Protein AF-A0A2B4SIY8-F1 (afdb_monomer_lite)

Radius of gyration: 31.55 Å; chains: 1; bounding box: 63×78×100 Å

InterPro domains:
  IPR001547 Glycoside hydrolase, family 5 [PF00150] (217-497)
  IPR006029 Neurotransmitter-gated ion-channel transmembrane domain [PF02932] (74-158)
  IPR006202 Neurotransmitter-gated ion-channel ligand-binding domain [PF02931] (1-67)
  IPR017853 Glycoside hydrolase superfamily [SSF51445] (221-497)
  IPR036719 Neurotransmitter-gated ion-channel transmembrane domain superfamily [SSF90112] (67-329)
  IPR036734 Neurotransmitter-gated ion-channel ligand-binding domain superfamily [G3DSA:2.70.170.10] (1-71)
  IPR036734 Neurotransmitter-gated ion-channel ligand-binding domain superfamily [SSF63712] (1-67)
  IPR038050 Neuronal acetylcholine receptor [G3DSA:1.20.58.390] (72-177)
  IPR050386 Glycosyl Hydrolase 5 (Cellulase A) [PTHR31297] (192-500)

Foldseek 3Di:
DKDWDPPDFCVGDPDDDDPPDDPVNPDDDDPFKDFPDKDKDWDWDDDPVDPGTIIMIDIDTDIDTDCVCCCPPQVVVLVVLLVLLVVLLVDDLVPCVSLVSLVVSLVVLVVSLVVVVVPDPDDPPDDDLSNVLSVVSSVLSVVVSVVSVVLCCVLPVPPPDDDDDPVVSVVVSVVCSVVCVVVSVVVVVVSVVVSVVVVPDLQDFDFPVRLLVQQFEAAEACLQVDLRSVVQDDLVVLLVRVVVPGQEYEYEHEPQNDPLPCVDPSNVVVLVVVVVVCVSNVVNRHQYEYAYDHQVCQQAVDPSSLVSLLVSLLVSLLSCVAPGLSYEYASHLARDNVVCVVVVHDSCNGCLNPLVSVQVSLQSSLCSSCVSDHSSVRRAYEYEQSPQFLQSNVSHDLVNPVPHSRYAYEHEDEQQPPDLDQDDDGLFDDLRPVPNLVSLVVRVVSQLVSCVVNVHHYAYSEYALDDPRPYDADPNRSVSCVVSNSVSCVVSSHHYHYYYPRD

Structure (mmCIF, N/CA/C/O backbone):
data_AF-A0A2B4SIY8-F1
#
_entry.id   AF-A0A2B4SIY8-F1
#
loop_
_atom_site.group_PDB
_atom_site.id
_atom_site.type_symbol
_atom_site.label_atom_id
_atom_site.label_alt_id
_atom_site.label_comp_id
_atom_site.label_asym_id
_atom_site.label_entity_id
_atom_site.label_seq_id
_atom_site.pdbx_PDB_ins_code
_atom_site.Cartn_x
_atom_site.Cartn_y
_atom_site.Cartn_z
_atom_site.occupancy
_atom_site.B_iso_or_equiv
_atom_site.auth_seq_id
_atom_site.auth_comp_id
_atom_site.auth_asym_id
_atom_site.auth_atom_id
_atom_site.pdbx_PDB_model_num
ATOM 1 N N . MET A 1 1 ? 4.363 -28.411 11.584 1.00 85.25 1 MET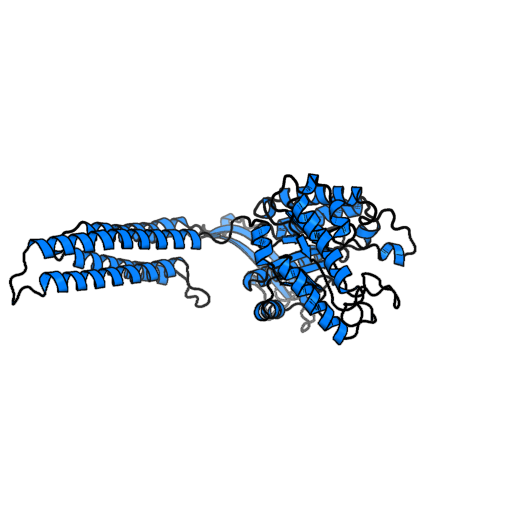 A N 1
ATOM 2 C CA . MET A 1 1 ? 5.305 -29.285 12.320 1.00 85.25 1 MET A CA 1
ATOM 3 C C . MET A 1 1 ? 6.216 -29.986 11.326 1.00 85.25 1 MET A C 1
ATOM 5 O O . MET A 1 1 ? 5.757 -30.265 10.227 1.00 85.25 1 MET A O 1
ATOM 9 N N . LYS A 1 2 ? 7.486 -30.228 11.667 1.00 87.94 2 LYS A N 1
ATOM 10 C CA . LYS A 1 2 ? 8.488 -30.814 10.764 1.00 87.94 2 LYS A CA 1
ATOM 11 C C . LYS A 1 2 ? 9.162 -32.003 11.449 1.00 87.94 2 LYS A C 1
ATOM 13 O O . LYS A 1 2 ? 9.684 -31.832 12.544 1.00 87.94 2 LYS A O 1
ATOM 18 N N . PHE A 1 3 ? 9.158 -33.163 10.803 1.00 90.50 3 PHE A N 1
ATOM 19 C CA . PHE A 1 3 ? 9.768 -34.397 11.297 1.00 90.50 3 PHE A CA 1
ATOM 20 C C . PHE A 1 3 ? 10.906 -34.805 10.370 1.00 90.50 3 PHE A C 1
ATOM 22 O O . PHE A 1 3 ? 10.738 -34.829 9.154 1.00 90.50 3 PHE A O 1
ATOM 29 N N . GLY A 1 4 ? 12.068 -35.085 10.943 1.00 91.38 4 GLY A N 1
ATOM 30 C CA . GLY A 1 4 ? 13.286 -35.404 10.212 1.00 91.38 4 GLY A CA 1
ATOM 31 C C . GLY A 1 4 ? 14.298 -36.053 11.142 1.00 91.38 4 GLY A C 1
ATOM 32 O O . GLY A 1 4 ? 14.318 -35.740 12.333 1.00 91.38 4 GLY A O 1
ATOM 33 N N . SER A 1 5 ? 15.137 -36.942 10.616 1.00 87.12 5 SER A N 1
ATOM 34 C CA . SER A 1 5 ? 16.280 -37.445 11.376 1.00 87.12 5 SER A CA 1
ATOM 35 C C . SER A 1 5 ? 17.417 -36.438 11.312 1.00 87.12 5 SER A C 1
ATOM 37 O O . SER A 1 5 ? 17.728 -35.912 10.246 1.00 87.12 5 SER A O 1
ATOM 39 N N . TRP A 1 6 ? 18.042 -36.173 12.456 1.00 85.19 6 TRP A N 1
ATOM 40 C CA . TRP A 1 6 ? 19.241 -35.336 12.513 1.00 85.19 6 TRP A CA 1
ATOM 41 C C . TRP A 1 6 ? 20.520 -36.131 12.215 1.00 85.19 6 TRP A C 1
ATOM 43 O O . TRP A 1 6 ? 21.535 -35.567 11.826 1.00 85.19 6 TRP A O 1
ATOM 53 N N . THR A 1 7 ? 20.478 -37.452 12.403 1.00 88.81 7 THR A N 1
ATOM 54 C CA . THR A 1 7 ? 21.655 -38.334 12.367 1.00 88.81 7 THR A CA 1
ATOM 55 C C . THR A 1 7 ? 21.700 -39.243 11.144 1.00 88.81 7 THR A C 1
ATOM 57 O O . THR A 1 7 ? 22.782 -39.667 10.751 1.00 88.81 7 THR A O 1
ATOM 60 N N . HIS A 1 8 ? 20.552 -39.537 10.533 1.00 90.25 8 HIS A N 1
ATOM 61 C CA . HIS A 1 8 ? 20.437 -40.498 9.436 1.00 90.25 8 HIS A CA 1
ATOM 62 C C . HIS A 1 8 ? 20.022 -39.800 8.143 1.00 90.25 8 HIS A C 1
ATOM 64 O O . HIS A 1 8 ? 19.020 -39.087 8.114 1.00 90.25 8 HIS A O 1
ATOM 70 N N . ASP A 1 9 ? 20.793 -40.039 7.085 1.00 88.31 9 ASP A N 1
ATOM 71 C CA . ASP A 1 9 ? 20.503 -39.597 5.724 1.00 88.31 9 ASP A CA 1
ATOM 72 C C . ASP A 1 9 ? 19.459 -40.500 5.034 1.00 88.31 9 ASP A C 1
ATOM 74 O O . ASP A 1 9 ? 19.115 -41.573 5.539 1.00 88.31 9 ASP A O 1
ATOM 78 N N . GLU A 1 10 ? 18.986 -40.091 3.853 1.00 90.06 10 GLU A N 1
ATOM 79 C CA . GLU A 1 10 ? 17.952 -40.788 3.068 1.00 90.06 10 GLU A CA 1
ATOM 80 C C . GLU A 1 10 ? 18.279 -42.266 2.802 1.00 90.06 10 GLU A C 1
ATOM 82 O O . GLU A 1 10 ? 17.370 -43.090 2.753 1.00 90.06 10 GLU A O 1
ATOM 87 N N . SER A 1 11 ? 19.564 -42.633 2.680 1.00 87.31 11 SER A N 1
ATOM 88 C CA . SER A 1 11 ? 19.950 -44.031 2.432 1.00 87.31 11 SER A CA 1
ATOM 89 C C . SER A 1 11 ? 19.775 -44.940 3.647 1.00 87.31 11 SER A C 1
ATOM 91 O O . SER A 1 11 ? 19.661 -46.153 3.489 1.00 87.31 11 SER A O 1
ATOM 93 N N . ARG A 1 12 ? 19.752 -44.367 4.857 1.00 88.75 12 ARG A N 1
ATOM 94 C CA . ARG A 1 12 ? 19.535 -45.106 6.107 1.00 88.75 12 ARG A CA 1
ATOM 95 C C . ARG A 1 12 ? 18.108 -44.978 6.625 1.00 88.75 12 ARG A C 1
ATOM 97 O O . ARG A 1 12 ? 17.617 -45.911 7.250 1.00 88.75 12 ARG A O 1
ATOM 104 N N . LEU A 1 13 ? 17.462 -43.836 6.395 1.00 89.75 13 LEU A N 1
ATOM 105 C CA . LEU A 1 13 ? 16.089 -43.589 6.819 1.00 89.75 13 LEU A CA 1
ATOM 106 C C . LEU A 1 13 ? 15.332 -42.784 5.758 1.00 89.75 13 LEU A C 1
ATOM 108 O O . LEU A 1 13 ? 15.441 -41.559 5.683 1.00 89.75 13 LEU A O 1
ATOM 112 N N . ASP A 1 14 ? 14.502 -43.482 4.987 1.00 88.19 14 ASP A N 1
ATOM 113 C CA . ASP A 1 14 ? 13.582 -42.871 4.032 1.00 88.19 14 ASP A CA 1
ATOM 114 C C . ASP A 1 14 ? 12.175 -42.766 4.638 1.00 88.19 14 ASP A C 1
ATOM 116 O O . ASP A 1 14 ? 11.434 -43.746 4.729 1.00 88.19 14 ASP A O 1
ATOM 120 N N . MET A 1 15 ? 11.798 -41.558 5.063 1.00 87.75 15 MET A N 1
ATOM 121 C CA . MET A 1 15 ? 10.439 -41.280 5.528 1.00 87.75 15 MET A CA 1
ATOM 122 C C . MET A 1 15 ? 9.518 -40.985 4.342 1.00 87.75 15 MET A C 1
ATOM 124 O O . MET A 1 15 ? 9.782 -40.095 3.525 1.00 87.75 15 MET A O 1
ATOM 128 N N . ARG A 1 16 ? 8.385 -41.688 4.288 1.00 86.69 16 ARG A N 1
ATOM 129 C CA . ARG A 1 16 ? 7.368 -41.536 3.242 1.00 86.69 16 ARG A CA 1
ATOM 130 C C . ARG A 1 16 ? 6.016 -41.177 3.838 1.00 86.69 16 ARG A C 1
ATOM 132 O O . ARG A 1 16 ? 5.693 -41.558 4.958 1.00 86.69 16 ARG A O 1
ATOM 139 N N . ILE A 1 17 ? 5.239 -40.430 3.063 1.00 84.00 17 ILE A N 1
ATOM 140 C CA . ILE A 1 17 ? 3.857 -40.096 3.397 1.00 84.00 17 ILE A CA 1
ATOM 141 C C . ILE A 1 17 ? 2.983 -41.272 2.960 1.00 84.00 17 ILE A C 1
ATOM 143 O O . ILE A 1 17 ? 3.035 -41.677 1.799 1.00 84.00 17 ILE A O 1
ATOM 147 N N . LEU A 1 18 ? 2.194 -41.819 3.882 1.00 78.12 18 LEU A N 1
ATOM 148 C CA . LEU A 1 18 ? 1.221 -42.864 3.574 1.00 78.12 18 LEU A CA 1
ATOM 149 C C . LEU A 1 18 ? -0.018 -42.209 2.952 1.00 78.12 18 LEU A C 1
ATOM 151 O O . LEU A 1 18 ? -0.773 -41.530 3.636 1.00 78.12 18 LEU A O 1
ATOM 155 N N . THR A 1 19 ? -0.218 -42.399 1.648 1.00 63.59 19 THR A N 1
ATOM 156 C CA . THR A 1 19 ? -1.327 -41.799 0.881 1.00 63.59 19 THR A CA 1
ATOM 157 C C . THR A 1 19 ? -2.685 -42.470 1.107 1.00 63.59 19 THR A C 1
ATOM 159 O O . THR A 1 19 ? -3.692 -41.930 0.666 1.00 63.59 19 THR A O 1
ATOM 162 N N . ASN A 1 20 ? -2.725 -43.625 1.785 1.00 54.84 20 ASN A N 1
ATOM 163 C CA . ASN A 1 20 ? -3.920 -44.476 1.900 1.00 54.84 20 ASN A CA 1
ATOM 164 C C . ASN A 1 20 ? -4.612 -44.436 3.270 1.00 54.84 20 ASN A C 1
ATOM 166 O O . ASN A 1 20 ? -5.514 -45.233 3.506 1.00 54.84 20 ASN A O 1
ATOM 170 N N . ALA A 1 21 ? -4.208 -43.552 4.180 1.00 54.28 21 ALA A N 1
ATOM 171 C CA . ALA A 1 21 ? -4.991 -43.328 5.387 1.00 54.28 21 ALA A CA 1
ATOM 172 C C . ALA A 1 21 ? -6.069 -42.288 5.077 1.00 54.28 21 ALA A C 1
ATOM 174 O O . ALA A 1 21 ? -5.746 -41.127 4.813 1.00 54.28 21 ALA A O 1
ATOM 175 N N . SER A 1 22 ? -7.337 -42.698 5.085 1.00 52.19 22 SER A N 1
ATOM 176 C CA . SER A 1 22 ? -8.473 -41.776 5.112 1.00 52.19 22 SER A CA 1
ATOM 177 C C . SER A 1 22 ? -8.218 -40.730 6.196 1.00 52.19 22 SER A C 1
ATOM 179 O O . SER A 1 22 ? -7.845 -41.082 7.316 1.00 52.19 22 SER A O 1
ATOM 181 N N . SER A 1 23 ? -8.428 -39.444 5.900 1.00 51.41 23 SER A N 1
ATOM 182 C CA . SER A 1 23 ? -8.336 -38.384 6.917 1.00 51.41 23 SER A CA 1
ATOM 183 C C . SER A 1 23 ? -9.234 -38.655 8.128 1.00 51.41 23 SER A C 1
ATOM 185 O O . SER A 1 23 ? -8.922 -38.205 9.229 1.00 51.41 23 SER A O 1
ATOM 187 N N . ASP A 1 24 ? -10.302 -39.425 7.918 1.00 53.12 24 ASP A N 1
ATOM 188 C CA . ASP A 1 24 ? -11.295 -39.786 8.926 1.00 53.12 24 ASP A CA 1
ATOM 189 C C . ASP A 1 24 ? -10.829 -40.906 9.876 1.00 53.12 24 ASP A C 1
ATOM 191 O O . ASP A 1 24 ? -11.330 -40.980 10.992 1.00 53.12 24 ASP A O 1
ATOM 195 N N . ASP A 1 25 ? -9.823 -41.716 9.512 1.00 56.31 25 ASP A N 1
ATOM 196 C CA . ASP A 1 25 ? -9.327 -42.805 10.380 1.00 56.31 25 ASP A CA 1
ATOM 197 C C . ASP A 1 25 ? -8.304 -42.326 11.428 1.00 56.31 25 ASP A C 1
ATOM 199 O O . ASP A 1 25 ? -8.014 -43.031 12.393 1.00 56.31 25 ASP A O 1
ATOM 203 N N . ILE A 1 26 ? -7.728 -41.129 11.247 1.00 63.69 26 ILE A N 1
ATOM 204 C CA . ILE A 1 26 ? -6.650 -40.590 12.102 1.00 63.69 26 ILE A CA 1
ATOM 205 C C . ILE A 1 26 ? -7.097 -39.336 12.876 1.00 63.69 26 ILE A C 1
ATOM 207 O O . ILE A 1 26 ? -6.459 -38.949 13.858 1.00 63.69 26 ILE A O 1
ATOM 211 N N . TYR A 1 27 ? -8.192 -38.684 12.475 1.00 71.62 27 TYR A N 1
ATOM 212 C CA . TYR A 1 27 ? -8.671 -37.466 13.125 1.00 71.62 27 TYR A CA 1
ATOM 213 C C . TYR A 1 27 ? -9.789 -37.747 14.131 1.00 71.62 27 TYR A C 1
ATOM 215 O O . TYR A 1 27 ? -10.924 -38.039 13.770 1.00 71.62 27 TYR A O 1
ATOM 223 N N . THR A 1 28 ? -9.492 -37.566 15.416 1.00 75.94 28 THR A N 1
ATOM 224 C CA . THR A 1 28 ? -10.527 -37.424 16.446 1.00 75.94 28 THR A CA 1
ATOM 225 C C . THR A 1 28 ? -10.958 -35.962 16.523 1.00 75.94 28 THR A C 1
ATOM 227 O O . THR A 1 28 ? -10.117 -35.077 16.714 1.00 75.94 28 THR A O 1
ATOM 230 N N . GLU A 1 29 ? -12.259 -35.692 16.379 1.00 76.19 29 GLU A N 1
ATOM 231 C CA . GLU A 1 29 ? -12.783 -34.328 16.461 1.00 76.19 29 GLU A CA 1
ATOM 232 C C . GLU A 1 29 ? -12.420 -33.680 17.805 1.00 76.19 29 GLU A C 1
ATOM 234 O O . GLU A 1 29 ? -12.679 -34.224 18.878 1.00 76.19 29 GLU A O 1
ATOM 239 N N . HIS A 1 30 ? -11.822 -32.488 17.746 1.00 78.94 30 HIS A N 1
ATOM 240 C CA . HIS A 1 30 ? -11.426 -31.746 18.937 1.00 78.94 30 HIS A CA 1
ATOM 241 C C . HIS A 1 30 ? -12.515 -30.737 19.330 1.00 78.94 30 HIS A C 1
ATOM 243 O O . HIS A 1 30 ? -12.985 -29.942 18.508 1.00 78.94 30 HIS A O 1
ATOM 249 N N . GLY A 1 31 ? -12.891 -30.715 20.612 1.00 75.50 31 GLY A N 1
ATOM 250 C CA . GLY A 1 31 ? -13.959 -29.841 21.120 1.00 75.50 31 GLY A CA 1
ATOM 251 C C . GLY A 1 31 ? -13.669 -28.343 20.960 1.00 75.50 31 GLY A C 1
ATOM 252 O O . GLY A 1 31 ? -14.574 -27.553 20.706 1.00 75.50 31 GLY A O 1
ATOM 253 N N . GLU A 1 32 ? -12.398 -27.943 21.036 1.00 78.56 32 GLU A N 1
ATOM 254 C CA . GLU A 1 32 ? -11.998 -26.527 20.941 1.00 78.56 32 GLU A CA 1
ATOM 255 C C . GLU A 1 32 ? -11.558 -26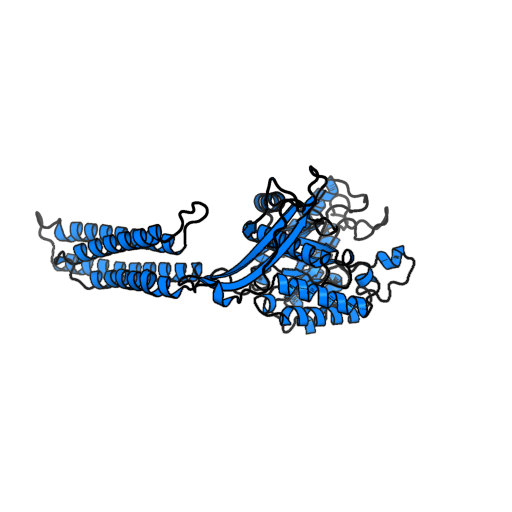.066 19.546 1.00 78.56 32 GLU A C 1
ATOM 257 O O . GLU A 1 32 ? -11.490 -24.862 19.276 1.00 78.56 32 GLU A O 1
ATOM 262 N N . TRP A 1 33 ? -11.219 -27.007 18.664 1.00 81.56 33 TRP A N 1
ATOM 263 C CA . TRP A 1 33 ? -10.535 -26.714 17.409 1.00 81.56 33 TRP A CA 1
ATOM 264 C C . TRP A 1 33 ? -11.149 -27.523 16.278 1.00 81.56 33 TRP A C 1
ATOM 266 O O . TRP A 1 33 ? -11.162 -28.748 16.298 1.00 81.56 33 TRP A O 1
ATOM 276 N N . GLN A 1 34 ? -11.629 -26.824 15.261 1.00 82.69 34 GLN A N 1
ATOM 277 C CA . GLN A 1 34 ? -12.043 -27.426 14.007 1.00 82.69 34 GLN A CA 1
ATOM 278 C C . GLN A 1 34 ? -10.820 -27.580 13.101 1.00 82.69 34 GLN A C 1
ATOM 280 O O . GLN A 1 34 ? -10.155 -26.585 12.800 1.00 82.69 34 GLN A O 1
ATOM 285 N N . LEU A 1 35 ? -10.537 -28.801 12.644 1.00 83.56 35 LEU A N 1
ATOM 286 C CA . LEU A 1 35 ? -9.560 -29.037 11.586 1.00 83.56 35 LEU A CA 1
ATOM 287 C C . LEU A 1 35 ? -10.162 -28.586 10.247 1.00 83.56 35 LEU A C 1
ATOM 289 O O . LEU A 1 35 ? -11.204 -29.078 9.831 1.00 83.56 35 LEU A O 1
ATOM 293 N N . LEU A 1 36 ? -9.532 -27.608 9.600 1.00 82.12 36 LEU A N 1
ATOM 294 C CA . LEU A 1 36 ? -9.919 -27.118 8.274 1.00 82.12 36 LEU A CA 1
ATOM 295 C C . LEU A 1 36 ? -9.192 -27.868 7.154 1.00 82.12 36 LEU A C 1
ATOM 297 O O . LEU A 1 36 ? -9.695 -27.935 6.038 1.00 82.12 36 LEU A O 1
ATOM 301 N N . GLY A 1 37 ? -7.998 -28.389 7.437 1.00 79.94 37 GLY A N 1
ATOM 302 C CA . GLY A 1 37 ? -7.200 -29.129 6.470 1.00 79.94 37 GLY A CA 1
ATOM 303 C C . GLY A 1 37 ? -5.825 -29.505 7.009 1.00 79.94 37 GLY A C 1
ATOM 304 O O . GLY A 1 37 ? -5.307 -28.878 7.937 1.00 79.94 37 GLY A O 1
ATOM 305 N N . LEU A 1 38 ? -5.236 -30.532 6.406 1.00 83.00 38 LEU A N 1
ATOM 306 C CA . LEU A 1 38 ? -3.901 -31.030 6.710 1.00 83.00 38 LEU A CA 1
ATOM 307 C C . LEU A 1 38 ? -3.109 -31.121 5.405 1.00 83.00 38 LEU A C 1
ATOM 309 O O . LEU A 1 38 ? -3.406 -31.961 4.562 1.00 83.00 38 LEU A O 1
ATOM 313 N N . GLU A 1 39 ? -2.093 -30.280 5.239 1.00 83.88 39 GLU A N 1
ATOM 314 C CA . GLU A 1 39 ? -1.164 -30.394 4.114 1.00 83.88 39 GLU A CA 1
ATOM 315 C C . GLU A 1 39 ? 0.088 -31.151 4.552 1.00 83.88 39 GLU A C 1
ATOM 317 O O . GLU A 1 39 ? 0.645 -30.907 5.625 1.00 83.88 39 GLU A O 1
ATOM 322 N N . GLN A 1 40 ? 0.553 -32.064 3.705 1.00 86.12 40 GLN A N 1
ATOM 323 C CA . GLN A 1 40 ? 1.701 -32.921 3.979 1.00 86.12 40 GLN A CA 1
ATOM 324 C C . GLN A 1 40 ? 2.724 -32.736 2.862 1.00 86.12 40 GLN A C 1
ATOM 326 O O . GLN A 1 40 ? 2.399 -32.856 1.682 1.00 86.12 40 GLN A O 1
ATOM 331 N N . LYS A 1 41 ? 3.971 -32.429 3.218 1.00 88.38 41 LYS A N 1
ATOM 332 C CA . LYS A 1 41 ? 5.043 -32.201 2.248 1.00 88.38 41 LYS A CA 1
ATOM 333 C C . LYS A 1 41 ? 6.307 -32.940 2.650 1.00 88.38 41 LYS A C 1
ATOM 335 O O . LYS A 1 41 ? 6.918 -32.609 3.663 1.00 88.38 41 LYS A O 1
ATOM 340 N N . ARG A 1 42 ? 6.739 -33.883 1.814 1.00 90.50 42 ARG A N 1
ATOM 341 C CA . ARG A 1 42 ? 8.068 -34.498 1.901 1.00 90.50 42 ARG A CA 1
ATOM 342 C C . ARG A 1 42 ? 9.092 -33.593 1.218 1.00 90.50 42 ARG A C 1
ATOM 344 O O . ARG A 1 42 ? 8.875 -33.155 0.090 1.00 90.50 42 ARG A O 1
ATOM 351 N N . THR A 1 43 ? 10.209 -33.340 1.883 1.00 89.50 43 THR A N 1
ATOM 352 C CA . THR A 1 43 ? 11.356 -32.607 1.343 1.00 89.50 43 THR A CA 1
ATOM 353 C C . THR A 1 43 ? 12.597 -33.478 1.493 1.00 89.50 43 THR A C 1
ATOM 355 O O . THR A 1 43 ? 12.836 -34.017 2.565 1.00 89.50 43 THR A O 1
ATOM 358 N N . SER A 1 44 ? 13.389 -33.610 0.432 1.00 90.69 44 SER A N 1
ATOM 359 C CA . SER A 1 44 ? 14.737 -34.183 0.496 1.00 90.69 44 SER A CA 1
ATOM 360 C C . SER A 1 44 ? 15.723 -33.038 0.270 1.00 90.69 44 SER A C 1
ATOM 362 O O . SER A 1 44 ? 15.606 -32.307 -0.719 1.00 90.69 44 SER A O 1
ATOM 364 N N . LYS A 1 45 ? 16.610 -32.786 1.238 1.00 86.88 45 LYS A N 1
ATOM 365 C CA . LYS A 1 45 ? 17.503 -31.620 1.247 1.00 86.88 45 LYS A CA 1
ATOM 366 C C . LYS A 1 45 ? 18.954 -32.035 1.474 1.00 86.88 45 LYS A C 1
ATOM 368 O O . LYS A 1 45 ? 19.261 -32.746 2.424 1.00 86.88 45 LYS A O 1
ATOM 373 N N . PHE A 1 46 ? 19.852 -31.502 0.651 1.00 88.81 46 PHE A N 1
ATOM 374 C CA . PHE A 1 46 ? 21.293 -31.550 0.891 1.00 88.81 46 PHE A CA 1
ATOM 375 C C . PHE A 1 46 ? 21.704 -30.448 1.872 1.00 88.81 46 PHE A C 1
ATOM 377 O O . PHE A 1 46 ? 21.279 -29.295 1.743 1.00 88.81 46 PHE A O 1
ATOM 384 N N . TYR A 1 47 ? 22.509 -30.816 2.862 1.00 83.94 47 TYR A N 1
ATOM 385 C CA . TYR A 1 47 ? 23.085 -29.895 3.837 1.00 83.94 47 TYR A CA 1
ATOM 386 C C . TYR A 1 47 ? 24.573 -29.718 3.541 1.00 83.94 47 TYR A C 1
ATOM 388 O O . TYR A 1 47 ? 25.232 -30.682 3.172 1.00 83.94 47 TYR A O 1
ATOM 396 N N . ASP A 1 48 ? 25.110 -28.515 3.748 1.00 82.38 48 ASP A N 1
ATOM 397 C CA . ASP A 1 48 ? 26.499 -28.178 3.386 1.00 82.38 48 ASP A CA 1
ATOM 398 C C . ASP A 1 48 ? 27.545 -29.066 4.087 1.00 82.38 48 ASP A C 1
ATOM 400 O O . ASP A 1 48 ? 28.646 -29.258 3.581 1.00 82.38 48 ASP A O 1
ATOM 404 N N . CYS A 1 49 ? 27.190 -29.653 5.235 1.00 82.31 49 CYS A N 1
ATOM 405 C CA . CYS A 1 49 ? 28.027 -30.599 5.974 1.00 82.31 49 CYS A CA 1
ATOM 406 C C . CYS A 1 49 ? 28.202 -31.959 5.292 1.00 82.31 49 CYS A C 1
ATOM 408 O O . CYS A 1 49 ? 29.085 -32.722 5.681 1.00 82.31 49 CYS A O 1
ATOM 410 N N . CYS A 1 50 ? 27.288 -32.327 4.392 1.00 81.25 50 CYS A N 1
ATOM 411 C CA . CYS A 1 50 ? 26.923 -33.722 4.231 1.00 81.25 50 CYS A CA 1
ATOM 412 C C . CYS A 1 50 ? 26.691 -34.083 2.750 1.00 81.25 50 CYS A C 1
ATOM 414 O O . CYS A 1 50 ? 25.877 -33.451 2.077 1.00 81.25 50 CYS A O 1
ATOM 416 N N . PRO A 1 51 ? 27.355 -35.135 2.227 1.00 84.00 51 PRO A N 1
ATOM 417 C CA . PRO A 1 51 ? 27.327 -35.473 0.799 1.00 84.00 51 PRO A CA 1
ATOM 418 C C . PRO A 1 51 ? 26.027 -36.155 0.350 1.00 84.00 51 PRO A C 1
ATOM 420 O O . PRO A 1 51 ? 25.802 -36.328 -0.845 1.00 84.00 51 PRO A O 1
ATOM 423 N N . LYS A 1 52 ? 25.181 -36.576 1.297 1.00 87.88 52 LYS A N 1
ATOM 424 C CA . LYS A 1 52 ? 23.914 -37.269 1.045 1.00 87.88 52 LYS A CA 1
ATOM 425 C C . LYS A 1 52 ? 22.728 -36.426 1.521 1.00 87.88 52 LYS A C 1
ATOM 427 O O . LYS A 1 52 ? 22.873 -35.669 2.486 1.00 87.88 52 LYS A O 1
ATOM 432 N N . PRO A 1 53 ? 21.561 -36.548 0.869 1.00 89.94 53 PRO A N 1
ATOM 433 C CA . PRO A 1 53 ? 20.390 -35.780 1.246 1.00 89.94 53 PRO A CA 1
ATOM 434 C C . PRO A 1 53 ? 19.731 -36.336 2.511 1.00 89.94 53 PRO A C 1
ATOM 436 O O . PRO A 1 53 ? 19.772 -37.533 2.792 1.00 89.94 53 PRO A O 1
ATOM 439 N N . TYR A 1 54 ? 19.082 -35.449 3.255 1.00 91.50 54 TYR A N 1
ATOM 440 C CA . TYR A 1 54 ? 18.275 -35.772 4.424 1.00 91.50 54 TYR A CA 1
ATOM 441 C C . TYR A 1 54 ? 16.805 -35.545 4.097 1.00 91.50 54 TYR A C 1
ATOM 443 O O . TYR A 1 54 ? 16.434 -34.518 3.520 1.00 91.50 54 TYR A O 1
ATOM 451 N N . VAL A 1 55 ? 15.972 -36.505 4.485 1.00 92.25 55 VAL A N 1
ATOM 452 C CA . VAL A 1 55 ? 14.526 -36.445 4.274 1.00 92.25 55 VAL A CA 1
ATOM 453 C C . VAL A 1 55 ? 13.861 -35.818 5.487 1.00 92.25 55 VAL A C 1
ATOM 455 O O . VAL A 1 55 ? 14.166 -36.152 6.632 1.00 92.25 55 VAL A O 1
ATOM 458 N N . ASP A 1 56 ? 12.908 -34.933 5.228 1.00 92.38 56 ASP A N 1
ATOM 459 C CA . ASP A 1 56 ? 11.986 -34.408 6.216 1.00 92.38 56 ASP A CA 1
ATOM 460 C C . ASP A 1 56 ? 10.544 -34.419 5.697 1.00 92.38 56 ASP A C 1
ATOM 462 O O . ASP A 1 56 ? 10.290 -34.300 4.498 1.00 92.38 56 ASP A O 1
ATOM 466 N N . ILE A 1 57 ? 9.585 -34.566 6.608 1.00 91.56 57 ILE A N 1
ATOM 467 C CA . ILE A 1 57 ? 8.157 -34.429 6.329 1.00 91.56 57 ILE A CA 1
ATOM 468 C C . ILE A 1 57 ? 7.628 -33.250 7.136 1.00 91.56 57 ILE A C 1
ATOM 470 O O . ILE A 1 57 ? 7.715 -33.209 8.364 1.00 91.56 57 ILE A O 1
ATOM 474 N N . THR A 1 58 ? 7.057 -32.279 6.436 1.00 90.50 58 THR A N 1
ATOM 475 C CA . THR A 1 58 ? 6.403 -31.115 7.025 1.00 90.50 58 THR A CA 1
ATOM 476 C C . THR A 1 58 ? 4.889 -31.281 6.947 1.00 90.50 58 THR A C 1
ATOM 478 O O . THR A 1 58 ? 4.335 -31.425 5.861 1.00 90.50 58 THR A O 1
ATOM 481 N N . TYR A 1 59 ? 4.233 -31.225 8.103 1.00 88.06 59 TYR A N 1
ATOM 482 C CA . TYR A 1 59 ? 2.781 -31.184 8.251 1.00 88.06 59 TYR A CA 1
ATOM 483 C C . TYR A 1 59 ? 2.331 -29.750 8.541 1.00 88.06 59 TYR A C 1
ATOM 485 O O . TYR A 1 59 ? 2.729 -29.169 9.560 1.00 88.06 59 TYR A O 1
ATOM 493 N N . THR A 1 60 ? 1.487 -29.183 7.687 1.00 86.88 60 THR A N 1
ATOM 494 C CA . THR A 1 60 ? 0.823 -27.894 7.913 1.00 86.88 60 THR A CA 1
ATOM 495 C C . THR A 1 60 ? -0.619 -28.166 8.313 1.00 86.88 60 THR A C 1
ATOM 497 O O . THR A 1 60 ? -1.409 -28.664 7.518 1.00 86.88 60 THR A O 1
ATOM 500 N N . ILE A 1 61 ? -0.953 -27.869 9.568 1.00 86.81 61 ILE A N 1
ATOM 501 C CA . ILE A 1 61 ? -2.294 -28.093 10.111 1.00 86.81 61 ILE A CA 1
ATOM 502 C C . ILE A 1 61 ? -3.043 -26.763 10.090 1.00 86.81 61 ILE A C 1
ATOM 504 O O . ILE A 1 61 ? -2.632 -25.806 10.748 1.00 86.81 61 ILE A O 1
ATOM 508 N N . HIS A 1 62 ? -4.144 -26.704 9.349 1.00 84.19 62 HIS A N 1
ATOM 509 C CA . HIS A 1 62 ? -5.049 -25.564 9.338 1.00 84.19 62 HIS A CA 1
ATOM 510 C C . HIS A 1 62 ? -6.161 -25.810 10.353 1.00 84.19 62 HIS A C 1
ATOM 512 O O . HIS A 1 62 ? -6.971 -26.716 10.177 1.00 84.19 62 HIS A O 1
ATOM 518 N N . VAL A 1 63 ? -6.217 -25.006 11.415 1.00 87.94 63 VAL A N 1
ATOM 519 C CA . VAL A 1 63 ? -7.228 -25.126 12.478 1.00 87.94 63 VAL A CA 1
ATOM 520 C C . VAL A 1 63 ? -7.992 -23.820 12.683 1.00 87.94 63 VAL A C 1
ATOM 522 O O . VAL A 1 63 ? -7.459 -22.731 12.467 1.00 87.94 63 VAL A O 1
ATOM 525 N N . ARG A 1 64 ? -9.243 -23.923 13.138 1.00 82.25 64 ARG A N 1
ATOM 526 C CA . ARG A 1 64 ? -10.105 -22.800 13.537 1.00 82.25 64 ARG A CA 1
ATOM 527 C C . ARG A 1 64 ? -10.609 -23.002 14.964 1.00 82.25 64 ARG A C 1
ATOM 529 O O . ARG A 1 64 ? -11.058 -24.090 15.304 1.00 82.25 64 ARG A O 1
ATOM 536 N N . ARG A 1 65 ? -10.567 -21.958 15.797 1.00 81.88 65 ARG A N 1
ATOM 537 C CA . ARG A 1 65 ? -11.074 -22.000 17.182 1.00 81.88 65 ARG A CA 1
ATOM 538 C C . ARG A 1 65 ? -12.608 -22.078 17.186 1.00 81.88 65 ARG A C 1
ATOM 540 O O . ARG A 1 65 ? -13.249 -21.298 16.484 1.00 81.88 65 ARG A O 1
ATOM 547 N N . LYS A 1 66 ? -13.192 -22.957 18.003 1.00 79.81 66 LYS A N 1
ATOM 548 C CA . LYS A 1 66 ? -14.634 -22.997 18.305 1.00 79.81 66 LYS A CA 1
ATOM 549 C C . LYS A 1 66 ? -14.896 -22.203 19.603 1.00 79.81 66 LYS A C 1
ATOM 551 O O . LYS A 1 66 ? -14.496 -22.663 20.670 1.00 79.81 66 LYS A O 1
ATOM 556 N N . PRO A 1 67 ? -15.524 -21.010 19.562 1.00 77.12 67 PRO A N 1
ATOM 557 C CA . PRO A 1 67 ? -15.620 -20.136 20.740 1.00 77.12 67 PRO A CA 1
ATOM 558 C C . PRO A 1 67 ? -16.791 -20.457 21.683 1.00 77.12 67 PRO A C 1
ATOM 560 O O . PRO A 1 67 ? -16.812 -19.955 22.802 1.00 77.12 67 PRO A O 1
ATOM 563 N N . LEU A 1 68 ? -17.755 -21.282 21.256 1.00 75.19 68 LEU A N 1
ATOM 564 C CA . LEU A 1 68 ? -19.056 -21.442 21.919 1.00 75.19 68 LEU A CA 1
ATOM 565 C C . LEU A 1 68 ? -18.954 -21.802 23.410 1.00 75.19 68 LEU A C 1
ATOM 567 O O . LEU A 1 68 ? -19.643 -21.201 24.231 1.00 75.19 68 LEU A O 1
ATOM 571 N N . PHE A 1 69 ? -18.064 -22.734 23.761 1.00 76.06 69 PHE A N 1
ATOM 572 C CA . PHE A 1 69 ? -17.833 -23.140 25.148 1.00 76.06 69 PHE A CA 1
ATOM 573 C C . PHE A 1 69 ? -17.359 -21.961 26.013 1.00 76.06 69 PHE A C 1
ATOM 575 O O . PHE A 1 69 ? -17.933 -21.670 27.058 1.00 76.06 69 PHE A O 1
ATOM 582 N N . TYR A 1 70 ? -16.370 -21.207 25.533 1.00 74.00 70 TYR A N 1
ATOM 583 C CA . TYR A 1 70 ? -15.853 -20.032 26.235 1.00 74.00 70 TYR A CA 1
ATOM 584 C C . TYR A 1 70 ? -16.930 -18.945 26.381 1.00 74.00 70 TYR A C 1
ATOM 586 O O . TYR A 1 70 ? -17.040 -18.314 27.431 1.00 74.00 70 TYR A O 1
ATOM 594 N N . THR A 1 71 ? -17.768 -18.741 25.362 1.00 73.69 71 THR A N 1
ATOM 595 C CA . THR A 1 71 ? -18.862 -17.764 25.426 1.00 73.69 71 THR A CA 1
ATOM 596 C C . THR A 1 71 ? -19.911 -18.146 26.471 1.00 73.69 71 THR A C 1
ATOM 598 O O . THR A 1 71 ? -20.250 -17.320 27.316 1.00 73.69 71 THR A O 1
ATOM 601 N N . LEU A 1 72 ? -20.404 -19.385 26.459 1.00 77.25 72 LEU A N 1
ATOM 602 C CA . LEU A 1 72 ? -21.485 -19.804 27.356 1.00 77.25 72 LEU A CA 1
ATOM 603 C C . LEU A 1 72 ? -21.023 -20.009 28.801 1.00 77.25 72 LEU A C 1
ATOM 605 O O . LEU A 1 72 ? -21.766 -19.674 29.715 1.00 77.25 72 LEU A O 1
ATOM 609 N N . TYR A 1 73 ? -19.813 -20.527 29.018 1.00 77.75 73 TYR A N 1
ATOM 610 C CA . TYR A 1 73 ? -19.364 -20.925 30.357 1.00 77.75 73 TYR A CA 1
ATOM 611 C C . TYR A 1 73 ? -18.425 -19.921 31.034 1.00 77.75 73 TYR A C 1
ATOM 613 O O . TYR A 1 73 ? -18.262 -19.990 32.248 1.00 77.75 73 TYR A O 1
ATOM 621 N N . LEU A 1 74 ? -17.834 -18.965 30.301 1.00 76.44 74 LEU A N 1
ATOM 622 C CA . LEU A 1 74 ? -16.992 -17.916 30.900 1.00 76.44 74 LEU A CA 1
ATOM 623 C C . LEU A 1 74 ? -17.573 -16.509 30.747 1.00 76.44 74 LEU A C 1
ATOM 625 O O . LEU A 1 74 ? -17.451 -15.713 31.671 1.00 76.44 74 LEU A O 1
ATOM 629 N N . ILE A 1 75 ? -18.189 -16.173 29.608 1.00 77.12 75 ILE A N 1
ATOM 630 C CA . ILE A 1 75 ? -18.691 -14.806 29.372 1.00 77.12 75 ILE A CA 1
ATOM 631 C C . ILE A 1 75 ? -20.082 -14.613 29.983 1.00 77.12 75 ILE A C 1
ATOM 633 O O . ILE A 1 75 ? -20.299 -13.638 30.700 1.00 77.12 75 ILE A O 1
ATOM 637 N N . VAL A 1 76 ? -21.019 -15.533 29.736 1.00 77.94 76 VAL A N 1
ATOM 638 C CA . VAL A 1 76 ? -22.396 -15.409 30.251 1.00 77.94 76 VAL A CA 1
ATOM 639 C C . VAL A 1 76 ? -22.444 -15.329 31.788 1.00 77.94 76 VAL A C 1
ATOM 641 O O . VAL A 1 76 ? -23.081 -14.401 32.289 1.00 77.94 76 VAL A O 1
ATOM 644 N N . PRO A 1 77 ? -21.739 -16.182 32.563 1.00 81.06 77 PRO A N 1
ATOM 645 C CA . PRO A 1 77 ? -21.736 -16.072 34.022 1.00 81.06 77 PRO A CA 1
ATOM 646 C C . PRO A 1 77 ? -21.163 -14.744 34.525 1.00 81.06 77 PRO A C 1
ATOM 648 O O . PRO A 1 77 ? -21.718 -14.154 35.446 1.00 81.06 77 PRO A O 1
ATOM 651 N N . ALA A 1 78 ? -20.114 -14.215 33.888 1.00 78.25 78 ALA A N 1
ATOM 652 C CA . ALA A 1 78 ? -19.567 -12.905 34.239 1.00 78.25 78 ALA A CA 1
ATOM 653 C C . ALA A 1 78 ? -20.542 -11.753 33.986 1.00 78.25 78 ALA A C 1
ATOM 655 O O . ALA A 1 78 ? -20.618 -10.831 34.799 1.00 78.25 78 ALA A O 1
ATOM 656 N N . ILE A 1 79 ? -21.312 -11.803 32.895 1.00 78.38 79 ILE A N 1
ATOM 657 C CA . ILE A 1 79 ? -22.363 -10.811 32.631 1.00 78.38 79 ILE A CA 1
ATOM 658 C C . ILE A 1 79 ? -23.427 -10.870 33.734 1.00 78.38 79 ILE A C 1
ATOM 660 O O . ILE A 1 79 ? -23.811 -9.826 34.256 1.00 78.38 79 ILE A O 1
ATOM 664 N N . ILE A 1 80 ? -23.851 -12.073 34.135 1.00 81.81 80 ILE A N 1
ATOM 665 C CA . ILE A 1 80 ? -24.837 -12.269 35.210 1.00 81.81 80 ILE A CA 1
ATOM 666 C C . ILE A 1 80 ? -24.301 -11.737 36.547 1.00 81.81 80 ILE A C 1
ATOM 668 O O . ILE A 1 80 ? -24.988 -10.972 37.221 1.00 81.81 80 ILE A O 1
ATOM 672 N N . ILE A 1 81 ? -23.060 -12.071 36.910 1.00 83.19 81 ILE A N 1
ATOM 673 C CA . ILE A 1 81 ? -22.410 -11.597 38.144 1.00 83.19 81 ILE A CA 1
ATOM 674 C C . ILE A 1 81 ? -22.268 -10.071 38.140 1.00 83.19 81 ILE A C 1
ATOM 676 O O . ILE A 1 81 ? -22.539 -9.419 39.144 1.00 83.19 81 ILE A O 1
ATOM 680 N N . THR A 1 82 ? -21.910 -9.478 36.999 1.00 75.50 82 THR A N 1
ATOM 681 C CA . THR A 1 82 ? -21.844 -8.015 36.865 1.00 75.50 82 THR A CA 1
ATOM 682 C C . THR A 1 82 ? -23.230 -7.382 36.997 1.00 75.50 82 THR A C 1
ATOM 684 O O . THR A 1 82 ? -23.365 -6.327 37.609 1.00 75.50 82 THR A O 1
ATOM 687 N N . ALA A 1 83 ? -24.279 -8.025 36.477 1.00 77.44 83 ALA A N 1
ATOM 688 C CA . ALA A 1 83 ? -25.653 -7.549 36.616 1.00 77.44 83 ALA A CA 1
ATOM 689 C C . ALA A 1 83 ? -26.157 -7.609 38.071 1.00 77.44 83 ALA A C 1
ATOM 691 O O . ALA A 1 83 ? -26.936 -6.747 38.471 1.00 77.44 83 ALA A O 1
ATOM 692 N N . MET A 1 84 ? -25.675 -8.552 38.892 1.00 80.31 84 MET A N 1
ATOM 693 C CA . MET A 1 84 ? -26.005 -8.613 40.327 1.00 80.31 84 MET A CA 1
ATOM 694 C C . MET A 1 84 ? -25.546 -7.372 41.103 1.00 80.31 84 MET A C 1
ATOM 696 O O . MET A 1 84 ? -26.182 -7.001 42.087 1.00 80.31 84 MET A O 1
ATOM 700 N N . VAL A 1 85 ? -24.519 -6.658 40.628 1.00 74.69 85 VAL A N 1
ATOM 701 C CA . VAL A 1 85 ? -24.123 -5.359 41.201 1.00 74.69 85 VAL A CA 1
ATOM 702 C C . VAL A 1 85 ? -25.274 -4.350 41.136 1.00 74.69 85 VAL A C 1
ATOM 704 O O . VAL A 1 85 ? -25.464 -3.581 42.074 1.00 74.69 85 VAL A O 1
ATOM 707 N N . LEU A 1 86 ? -26.082 -4.379 40.068 1.00 72.38 86 LEU A N 1
ATOM 708 C CA . LEU A 1 86 ? -27.238 -3.489 39.915 1.00 72.38 86 LEU A CA 1
ATOM 709 C C . LEU A 1 86 ? -28.302 -3.765 40.980 1.00 72.38 86 LEU A C 1
ATOM 711 O O . LEU A 1 86 ? -28.865 -2.826 41.532 1.00 72.38 86 LEU A O 1
ATOM 715 N N . VAL A 1 87 ? -28.524 -5.039 41.318 1.00 75.00 87 VAL A N 1
ATOM 716 C CA . VAL A 1 87 ? -29.456 -5.458 42.379 1.00 75.00 87 VAL A CA 1
ATOM 717 C C . VAL A 1 87 ? -29.013 -4.920 43.743 1.00 75.00 87 VAL A C 1
ATOM 719 O O . VAL A 1 87 ? -29.847 -4.486 44.534 1.00 75.00 87 VAL A O 1
ATOM 722 N N . GLY A 1 88 ? -27.700 -4.839 43.985 1.00 70.88 88 GLY A N 1
ATOM 723 C CA . GLY A 1 88 ? -27.129 -4.242 45.196 1.00 70.88 88 GLY A CA 1
ATOM 724 C C . GLY A 1 88 ? -27.530 -2.793 45.432 1.00 70.88 88 GLY A C 1
ATOM 725 O O . GLY A 1 88 ? -27.659 -2.377 46.579 1.00 70.88 88 GLY A O 1
ATOM 726 N N . PHE A 1 89 ? -27.779 -2.034 44.368 1.00 67.19 89 PHE A N 1
ATOM 727 C CA . PHE A 1 89 ? -28.225 -0.647 44.478 1.00 67.19 89 PHE A CA 1
ATOM 728 C C . PHE A 1 89 ? -29.731 -0.504 44.727 1.00 67.19 89 PHE A C 1
ATOM 730 O O . PHE A 1 89 ? -30.143 0.525 45.255 1.00 67.19 89 PHE A O 1
ATOM 737 N N . TYR A 1 90 ? -30.537 -1.521 44.400 1.00 68.62 90 TYR A N 1
ATOM 738 C CA . TYR A 1 90 ? -31.963 -1.563 44.752 1.00 68.62 90 TYR A CA 1
ATOM 739 C C . TYR A 1 90 ? -32.202 -1.951 46.216 1.00 68.62 90 TYR A C 1
ATOM 741 O O . TYR A 1 90 ? -33.286 -1.710 46.746 1.00 68.62 90 TYR A O 1
ATOM 749 N N . LEU A 1 91 ? -31.206 -2.548 46.876 1.00 70.38 91 LEU A N 1
ATOM 750 C CA . LEU A 1 91 ? -31.302 -2.936 48.278 1.00 70.38 91 LEU A CA 1
ATOM 751 C C . LEU A 1 91 ? -31.109 -1.722 49.204 1.00 70.38 91 LEU A C 1
ATOM 753 O O . LEU A 1 91 ? -30.198 -0.912 48.983 1.00 70.38 91 LEU A O 1
ATOM 757 N N . PRO A 1 92 ? -31.926 -1.601 50.269 1.00 66.50 92 PRO A N 1
ATOM 758 C CA . PRO A 1 92 ? -31.795 -0.514 51.225 1.00 66.50 92 PRO A CA 1
ATOM 759 C C . PRO A 1 92 ? -30.421 -0.584 51.918 1.00 66.50 92 PRO A C 1
ATOM 761 O O . PRO A 1 92 ? -30.012 -1.657 52.374 1.00 66.50 92 PRO A O 1
ATOM 764 N N . PRO A 1 93 ? -29.694 0.545 52.021 1.00 61.75 93 PRO A N 1
ATOM 765 C CA . PRO A 1 93 ? -28.345 0.576 52.590 1.00 61.75 93 PRO A CA 1
ATOM 766 C C . PRO A 1 93 ? -28.312 0.223 54.085 1.00 61.75 93 PRO A C 1
ATOM 768 O O . PRO A 1 93 ? -27.262 -0.160 54.590 1.00 61.75 93 PRO A O 1
ATOM 771 N N . GLU A 1 94 ? -29.455 0.293 54.772 1.00 62.38 94 GLU A N 1
ATOM 772 C CA . GLU A 1 94 ? -29.578 0.033 56.212 1.00 62.38 94 GLU A CA 1
ATOM 773 C C . GLU A 1 94 ? -29.453 -1.459 56.567 1.00 62.38 94 GLU A C 1
ATOM 775 O O . GLU A 1 94 ? -29.132 -1.806 57.698 1.00 62.38 94 GLU A O 1
ATOM 780 N N . SER A 1 95 ? -29.690 -2.356 55.602 1.00 65.62 95 SER A N 1
ATOM 781 C CA . SER A 1 95 ? -29.844 -3.794 55.858 1.00 65.62 95 SER A CA 1
ATOM 782 C C . SER A 1 95 ? -28.523 -4.566 55.961 1.00 65.62 95 SER A C 1
ATOM 784 O O . SER A 1 95 ? -28.558 -5.769 56.198 1.00 65.62 95 SER A O 1
ATOM 786 N N . GLY A 1 96 ? -27.362 -3.949 55.707 1.00 68.19 96 GLY A N 1
ATOM 787 C CA . GLY A 1 96 ? -26.065 -4.650 55.603 1.00 68.19 96 GLY A CA 1
ATOM 788 C C . GLY A 1 96 ? -25.934 -5.591 54.386 1.00 68.19 96 GLY A C 1
ATOM 789 O O . GLY A 1 96 ? -24.847 -5.725 53.823 1.00 68.19 96 GLY A O 1
ATOM 790 N N . GLU A 1 97 ? -27.050 -6.140 53.900 1.00 77.56 97 GLU A N 1
ATOM 791 C CA . GLU A 1 97 ? -27.197 -7.022 52.733 1.00 77.56 97 GLU A CA 1
ATOM 792 C C . GLU A 1 97 ? -26.567 -6.445 51.459 1.00 77.56 97 GLU A C 1
ATOM 794 O O . GLU A 1 97 ? -25.942 -7.159 50.677 1.00 77.56 97 GLU A O 1
ATOM 799 N N . ARG A 1 98 ? -26.637 -5.122 51.265 1.00 75.69 98 ARG A N 1
ATOM 800 C CA . ARG A 1 98 ? -25.984 -4.438 50.136 1.00 75.69 98 ARG A CA 1
ATOM 801 C C . ARG A 1 98 ? -24.458 -4.592 50.159 1.00 75.69 98 ARG A C 1
ATOM 803 O O . ARG A 1 98 ? -23.843 -4.802 49.113 1.00 75.69 98 ARG A O 1
ATOM 810 N N . MET A 1 99 ? -23.841 -4.481 51.336 1.00 78.31 99 MET A N 1
ATOM 811 C CA . MET A 1 99 ? -22.390 -4.623 51.496 1.00 78.31 99 MET A CA 1
ATOM 812 C C . MET A 1 99 ? -21.970 -6.085 51.309 1.00 78.31 99 MET A C 1
ATOM 814 O O . MET A 1 99 ? -20.989 -6.367 50.619 1.00 78.31 99 MET A O 1
ATOM 818 N N . GLN A 1 100 ? -22.761 -7.015 51.845 1.00 84.00 100 GLN A N 1
ATOM 819 C CA . GLN A 1 100 ? -22.549 -8.450 51.678 1.00 84.00 100 GLN A CA 1
ATOM 820 C C . GLN A 1 100 ? -22.683 -8.894 50.213 1.00 84.00 100 GLN A C 1
ATOM 822 O O . GLN A 1 100 ? -21.843 -9.653 49.720 1.00 84.00 100 GLN A O 1
ATOM 827 N N . LEU A 1 101 ? -23.665 -8.371 49.472 1.00 84.38 101 LEU A N 1
ATOM 828 C CA . LEU A 1 101 ? -23.811 -8.642 48.042 1.00 84.38 101 LEU A CA 1
ATOM 829 C C . LEU A 1 101 ? -22.598 -8.139 47.242 1.00 84.38 101 LEU A C 1
ATOM 831 O O . LEU A 1 101 ? -22.077 -8.851 46.389 1.00 84.38 101 LEU A O 1
ATOM 835 N N . GLY A 1 102 ? -22.088 -6.941 47.534 1.00 81.25 102 GLY A N 1
ATOM 836 C CA . GLY A 1 102 ? -20.904 -6.433 46.838 1.00 81.25 102 GLY A CA 1
ATOM 837 C C . GLY A 1 102 ? -19.641 -7.268 47.110 1.00 81.25 102 GLY A C 1
ATOM 838 O O . GLY A 1 102 ? -18.894 -7.563 46.175 1.00 81.25 102 GLY A O 1
ATOM 839 N N . ILE A 1 103 ? -19.425 -7.716 48.355 1.00 86.38 103 ILE A N 1
ATOM 840 C CA . ILE A 1 103 ? -18.299 -8.602 48.713 1.00 86.38 103 ILE A CA 1
ATOM 841 C C . ILE A 1 103 ? -18.421 -9.957 48.000 1.00 86.38 103 ILE A C 1
ATOM 843 O O . ILE A 1 103 ? -17.443 -10.449 47.436 1.00 86.38 103 ILE A O 1
ATOM 847 N N . THR A 1 104 ? -19.615 -10.553 47.985 1.00 89.31 104 THR A N 1
ATOM 848 C CA . THR A 1 104 ? -19.850 -11.854 47.332 1.00 89.31 104 THR A CA 1
ATOM 849 C C . THR A 1 104 ? -19.670 -11.784 45.816 1.00 89.31 104 THR A C 1
ATOM 851 O O . THR A 1 104 ? -19.044 -12.674 45.242 1.00 89.31 104 THR A O 1
ATOM 854 N N . VAL A 1 105 ? -20.112 -10.703 45.164 1.00 87.38 105 VAL A N 1
ATOM 855 C CA . VAL A 1 105 ? -19.858 -10.462 43.734 1.00 87.38 105 VAL A CA 1
ATOM 856 C C . VAL A 1 105 ? -18.360 -10.332 43.444 1.00 87.38 105 VAL A C 1
ATOM 858 O O . VAL A 1 105 ? -17.871 -10.893 42.462 1.00 87.38 105 VAL A O 1
ATOM 861 N N . LEU A 1 106 ? -17.613 -9.613 44.287 1.00 86.12 106 LEU A N 1
ATOM 862 C CA . LEU A 1 106 ? -16.173 -9.433 44.107 1.00 86.12 106 LEU A CA 1
ATOM 863 C C . LEU A 1 106 ? -15.412 -10.760 44.244 1.00 86.12 106 LEU A C 1
ATOM 865 O O . LEU A 1 106 ? -14.559 -11.068 43.412 1.00 86.12 106 LEU A O 1
ATOM 869 N N . LEU A 1 107 ? -15.767 -11.573 45.242 1.00 89.69 107 LEU A N 1
ATOM 870 C CA . LEU A 1 107 ? -15.225 -12.924 45.406 1.00 89.69 107 LEU A CA 1
ATOM 871 C C . LEU A 1 107 ? -15.563 -13.815 44.206 1.00 89.69 107 LEU A C 1
ATOM 873 O O . LEU A 1 107 ? -14.677 -14.488 43.680 1.00 89.69 107 LEU A O 1
ATOM 877 N N . ALA A 1 108 ? -16.806 -13.777 43.719 1.00 90.06 108 ALA A N 1
ATOM 878 C CA . ALA A 1 108 ? -17.205 -14.530 42.535 1.00 90.06 108 ALA A CA 1
ATOM 879 C C . ALA A 1 108 ? -16.375 -14.123 41.303 1.00 90.06 108 ALA A C 1
ATOM 881 O O . ALA A 1 108 ? -15.861 -14.988 40.596 1.00 90.06 108 ALA A O 1
ATOM 882 N N . MET A 1 109 ? -16.155 -12.823 41.084 1.00 85.12 109 MET A N 1
ATOM 883 C CA . MET A 1 109 ? -15.309 -12.333 39.989 1.00 85.12 109 MET A CA 1
ATOM 884 C C . MET A 1 109 ? -13.854 -12.807 40.088 1.00 85.12 109 MET A C 1
ATOM 886 O O . MET A 1 109 ? -13.271 -13.172 39.066 1.00 85.12 109 MET A O 1
ATOM 890 N N . ILE A 1 110 ? -13.277 -12.856 41.295 1.00 88.19 110 ILE A N 1
ATOM 891 C CA . ILE A 1 110 ? -11.927 -13.402 41.525 1.00 88.19 110 ILE A CA 1
ATOM 892 C C . ILE A 1 110 ? -11.868 -14.877 41.123 1.00 88.19 110 ILE A C 1
ATOM 894 O O . ILE A 1 110 ? -10.959 -15.282 40.398 1.00 88.19 110 ILE A O 1
ATOM 898 N N . VAL A 1 111 ? -12.851 -15.672 41.554 1.00 89.12 111 VAL A N 1
ATOM 899 C CA . VAL A 1 111 ? -12.926 -17.105 41.235 1.00 89.12 111 VAL A CA 1
ATOM 900 C C . VAL A 1 111 ? -13.035 -17.324 39.722 1.00 89.12 111 VAL A C 1
ATOM 902 O O . VAL A 1 111 ? -12.310 -18.150 39.166 1.00 89.12 111 VAL A O 1
ATOM 905 N N . PHE A 1 112 ? -13.873 -16.549 39.027 1.00 84.44 112 PHE A N 1
ATOM 906 C CA . PHE A 1 112 ? -13.996 -16.635 37.568 1.00 84.44 112 PHE A CA 1
ATOM 907 C C . PHE A 1 112 ? -12.724 -16.191 36.836 1.00 84.44 112 PHE A C 1
ATOM 909 O O . PHE A 1 112 ? -12.324 -16.832 35.862 1.00 84.44 112 PHE A O 1
ATOM 916 N N . LEU A 1 113 ? -12.036 -15.149 37.309 1.00 83.44 113 LEU A N 1
ATOM 917 C CA . LEU A 1 113 ? -10.738 -14.756 36.758 1.00 83.44 113 LEU A CA 1
ATOM 918 C C . LEU A 1 113 ? -9.688 -15.860 36.952 1.00 83.44 113 LEU A C 1
ATOM 920 O O . LEU A 1 113 ? -8.903 -16.124 36.040 1.00 83.44 113 LEU A O 1
ATOM 924 N N . GLN A 1 114 ? -9.685 -16.532 38.103 1.00 85.62 114 GLN A N 1
ATOM 925 C CA . GLN A 1 114 ? -8.784 -17.652 38.367 1.00 85.62 114 GLN A CA 1
ATOM 926 C C . GLN A 1 114 ? -9.080 -18.849 37.455 1.00 85.62 114 GLN A C 1
ATOM 928 O O . GLN A 1 114 ? -8.147 -19.445 36.917 1.00 85.62 114 GLN A O 1
ATOM 933 N N . LEU A 1 115 ? -10.357 -19.143 37.192 1.00 84.81 115 LEU A N 1
ATOM 934 C CA . LEU A 1 115 ? -10.764 -20.143 36.201 1.00 84.81 115 LEU A CA 1
ATOM 935 C C . LEU A 1 115 ? -10.241 -19.776 34.803 1.00 84.81 115 LEU A C 1
ATOM 937 O O . LEU A 1 115 ? -9.657 -20.609 34.115 1.00 84.81 115 LEU A O 1
ATOM 941 N N . VAL A 1 116 ? -10.391 -18.517 34.385 1.00 80.88 116 VAL A N 1
ATOM 942 C CA . VAL A 1 116 ? -9.868 -18.023 33.100 1.00 80.88 116 VAL A CA 1
ATOM 943 C C . VAL A 1 116 ? -8.345 -18.151 33.030 1.00 80.88 116 VAL A C 1
ATOM 945 O O . VAL A 1 116 ? -7.815 -18.581 32.009 1.00 80.88 116 VAL A O 1
ATOM 948 N N . TYR A 1 117 ? -7.643 -17.816 34.111 1.00 80.69 117 TYR A N 1
ATOM 949 C CA . TYR A 1 117 ? -6.190 -17.934 34.204 1.00 80.69 117 TYR A CA 1
ATOM 950 C C . TYR A 1 117 ? -5.712 -19.386 34.068 1.00 80.69 117 TYR A C 1
ATOM 952 O O . TYR A 1 117 ? -4.751 -19.636 33.349 1.00 80.69 117 TYR A O 1
ATOM 960 N N . GLN A 1 118 ? -6.400 -20.343 34.695 1.00 81.38 118 GLN A N 1
ATOM 961 C CA . GLN A 1 118 ? -6.051 -21.766 34.615 1.00 81.38 118 GLN A CA 1
ATOM 962 C C . GLN A 1 118 ? -6.293 -22.375 33.226 1.00 81.38 118 GLN A C 1
ATOM 964 O O . GLN A 1 118 ? -5.600 -23.311 32.840 1.00 81.38 118 GLN A O 1
ATOM 969 N N . ASN A 1 119 ? -7.262 -21.849 32.469 1.00 76.62 119 ASN A N 1
ATOM 970 C CA . ASN A 1 119 ? -7.603 -22.341 31.130 1.00 76.62 119 ASN A CA 1
ATOM 971 C C . ASN A 1 119 ? -6.812 -21.656 30.000 1.00 76.62 119 ASN A C 1
ATOM 973 O O . ASN A 1 119 ? -6.847 -22.108 28.854 1.00 76.62 11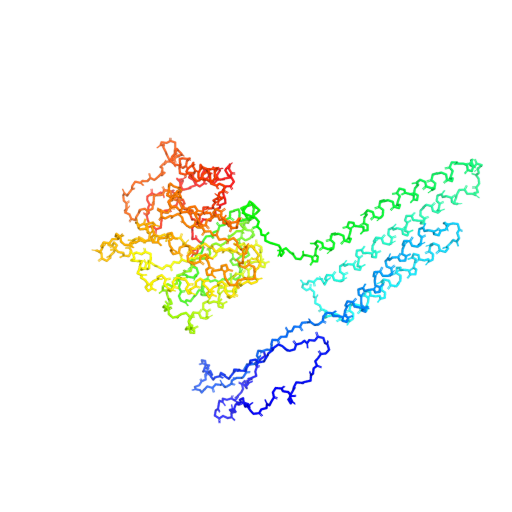9 ASN A O 1
ATOM 977 N N . LEU A 1 120 ? -6.120 -20.550 30.282 1.00 74.12 120 LEU A N 1
ATOM 978 C CA . LEU A 1 120 ? -5.316 -19.832 29.297 1.00 74.12 120 LEU A CA 1
ATOM 979 C C . LEU A 1 120 ? -3.837 -20.219 29.426 1.00 74.12 120 LEU A C 1
ATOM 981 O O . LEU A 1 120 ? -3.320 -20.316 30.537 1.00 74.12 120 LEU A O 1
ATOM 985 N N . PRO A 1 121 ? -3.112 -20.393 28.307 1.00 64.50 121 PRO A N 1
ATOM 986 C CA . PRO A 1 121 ? -1.677 -20.627 28.368 1.00 64.50 121 PRO A CA 1
ATOM 987 C C . PRO A 1 121 ? -0.977 -19.417 28.998 1.00 64.50 121 PRO A C 1
ATOM 989 O O . PRO A 1 121 ? -1.252 -18.265 28.651 1.00 64.50 121 PRO A O 1
ATOM 992 N N . SER A 1 122 ? -0.048 -19.677 29.915 1.00 58.72 122 SER A N 1
ATOM 993 C CA . SER A 1 122 ? 0.749 -18.658 30.594 1.00 58.72 122 SER A CA 1
ATOM 994 C C . SER A 1 122 ? 1.729 -18.000 29.614 1.00 58.72 122 SER A C 1
ATOM 996 O O . SER A 1 122 ? 2.847 -18.461 29.402 1.00 58.72 122 SER A O 1
ATOM 998 N N . THR A 1 123 ? 1.310 -16.899 28.987 1.00 58.16 123 THR A N 1
ATOM 999 C CA . THR A 1 123 ? 2.149 -16.116 28.065 1.00 58.16 123 THR A CA 1
ATOM 1000 C C . THR A 1 123 ? 2.344 -14.688 28.573 1.00 58.16 123 THR A C 1
ATOM 1002 O O . THR A 1 123 ? 1.369 -13.960 28.746 1.00 58.16 123 THR A O 1
ATOM 1005 N N . SER A 1 124 ? 3.594 -14.249 28.759 1.00 49.03 124 SER A N 1
ATOM 1006 C CA . SER A 1 124 ? 3.939 -12.888 29.218 1.00 49.03 124 SER A CA 1
ATOM 1007 C C . SER A 1 124 ? 3.954 -11.829 28.106 1.00 49.03 124 SER A C 1
ATOM 1009 O O . SER A 1 124 ? 3.956 -10.636 28.391 1.00 49.03 124 SER A O 1
ATOM 1011 N N . ASN A 1 125 ? 3.931 -12.244 26.835 1.00 50.97 125 ASN A N 1
ATOM 1012 C CA . ASN A 1 125 ? 4.090 -11.340 25.689 1.00 50.97 125 ASN A CA 1
ATOM 1013 C C . ASN A 1 125 ? 2.876 -10.425 25.437 1.00 50.97 125 ASN A C 1
ATOM 1015 O O . ASN A 1 125 ? 3.012 -9.391 24.787 1.00 50.97 125 ASN A O 1
ATOM 1019 N N . SER A 1 126 ? 1.687 -10.787 25.931 1.00 54.66 126 SER A N 1
ATOM 1020 C CA . SER A 1 126 ? 0.477 -9.964 25.821 1.00 54.66 126 SER A CA 1
ATOM 1021 C C . SER A 1 126 ? -0.629 -10.479 26.742 1.00 54.66 126 SER A C 1
ATOM 1023 O O . SER A 1 126 ? -1.005 -11.646 26.650 1.00 54.66 126 SER A O 1
ATOM 1025 N N . ALA A 1 127 ? -1.202 -9.611 27.579 1.00 64.44 127 ALA A N 1
ATOM 1026 C CA . ALA A 1 127 ? -2.331 -9.984 28.432 1.00 64.44 127 ALA A CA 1
ATOM 1027 C C . ALA A 1 127 ? -3.603 -10.283 27.596 1.00 64.44 127 ALA A C 1
ATOM 1029 O O . ALA A 1 127 ? -3.988 -9.437 26.773 1.00 64.44 127 ALA A O 1
ATOM 1030 N N . PRO A 1 128 ? -4.280 -11.431 27.814 1.00 70.38 128 PRO A N 1
ATOM 1031 C CA . PRO A 1 128 ? -5.535 -11.784 27.149 1.00 70.38 128 PRO A CA 1
ATOM 1032 C C . PRO A 1 128 ? -6.627 -10.727 27.358 1.00 70.38 128 PRO A C 1
ATOM 1034 O O . PRO A 1 128 ? -6.778 -10.188 28.455 1.00 70.38 128 PRO A O 1
ATOM 1037 N N . LEU A 1 129 ? -7.426 -10.458 26.319 1.00 68.69 129 LEU A N 1
ATOM 1038 C CA . LEU A 1 129 ? -8.550 -9.505 26.369 1.00 68.69 129 LEU A CA 1
ATOM 1039 C C . LEU A 1 129 ? -9.527 -9.820 27.511 1.00 68.69 129 LEU A C 1
ATOM 1041 O O . LEU A 1 129 ? -9.939 -8.916 28.233 1.00 68.69 129 LEU A O 1
ATOM 1045 N N . LEU A 1 130 ? -9.829 -11.107 27.713 1.00 73.88 130 LEU A N 1
ATOM 1046 C CA . LEU A 1 130 ? -10.708 -11.566 28.787 1.00 73.88 130 LEU A CA 1
ATOM 1047 C C . LEU A 1 130 ? -10.113 -11.280 30.176 1.00 73.88 130 LEU A C 1
ATOM 1049 O O . LEU A 1 130 ? -10.825 -10.823 31.056 1.00 73.88 130 LEU A O 1
ATOM 1053 N N . GLY A 1 131 ? -8.802 -11.452 30.370 1.00 75.88 131 GLY A N 1
ATOM 1054 C CA . GLY A 1 131 ? -8.148 -11.122 31.643 1.00 75.88 131 GLY A CA 1
ATOM 1055 C C . GLY A 1 131 ? -8.193 -9.624 31.964 1.00 75.88 131 GLY A C 1
ATOM 1056 O O . GLY A 1 131 ? -8.464 -9.240 33.098 1.00 75.88 131 GLY A O 1
ATOM 1057 N N . LYS A 1 132 ? -8.003 -8.763 30.953 1.00 73.62 132 LYS A N 1
ATOM 1058 C CA . LYS A 1 132 ? -8.105 -7.300 31.117 1.00 73.62 132 LYS A CA 1
ATOM 1059 C C . LYS A 1 132 ? -9.503 -6.865 31.557 1.00 73.62 132 LYS A C 1
ATOM 1061 O O . LYS A 1 132 ? -9.611 -5.981 32.400 1.00 73.62 132 LYS A O 1
ATOM 1066 N N . TYR A 1 133 ? -10.545 -7.495 31.009 1.00 75.38 133 TYR A N 1
ATOM 1067 C CA . TYR A 1 133 ? -11.935 -7.247 31.396 1.00 75.38 133 TYR A CA 1
ATOM 1068 C C . TYR A 1 133 ? -12.145 -7.448 32.900 1.00 75.38 133 TYR A C 1
ATOM 1070 O O . TYR A 1 133 ? -12.487 -6.501 33.602 1.00 75.38 133 TYR A O 1
ATOM 1078 N N . TYR A 1 134 ? -11.861 -8.654 33.398 1.00 77.81 134 TYR A N 1
ATOM 1079 C CA . TYR A 1 134 ? -12.089 -9.009 34.800 1.00 77.81 134 TYR A CA 1
ATOM 1080 C C . TYR A 1 134 ? -11.318 -8.103 35.768 1.00 77.81 134 TYR A C 1
ATOM 1082 O O . TYR A 1 134 ? -11.886 -7.661 36.761 1.00 77.81 134 TYR A O 1
ATOM 1090 N N . ILE A 1 135 ? -10.061 -7.761 35.459 1.00 79.19 135 ILE A N 1
ATOM 1091 C CA . ILE A 1 135 ? -9.243 -6.880 36.310 1.00 79.19 135 ILE A CA 1
ATOM 1092 C C . ILE A 1 135 ? -9.858 -5.477 36.419 1.00 79.19 135 ILE A C 1
ATOM 1094 O O . ILE A 1 135 ? -9.962 -4.934 37.520 1.00 79.19 135 ILE A O 1
ATOM 1098 N N . VAL A 1 136 ? -10.293 -4.891 35.298 1.00 75.50 136 VAL A N 1
ATOM 1099 C CA . VAL A 1 136 ? -10.922 -3.559 35.297 1.00 75.50 136 VAL A CA 1
ATOM 1100 C C . VAL A 1 136 ? -12.257 -3.591 36.039 1.00 75.50 136 VAL A C 1
ATOM 1102 O O . VAL A 1 136 ? -12.518 -2.720 36.866 1.00 75.50 136 VAL A O 1
ATOM 1105 N N . THR A 1 137 ? -13.088 -4.605 35.793 1.00 75.62 137 THR A N 1
ATOM 1106 C CA . THR A 1 137 ? -14.391 -4.733 36.456 1.00 75.62 137 THR A CA 1
ATOM 1107 C C . THR A 1 137 ? -14.238 -4.933 37.964 1.00 75.62 137 THR A C 1
ATOM 1109 O O . THR A 1 137 ? -14.930 -4.270 38.733 1.00 75.62 137 THR A O 1
ATOM 1112 N N . MET A 1 138 ? -13.290 -5.762 38.409 1.00 80.75 138 MET A N 1
ATOM 1113 C CA . MET A 1 138 ? -12.987 -5.932 39.833 1.00 80.75 138 MET A CA 1
ATOM 1114 C C . MET A 1 138 ? -12.525 -4.628 40.485 1.00 80.75 138 MET A C 1
ATOM 1116 O O . MET A 1 138 ? -12.990 -4.295 41.570 1.00 80.75 138 MET A O 1
ATOM 1120 N N . PHE A 1 139 ? -11.659 -3.860 39.819 1.00 79.69 139 PHE A N 1
ATOM 1121 C CA . PHE A 1 139 ? -11.209 -2.565 40.329 1.00 79.69 139 PHE A CA 1
ATOM 1122 C C . PHE A 1 139 ? -12.374 -1.579 40.521 1.00 79.69 139 PHE A C 1
ATOM 1124 O O . PHE A 1 139 ? -12.462 -0.913 41.553 1.00 79.69 139 PHE A O 1
ATOM 1131 N N . LEU A 1 140 ? -13.306 -1.524 39.564 1.00 74.25 140 LEU A N 1
ATOM 1132 C CA . LEU A 1 140 ? -14.501 -0.679 39.661 1.00 74.25 140 LEU A CA 1
ATOM 1133 C C . LEU A 1 140 ? -15.440 -1.117 40.795 1.00 74.25 140 LEU A C 1
ATOM 1135 O O . LEU A 1 140 ? -15.948 -0.266 41.525 1.00 74.25 140 LEU A O 1
ATOM 1139 N N . ILE A 1 141 ? -15.646 -2.427 40.973 1.00 75.62 141 ILE A N 1
ATOM 1140 C CA . ILE A 1 141 ? -16.466 -2.965 42.070 1.00 75.62 141 ILE A CA 1
ATOM 1141 C C . ILE A 1 141 ? -15.825 -2.634 43.427 1.00 75.62 141 ILE A C 1
ATOM 1143 O O . ILE A 1 141 ? -16.526 -2.174 44.327 1.00 75.62 141 ILE A O 1
ATOM 1147 N N . SER A 1 142 ? -14.501 -2.768 43.565 1.00 79.94 142 SER A N 1
ATOM 1148 C CA . SER A 1 142 ? -13.773 -2.386 44.785 1.00 79.94 142 SER A CA 1
ATOM 1149 C C . SER A 1 142 ? -13.944 -0.908 45.136 1.00 79.94 142 SER A C 1
ATOM 1151 O O . SER A 1 142 ? -14.194 -0.575 46.293 1.00 79.94 142 SER A O 1
ATOM 1153 N N . LEU A 1 143 ? -13.839 -0.012 44.148 1.00 75.00 143 LEU A N 1
ATOM 1154 C CA . LEU A 1 143 ? -14.060 1.422 44.357 1.00 75.00 143 LEU A CA 1
ATOM 1155 C C . LEU A 1 143 ? -15.502 1.720 44.787 1.00 75.00 143 LEU A C 1
ATOM 1157 O O . LEU A 1 143 ? -15.720 2.542 45.674 1.00 75.00 143 LEU A O 1
ATOM 1161 N N . SER A 1 144 ? -16.482 1.034 44.194 1.00 72.69 144 SER A N 1
ATOM 1162 C CA . SER A 1 144 ? -17.897 1.180 44.550 1.00 72.69 144 SER A CA 1
ATOM 1163 C C . SER A 1 144 ? -18.196 0.699 45.975 1.00 72.69 144 SER A C 1
ATOM 1165 O O . SER A 1 144 ? -18.908 1.375 46.724 1.00 72.69 144 SER A O 1
ATOM 1167 N N . LEU A 1 145 ? -17.606 -0.427 46.380 1.00 75.25 145 LEU A N 1
ATOM 1168 C CA . LEU A 1 145 ? -17.666 -0.923 47.754 1.00 75.25 145 LEU A CA 1
ATOM 1169 C C . LEU A 1 145 ? -17.036 0.072 48.734 1.00 75.25 145 LEU A C 1
ATOM 1171 O O . LEU A 1 145 ? -17.668 0.424 49.724 1.00 75.25 145 LEU A O 1
ATOM 1175 N N . ALA A 1 146 ? -15.839 0.584 48.432 1.00 76.00 146 ALA A N 1
ATOM 1176 C CA . ALA A 1 146 ? -15.162 1.571 49.272 1.00 76.00 146 ALA A CA 1
ATOM 1177 C C . ALA A 1 146 ? -15.983 2.863 49.423 1.00 76.00 146 ALA A C 1
ATOM 1179 O O . ALA A 1 146 ? -16.135 3.369 50.534 1.00 76.00 146 ALA A O 1
ATOM 1180 N N . ALA A 1 147 ? -16.569 3.365 48.333 1.00 70.00 147 ALA A N 1
ATOM 1181 C CA . ALA A 1 147 ? -17.466 4.516 48.369 1.00 70.00 147 ALA A CA 1
ATOM 1182 C C . ALA A 1 147 ? -18.721 4.236 49.212 1.00 70.00 147 ALA A C 1
ATOM 1184 O O . ALA A 1 147 ? -19.103 5.067 50.030 1.00 70.00 147 ALA A O 1
ATOM 1185 N N . THR A 1 148 ? -19.320 3.047 49.081 1.00 71.00 148 THR A N 1
ATOM 1186 C CA . THR A 1 148 ? -20.475 2.640 49.899 1.00 71.00 148 THR A CA 1
ATOM 1187 C C . THR A 1 148 ? -20.108 2.590 51.385 1.00 71.00 148 THR A C 1
ATOM 1189 O O . THR A 1 148 ? -20.861 3.106 52.205 1.00 71.00 148 THR A O 1
ATOM 1192 N N . CYS A 1 149 ? -18.931 2.064 51.742 1.00 72.06 149 CYS A N 1
ATOM 1193 C CA . CYS A 1 149 ? -18.432 2.088 53.119 1.00 72.06 149 CYS A CA 1
ATOM 1194 C C . CYS A 1 149 ? -18.239 3.516 53.642 1.00 72.06 149 CYS A C 1
ATOM 1196 O O . CYS A 1 149 ? -18.608 3.803 54.778 1.00 72.06 149 CYS A O 1
ATOM 1198 N N . LEU A 1 150 ? -17.689 4.422 52.826 1.00 68.81 150 LEU A N 1
ATOM 1199 C CA . LEU A 1 150 ? -17.533 5.829 53.202 1.00 68.81 150 LEU A CA 1
ATOM 1200 C C . LEU A 1 150 ? -18.891 6.497 53.436 1.00 68.81 150 LEU A C 1
ATOM 1202 O O . LEU A 1 150 ? -19.065 7.159 54.454 1.00 68.81 150 LEU A O 1
ATOM 1206 N N . VAL A 1 151 ? -19.858 6.290 52.539 1.00 68.19 151 VAL A N 1
ATOM 1207 C CA . VAL A 1 151 ? -21.221 6.825 52.682 1.00 68.19 151 VAL A CA 1
ATOM 1208 C C . VAL A 1 151 ? -21.878 6.286 53.949 1.00 68.19 151 VAL A C 1
ATOM 1210 O O . VAL A 1 151 ? -22.359 7.077 54.751 1.00 68.19 151 VAL A O 1
ATOM 1213 N N . LEU A 1 152 ? -21.831 4.972 54.187 1.00 67.25 152 LEU A N 1
ATOM 1214 C CA . LEU A 1 152 ? -22.375 4.367 55.407 1.00 67.25 152 LEU A CA 1
ATOM 1215 C C . LEU A 1 152 ? -21.701 4.920 56.671 1.00 67.25 152 LEU A C 1
ATOM 1217 O O . LEU A 1 152 ? -22.390 5.227 57.640 1.00 67.25 152 LEU A O 1
ATOM 1221 N N . ASN A 1 153 ? -20.380 5.114 56.654 1.00 70.12 153 ASN A N 1
ATOM 1222 C CA . ASN A 1 153 ? -19.650 5.701 57.777 1.00 70.12 153 ASN A CA 1
ATOM 1223 C C . ASN A 1 153 ? -20.066 7.162 58.034 1.00 70.12 153 ASN A C 1
ATOM 1225 O O . ASN A 1 153 ? -20.295 7.549 59.173 1.00 70.12 153 ASN A O 1
ATOM 1229 N N . PHE A 1 154 ? -20.241 7.977 56.992 1.00 63.88 154 PHE A N 1
ATOM 1230 C CA . PHE A 1 154 ? -20.715 9.355 57.162 1.00 63.88 154 PHE A CA 1
ATOM 1231 C C . PHE A 1 154 ? -22.194 9.442 57.567 1.00 63.88 154 PHE A C 1
ATOM 1233 O O . PHE A 1 154 ? -22.555 10.345 58.323 1.00 63.88 154 PHE A O 1
ATOM 1240 N N . SER A 1 155 ? -23.041 8.529 57.084 1.00 63.44 155 SER A N 1
ATOM 1241 C CA . SER A 1 155 ? -24.481 8.504 57.368 1.00 63.44 155 SER A CA 1
ATOM 1242 C C . SER A 1 155 ? -24.809 7.955 58.760 1.00 63.44 155 SER A C 1
ATOM 1244 O O . SER A 1 155 ? -25.652 8.528 59.445 1.00 63.44 155 SER A O 1
ATOM 1246 N N . TYR A 1 156 ? -24.132 6.890 59.205 1.00 60.62 156 TYR A N 1
ATOM 1247 C CA . TYR A 1 156 ? -24.419 6.217 60.481 1.00 60.62 156 TYR A CA 1
ATOM 1248 C C . TYR A 1 156 ? -23.356 6.457 61.566 1.00 60.62 156 TYR A C 1
ATOM 1250 O O . TYR A 1 156 ? -23.681 6.427 62.748 1.00 60.62 156 TYR A O 1
ATOM 1258 N N . GLY A 1 157 ? -22.108 6.778 61.209 1.00 51.91 157 GLY A N 1
ATOM 1259 C CA . GLY A 1 157 ? -21.017 7.029 62.165 1.00 51.91 157 GLY A CA 1
ATOM 1260 C C . GLY A 1 157 ? -21.118 8.348 62.944 1.00 51.91 157 GLY A C 1
ATOM 1261 O O . GLY A 1 157 ? -20.299 8.594 63.822 1.00 51.91 157 GLY A O 1
ATOM 1262 N N . ARG A 1 158 ? -22.124 9.193 62.663 1.00 48.22 158 ARG A N 1
ATOM 1263 C CA . ARG A 1 158 ? -22.438 10.416 63.433 1.00 48.22 158 ARG A CA 1
ATOM 1264 C C . ARG A 1 158 ? -23.625 10.278 64.398 1.00 48.22 158 ARG A C 1
ATOM 1266 O O . ARG A 1 158 ? -24.133 11.286 64.867 1.00 48.22 158 ARG A O 1
ATOM 1273 N N . HIS A 1 159 ? -24.076 9.062 64.707 1.00 45.66 159 HIS A N 1
ATOM 1274 C CA . HIS A 1 159 ? -25.149 8.826 65.688 1.00 45.66 159 HIS A CA 1
ATOM 1275 C C . HIS A 1 159 ? -24.640 8.509 67.105 1.00 45.66 159 HIS A C 1
ATOM 1277 O O . HIS A 1 159 ? -25.189 7.646 67.775 1.00 45.66 159 HIS A O 1
ATOM 1283 N N . CYS A 1 160 ? -23.628 9.240 67.576 1.00 42.88 160 CYS A N 1
ATOM 1284 C CA . CYS A 1 160 ? -23.391 9.496 68.998 1.00 42.88 160 CYS A CA 1
ATOM 1285 C C . CYS A 1 160 ? -22.819 10.919 69.086 1.00 42.88 160 CYS A C 1
ATOM 1287 O O . CYS A 1 160 ? -21.702 11.141 68.634 1.00 42.88 160 CYS A O 1
ATOM 1289 N N . ASP A 1 161 ? -23.614 11.849 69.618 1.00 42.03 161 ASP A N 1
ATOM 1290 C CA . ASP A 1 161 ? -23.331 13.276 69.867 1.00 42.03 161 ASP A CA 1
ATOM 1291 C C . ASP A 1 161 ? -23.788 14.264 68.774 1.00 42.03 161 ASP A C 1
ATOM 1293 O O . ASP A 1 161 ? -23.006 14.802 67.992 1.00 42.03 161 ASP A O 1
ATOM 1297 N N . GLY A 1 162 ? -25.091 14.567 68.790 1.00 43.84 162 GLY A N 1
ATOM 1298 C CA . GLY A 1 162 ? -25.664 15.772 68.179 1.00 43.84 162 GLY A CA 1
ATOM 1299 C C . GLY A 1 162 ? -26.868 15.499 67.280 1.00 43.84 162 GLY A C 1
ATOM 1300 O O . GLY A 1 162 ? -26.755 14.825 66.260 1.00 43.84 162 GLY A O 1
ATOM 1301 N N . GLU A 1 163 ? -28.023 16.056 67.649 1.00 45.69 163 GLU A N 1
ATOM 1302 C CA . GLU A 1 163 ? -29.261 16.021 66.866 1.00 45.69 163 GLU A CA 1
ATOM 1303 C C . GLU A 1 163 ? -29.023 16.519 65.428 1.00 45.69 163 GLU A C 1
ATOM 1305 O O . GLU A 1 163 ? -28.784 17.704 65.193 1.00 45.69 163 GLU A O 1
ATOM 1310 N N . MET A 1 164 ? -29.115 15.623 64.440 1.00 45.50 164 MET A N 1
ATOM 1311 C CA . MET A 1 164 ? -29.268 16.016 63.039 1.00 45.50 164 MET A CA 1
ATOM 1312 C C . MET A 1 164 ? -30.749 15.986 62.646 1.00 45.50 164 MET A C 1
ATOM 1314 O O . MET A 1 164 ? -31.434 14.999 62.922 1.00 45.50 164 MET A O 1
ATOM 1318 N N . PRO A 1 165 ? -31.257 17.001 61.922 1.00 45.00 165 PRO A N 1
ATOM 1319 C CA . PRO A 1 165 ? -32.603 16.950 61.383 1.00 45.00 165 PRO A CA 1
ATOM 1320 C C . PRO A 1 165 ? -32.678 15.847 60.321 1.00 45.00 165 PRO A C 1
ATOM 1322 O O . PRO A 1 165 ? -32.019 15.905 59.279 1.00 45.00 165 PRO A O 1
ATOM 1325 N N . ILE A 1 166 ? -33.524 14.852 60.597 1.00 54.12 166 ILE A N 1
ATOM 1326 C CA . ILE A 1 166 ? -33.782 13.625 59.817 1.00 54.12 166 ILE A CA 1
ATOM 1327 C C . ILE A 1 166 ? -34.007 13.908 58.312 1.00 54.12 166 ILE A C 1
ATOM 1329 O O . ILE A 1 166 ? -33.700 13.080 57.455 1.00 54.12 166 ILE A O 1
ATOM 1333 N N . PHE A 1 167 ? -34.457 15.117 57.963 1.00 46.94 167 PHE A N 1
ATOM 1334 C CA . PHE A 1 167 ? -34.741 15.537 56.590 1.00 46.94 167 PHE A CA 1
ATOM 1335 C C . PHE A 1 167 ? -33.493 15.802 55.719 1.00 46.94 167 PHE A C 1
ATOM 1337 O O . PHE A 1 167 ? -33.519 15.532 54.517 1.00 46.94 167 PHE A O 1
ATOM 1344 N N . PHE A 1 168 ? -32.386 16.295 56.293 1.00 47.06 168 PHE A N 1
ATOM 1345 C CA . PHE A 1 168 ? -31.171 16.614 55.522 1.00 47.06 168 PHE A CA 1
ATOM 1346 C C . PHE A 1 168 ? -30.319 15.372 55.227 1.00 47.06 168 PHE A C 1
ATOM 1348 O O . PHE A 1 168 ? -29.797 15.238 54.121 1.00 47.06 168 PHE A O 1
ATOM 1355 N N . SER A 1 169 ? -30.235 14.427 56.168 1.00 50.97 169 SER A N 1
ATOM 1356 C CA . SER A 1 169 ? -29.488 13.176 55.961 1.00 50.97 169 SER A CA 1
ATOM 1357 C C . SER A 1 169 ? -30.154 12.260 54.935 1.00 50.97 169 SER A C 1
ATOM 1359 O O . SER A 1 169 ? -29.470 11.665 54.103 1.00 50.97 169 SER A O 1
ATOM 1361 N N . CYS A 1 170 ? -31.490 12.187 54.935 1.00 47.47 170 CYS A N 1
ATOM 1362 C CA . CYS A 1 170 ? -32.220 11.318 54.014 1.00 47.47 170 CYS A CA 1
ATOM 1363 C C . CYS A 1 170 ? -32.119 11.813 52.559 1.00 47.47 170 CYS A C 1
ATOM 1365 O O . CYS A 1 170 ? -31.806 11.021 51.669 1.00 47.47 170 CYS A O 1
ATOM 1367 N N . ASN A 1 171 ? -32.279 13.123 52.322 1.00 49.59 171 ASN A N 1
ATOM 1368 C CA . ASN A 1 171 ? -32.169 13.711 50.981 1.00 49.59 171 ASN A CA 1
ATOM 1369 C C . ASN A 1 171 ? -30.734 13.711 50.443 1.00 49.59 171 ASN A C 1
ATOM 1371 O O . ASN A 1 171 ? -30.544 13.404 49.271 1.00 49.59 171 ASN A O 1
ATOM 1375 N N . LEU A 1 172 ? -29.725 13.971 51.284 1.00 48.59 172 LEU A N 1
ATOM 1376 C CA . LEU A 1 172 ? -28.323 13.910 50.865 1.00 48.59 172 LEU A CA 1
ATOM 1377 C C . LEU A 1 172 ? -27.889 12.470 50.549 1.00 48.59 172 LEU A C 1
ATOM 1379 O O . LEU A 1 172 ? -27.183 12.257 49.567 1.00 48.59 172 LEU A O 1
ATOM 1383 N N . SER A 1 173 ? -28.345 11.478 51.331 1.00 54.22 173 SER A N 1
ATOM 1384 C CA . SER A 1 173 ? -28.088 10.063 51.026 1.00 54.22 173 SER A CA 1
ATOM 1385 C C . SER A 1 173 ? -28.748 9.646 49.710 1.00 54.22 173 SER A C 1
ATOM 1387 O O . SER A 1 173 ? -28.071 9.044 48.882 1.00 54.22 173 SER A O 1
ATOM 1389 N N . LYS A 1 174 ? -30.009 10.055 49.472 1.00 53.31 174 LYS A N 1
ATOM 1390 C CA . LYS A 1 174 ? -30.745 9.806 48.224 1.00 53.31 174 LYS A CA 1
ATOM 1391 C C . LYS A 1 174 ? -30.070 10.461 47.022 1.00 53.31 174 LYS A C 1
ATOM 1393 O O . LYS A 1 174 ? -29.815 9.767 46.041 1.00 53.31 174 LYS A O 1
ATOM 1398 N N . GLU A 1 175 ? -29.718 11.745 47.113 1.00 51.53 175 GLU A N 1
ATOM 1399 C CA . GLU A 1 175 ? -29.026 12.472 46.041 1.00 51.53 175 GLU A CA 1
ATOM 1400 C C . GLU A 1 175 ? -27.639 11.896 45.737 1.00 51.53 175 GLU A C 1
ATOM 1402 O O . GLU A 1 175 ? -27.273 11.818 44.562 1.00 51.53 175 GLU A O 1
ATOM 1407 N N . LEU A 1 176 ? -26.865 11.489 46.755 1.00 53.28 176 LEU A N 1
ATOM 1408 C CA . LEU A 1 176 ? -25.589 10.806 46.527 1.00 53.28 176 LEU A CA 1
ATOM 1409 C C . LEU A 1 176 ? -25.817 9.455 45.846 1.00 53.28 176 LEU A C 1
ATOM 1411 O O . LEU A 1 176 ? -25.186 9.197 44.827 1.00 53.28 176 LEU A O 1
ATOM 1415 N N . THR A 1 177 ? -26.759 8.629 46.321 1.00 56.91 177 THR A N 1
ATOM 1416 C CA . THR A 1 177 ? -27.050 7.338 45.676 1.00 56.91 177 THR A CA 1
ATOM 1417 C C . THR A 1 177 ? -27.565 7.476 44.245 1.00 56.91 177 THR A C 1
ATOM 1419 O O . THR A 1 177 ? -27.165 6.676 43.407 1.00 56.91 177 THR A O 1
ATOM 1422 N N . GLU A 1 178 ? -28.383 8.482 43.916 1.00 54.97 178 GLU A N 1
ATOM 1423 C CA . GLU A 1 178 ? -28.868 8.701 42.544 1.00 54.97 178 GLU A CA 1
ATOM 1424 C C . GLU A 1 178 ? -27.790 9.273 41.609 1.00 54.97 178 GLU A C 1
ATOM 1426 O O . GLU A 1 178 ? -27.664 8.838 40.458 1.00 54.97 178 GLU A O 1
ATOM 1431 N N . LYS A 1 179 ? -26.969 10.224 42.080 1.00 53.62 179 LYS A N 1
ATOM 1432 C CA . LYS A 1 179 ? -25.852 10.768 41.287 1.00 53.62 179 LYS A CA 1
ATOM 1433 C C . LYS A 1 179 ? -24.747 9.733 41.088 1.00 53.62 179 LYS A C 1
ATOM 1435 O O . LYS A 1 179 ? -24.195 9.657 39.986 1.00 53.62 179 LYS A O 1
ATOM 1440 N N . ASP A 1 180 ? -24.461 8.913 42.095 1.00 58.75 180 ASP A N 1
ATOM 1441 C CA . ASP A 1 180 ? -23.523 7.796 41.986 1.00 58.75 180 ASP A CA 1
ATOM 1442 C C . ASP A 1 180 ? -24.091 6.674 41.110 1.00 58.75 180 ASP A C 1
ATOM 1444 O O . ASP A 1 180 ? -23.348 6.113 40.311 1.00 58.75 180 ASP A O 1
ATOM 1448 N N . MET A 1 181 ? -25.406 6.419 41.146 1.00 55.59 181 MET A N 1
ATOM 1449 C CA . MET A 1 181 ? -26.103 5.498 40.234 1.00 55.59 181 MET A CA 1
ATOM 1450 C C . MET A 1 181 ? -25.943 5.928 38.773 1.00 55.59 181 MET A C 1
ATOM 1452 O O . MET A 1 181 ? -25.551 5.119 37.934 1.00 55.59 181 MET A O 1
ATOM 1456 N N . SER A 1 182 ? -26.182 7.203 38.458 1.00 52.50 182 SER A N 1
ATOM 1457 C CA . SER A 1 182 ? -26.026 7.720 37.093 1.00 52.50 182 SER A CA 1
ATOM 1458 C C . SER A 1 182 ? -24.564 7.680 36.636 1.00 52.50 182 SER A C 1
ATOM 1460 O O . SER A 1 182 ? -24.260 7.170 35.560 1.00 52.50 182 SER A O 1
ATOM 1462 N N . ARG A 1 183 ? -23.621 8.117 37.480 1.00 61.47 183 ARG A N 1
ATOM 1463 C CA . ARG A 1 183 ? -22.181 8.084 37.164 1.00 61.47 183 ARG A CA 1
ATOM 1464 C C . ARG A 1 183 ? -21.648 6.663 37.017 1.00 61.47 183 ARG A C 1
ATOM 1466 O O . ARG A 1 183 ? -20.853 6.415 36.115 1.00 61.47 183 ARG A O 1
ATOM 1473 N N . PHE A 1 184 ? -22.094 5.730 37.852 1.00 61.62 184 PHE A N 1
ATOM 1474 C CA . PHE A 1 184 ? -21.691 4.330 37.793 1.00 61.62 184 PHE A CA 1
ATOM 1475 C C . PHE A 1 184 ? -22.282 3.623 36.575 1.00 61.62 184 PHE A C 1
ATOM 1477 O O . PHE A 1 184 ? -21.537 2.965 35.862 1.00 61.62 184 PHE A O 1
ATOM 1484 N N . LEU A 1 185 ? -23.570 3.809 36.262 1.00 55.75 185 LEU A N 1
ATOM 1485 C CA . LEU A 1 185 ? -24.183 3.284 35.033 1.00 55.75 185 LEU A CA 1
ATOM 1486 C C . LEU A 1 185 ? -23.503 3.849 33.783 1.00 55.75 185 LEU A C 1
ATOM 1488 O O . LEU A 1 185 ? -23.260 3.120 32.824 1.00 55.75 185 LEU A O 1
ATOM 1492 N N . VAL A 1 186 ? -23.118 5.123 33.817 1.00 58.12 186 VAL A N 1
ATOM 1493 C CA . VAL A 1 186 ? -22.342 5.765 32.759 1.00 58.12 186 VAL A CA 1
ATOM 1494 C C . VAL A 1 186 ? -20.939 5.152 32.662 1.00 58.12 186 VAL A C 1
ATOM 1496 O O . VAL A 1 186 ? -20.551 4.741 31.576 1.00 58.12 186 VAL A O 1
ATOM 1499 N N . LEU A 1 187 ? -20.201 4.967 33.757 1.00 61.50 187 LEU A N 1
ATOM 1500 C CA . LEU A 1 187 ? -18.880 4.314 33.751 1.00 61.50 187 LEU A CA 1
ATOM 1501 C C . LEU A 1 187 ? -18.935 2.824 33.361 1.00 61.50 187 LEU A C 1
ATOM 1503 O O . LEU A 1 187 ? -18.057 2.334 32.649 1.00 61.50 187 LEU A O 1
ATOM 1507 N N . LEU A 1 188 ? -19.975 2.101 33.776 1.00 59.16 188 LEU A N 1
ATOM 1508 C CA . LEU A 1 188 ? -20.226 0.709 33.408 1.00 59.16 188 LEU A CA 1
ATOM 1509 C C . LEU A 1 188 ? -20.583 0.613 31.917 1.00 59.16 188 LEU A C 1
ATOM 1511 O O . LEU A 1 188 ? -20.015 -0.198 31.194 1.00 59.16 188 LEU A O 1
ATOM 1515 N N . SER A 1 189 ? -21.439 1.508 31.417 1.00 55.03 189 SER A N 1
ATOM 1516 C CA . SER A 1 189 ? -21.763 1.603 29.990 1.00 55.03 189 SER A CA 1
ATOM 1517 C C . SER A 1 189 ? -20.548 2.000 29.153 1.00 55.03 189 SER A C 1
ATOM 1519 O O . SER A 1 189 ? -20.331 1.395 28.112 1.00 55.03 189 SER A O 1
ATOM 1521 N N . TYR A 1 190 ? -19.701 2.925 29.625 1.00 56.81 190 TYR A N 1
ATOM 1522 C CA . TYR A 1 190 ? -18.465 3.331 28.955 1.00 56.81 190 TYR A CA 1
ATOM 1523 C C . TYR A 1 190 ? -17.401 2.244 28.996 1.00 56.81 190 TYR A C 1
ATOM 1525 O O . TYR A 1 190 ? -16.690 2.095 28.014 1.00 56.81 190 TYR A O 1
ATOM 1533 N N . SER A 1 191 ? -17.280 1.467 30.072 1.00 58.50 191 SER A N 1
ATOM 1534 C CA . SER A 1 191 ? -16.347 0.333 30.132 1.00 58.50 191 SER A CA 1
ATOM 1535 C C . SER A 1 191 ? -16.809 -0.826 29.246 1.00 58.50 191 SER A C 1
ATOM 1537 O O . SER A 1 191 ? -15.989 -1.404 28.534 1.00 58.50 191 SER A O 1
ATOM 1539 N N . VAL A 1 192 ? -18.118 -1.097 29.183 1.00 51.97 192 VAL A N 1
ATOM 1540 C CA . VAL A 1 192 ? -18.720 -2.053 28.239 1.00 51.97 192 VAL A CA 1
ATOM 1541 C C . VAL A 1 192 ? -18.595 -1.559 26.789 1.00 51.97 192 VAL A C 1
ATOM 1543 O O . VAL A 1 192 ? -18.191 -2.340 25.930 1.00 51.97 192 VAL A O 1
ATOM 1546 N N . LEU A 1 193 ? -18.833 -0.271 26.498 1.00 50.31 193 LEU A N 1
ATOM 1547 C CA . LEU A 1 193 ? -18.630 0.326 25.165 1.00 50.31 193 LEU A CA 1
ATOM 1548 C C . LEU A 1 193 ? -17.153 0.360 24.771 1.00 50.31 193 LEU A C 1
ATOM 1550 O O . LEU A 1 193 ? -16.819 0.049 23.634 1.00 50.31 193 LEU A O 1
ATOM 1554 N N . PHE A 1 194 ? -16.262 0.736 25.688 1.00 48.12 194 PHE A N 1
ATOM 1555 C CA . PHE A 1 194 ? -14.817 0.773 25.470 1.00 48.12 194 PHE A CA 1
ATOM 1556 C C . PHE A 1 194 ? -14.290 -0.630 25.192 1.00 48.12 194 PHE A C 1
ATOM 1558 O O . PHE A 1 194 ? -13.471 -0.800 24.297 1.00 48.12 194 PHE A O 1
ATOM 1565 N N . MET A 1 195 ? -14.823 -1.648 25.871 1.00 48.50 195 MET A N 1
ATOM 1566 C CA . MET A 1 195 ? -14.511 -3.049 25.602 1.00 48.50 195 MET A CA 1
ATOM 1567 C C . MET A 1 195 ? -15.156 -3.569 24.317 1.00 48.50 195 MET A C 1
ATOM 1569 O O . MET A 1 195 ? -14.490 -4.307 23.610 1.00 48.50 195 MET A O 1
ATOM 1573 N N . MET A 1 196 ? -16.371 -3.162 23.937 1.00 44.06 196 MET A N 1
ATOM 1574 C CA . MET A 1 196 ? -16.922 -3.468 22.604 1.00 44.06 196 MET A CA 1
ATOM 1575 C C . MET A 1 196 ? -16.115 -2.793 21.486 1.00 44.06 196 MET A C 1
ATOM 1577 O O . MET A 1 196 ? -15.902 -3.383 20.432 1.00 44.06 196 MET A O 1
ATOM 1581 N N . SER A 1 197 ? -15.590 -1.594 21.739 1.00 40.66 197 SER A N 1
ATOM 1582 C CA . SER A 1 197 ? -14.722 -0.844 20.825 1.00 40.66 197 SER A CA 1
ATOM 1583 C C . SER A 1 197 ? -13.267 -1.344 20.832 1.00 40.66 197 SER A C 1
ATOM 1585 O O . SER A 1 197 ? -12.544 -1.140 19.863 1.00 40.66 197 SER A O 1
ATOM 1587 N N . ALA A 1 198 ? -12.832 -2.031 21.896 1.00 40.19 198 ALA A N 1
ATOM 1588 C CA . ALA A 1 198 ? -11.529 -2.697 21.999 1.00 40.19 198 ALA A CA 1
ATOM 1589 C C . ALA A 1 198 ? -11.571 -4.180 21.573 1.00 40.19 198 ALA A C 1
ATOM 1591 O O . ALA A 1 198 ? -10.539 -4.736 21.196 1.00 40.19 198 ALA A O 1
ATOM 1592 N N . ALA A 1 199 ? -12.747 -4.815 21.616 1.00 37.59 199 ALA A N 1
ATOM 1593 C CA . ALA A 1 199 ? -13.049 -6.133 21.051 1.00 37.59 199 ALA A CA 1
ATOM 1594 C C . ALA A 1 199 ? -13.374 -6.037 19.554 1.00 37.59 199 ALA A C 1
ATOM 1596 O O . ALA A 1 199 ? -13.103 -6.969 18.799 1.00 37.59 199 ALA A O 1
ATOM 1597 N N . GLY A 1 200 ? -13.866 -4.882 19.102 1.00 37.09 200 GLY A N 1
ATOM 1598 C CA . GLY A 1 200 ? -13.698 -4.444 17.731 1.00 37.09 200 GLY A CA 1
ATOM 1599 C C . GLY A 1 200 ? -12.225 -4.138 17.505 1.00 37.09 200 GLY A C 1
ATOM 1600 O O . GLY A 1 200 ? -11.757 -3.036 17.781 1.00 37.09 200 GLY A O 1
ATOM 1601 N N . GLY A 1 201 ? -11.471 -5.097 16.965 1.00 41.56 201 GLY A N 1
ATOM 1602 C CA . GLY A 1 201 ? -10.223 -4.762 16.286 1.00 41.56 201 GLY A CA 1
ATOM 1603 C C . GLY A 1 201 ? -10.455 -3.560 15.362 1.00 41.56 201 GLY A C 1
ATOM 1604 O O . GLY A 1 201 ? -11.579 -3.315 14.918 1.00 41.56 201 GLY A O 1
ATOM 1605 N N . LYS A 1 202 ? -9.407 -2.781 15.075 1.00 51.19 202 LYS A N 1
ATOM 1606 C CA . LYS A 1 202 ? -9.400 -1.705 14.064 1.00 51.19 202 LYS A CA 1
ATOM 1607 C C . LYS A 1 202 ? -9.642 -2.281 12.648 1.00 51.19 202 LYS A C 1
ATOM 1609 O O . LYS A 1 202 ? -8.827 -2.113 11.753 1.00 51.19 202 LYS A O 1
ATOM 1614 N N . ASP A 1 203 ? -10.746 -2.990 12.459 1.00 58.31 203 ASP A N 1
ATOM 1615 C CA . ASP A 1 203 ? -11.051 -3.904 11.363 1.00 58.31 203 ASP A CA 1
ATOM 1616 C C . ASP A 1 203 ? -12.138 -3.344 10.444 1.00 58.31 203 ASP A C 1
ATOM 1618 O O . ASP A 1 203 ? -12.603 -4.032 9.541 1.00 58.31 203 ASP A O 1
ATOM 1622 N N . GLY A 1 204 ? -12.533 -2.085 10.640 1.00 81.00 204 GLY A N 1
ATOM 1623 C CA . GLY A 1 204 ? -13.374 -1.351 9.703 1.00 81.00 204 GLY A CA 1
ATOM 1624 C C . GLY A 1 204 ? -12.554 -0.724 8.564 1.00 81.00 204 GLY A C 1
ATOM 1625 O O . GLY A 1 204 ? -11.397 -0.351 8.783 1.00 81.00 204 GLY A O 1
ATOM 1626 N N . PRO A 1 205 ? -13.146 -0.549 7.368 1.00 92.81 205 PRO A N 1
ATOM 1627 C CA . PRO A 1 205 ? -12.534 0.205 6.279 1.00 92.81 205 PRO A CA 1
ATOM 1628 C C . PRO A 1 205 ? -12.057 1.592 6.720 1.00 92.81 205 PRO A C 1
ATOM 1630 O O . PRO A 1 205 ? -12.722 2.279 7.499 1.00 92.81 205 PRO A O 1
ATOM 1633 N N . ILE A 1 206 ? -10.917 2.028 6.190 1.00 93.94 206 ILE A N 1
ATOM 1634 C CA . ILE A 1 206 ? -10.325 3.332 6.500 1.00 93.94 206 ILE A CA 1
ATOM 1635 C C . ILE A 1 206 ? -10.662 4.295 5.360 1.00 93.94 206 ILE A C 1
ATOM 1637 O O . ILE A 1 206 ? -10.417 3.985 4.199 1.00 93.94 206 ILE A O 1
ATOM 1641 N N . SER A 1 207 ? -11.224 5.464 5.676 1.00 96.25 207 SER A N 1
ATOM 1642 C CA . SER A 1 207 ? -11.461 6.506 4.670 1.00 96.25 207 SER A CA 1
ATOM 1643 C C . SER A 1 207 ? -10.140 7.131 4.201 1.00 96.25 207 SER A C 1
ATOM 1645 O O . SER A 1 207 ? -9.214 7.238 5.011 1.00 96.25 207 SER A O 1
ATOM 1647 N N . PRO A 1 208 ? -10.043 7.637 2.957 1.00 96.88 208 PRO A N 1
ATOM 1648 C CA . PRO A 1 208 ? -8.837 8.305 2.462 1.00 96.88 208 PRO A CA 1
ATOM 1649 C C . PRO A 1 208 ? -8.319 9.412 3.390 1.00 96.88 208 PRO A C 1
ATOM 1651 O O . PRO A 1 208 ? -7.124 9.489 3.653 1.00 96.88 208 PRO A O 1
ATOM 1654 N N . LYS A 1 209 ? -9.209 10.225 3.981 1.00 95.38 209 LYS A N 1
ATOM 1655 C CA . LYS A 1 209 ? -8.827 11.290 4.928 1.00 95.38 209 LYS A CA 1
ATOM 1656 C C . LYS A 1 209 ? -8.167 10.735 6.193 1.00 95.38 209 LYS A C 1
ATOM 1658 O O . LYS A 1 209 ? -7.138 11.241 6.638 1.00 95.38 209 LYS A O 1
ATOM 1663 N N . LYS A 1 210 ? -8.738 9.669 6.768 1.00 95.00 210 LYS A N 1
ATOM 1664 C CA . LYS A 1 210 ? -8.153 8.991 7.933 1.00 95.00 210 LYS A CA 1
ATOM 1665 C C . LYS A 1 210 ? -6.836 8.318 7.551 1.00 95.00 210 LYS A C 1
ATOM 1667 O O . LYS A 1 210 ? -5.867 8.440 8.293 1.00 95.00 210 LYS A O 1
ATOM 1672 N N . TYR A 1 211 ? -6.777 7.681 6.386 1.00 96.44 211 TYR A N 1
ATOM 1673 C CA . TYR A 1 211 ? -5.568 7.054 5.863 1.00 96.44 211 TYR A CA 1
ATOM 1674 C C . TYR A 1 211 ? -4.421 8.060 5.716 1.00 96.44 211 TYR A C 1
ATOM 1676 O O . TYR A 1 211 ? -3.342 7.846 6.264 1.00 96.44 211 TYR A O 1
ATOM 1684 N N . GLN A 1 212 ? -4.691 9.203 5.079 1.00 94.81 212 GLN A N 1
ATOM 1685 C CA . GLN A 1 212 ? -3.745 10.302 4.882 1.00 94.81 212 GLN A CA 1
ATOM 1686 C C . GLN A 1 212 ? -3.144 10.780 6.215 1.00 94.81 212 GLN A C 1
ATOM 1688 O O . GLN A 1 212 ? -1.927 10.930 6.333 1.00 94.81 212 GLN A O 1
ATOM 1693 N N . SER A 1 213 ? -3.983 10.922 7.250 1.00 92.50 213 SER A N 1
ATOM 1694 C CA . SER A 1 213 ? -3.542 11.317 8.596 1.00 92.50 213 SER A CA 1
ATOM 1695 C C . SER A 1 213 ? -2.680 10.266 9.311 1.00 92.50 213 SER A C 1
ATOM 1697 O O . SER A 1 213 ? -1.945 10.603 10.238 1.00 92.50 213 SER A O 1
ATOM 1699 N N . GLN A 1 214 ? -2.758 8.998 8.893 1.00 93.88 214 GLN A N 1
ATOM 1700 C CA . GLN A 1 214 ? -2.006 7.893 9.485 1.00 93.88 214 GLN A CA 1
ATOM 1701 C C . GLN A 1 214 ? -0.664 7.652 8.787 1.00 93.88 214 GLN A C 1
ATOM 1703 O O . GLN A 1 214 ? 0.327 7.421 9.475 1.00 93.88 214 GLN A O 1
ATOM 1708 N N . ILE A 1 215 ? -0.603 7.725 7.450 1.00 94.50 215 ILE A N 1
ATOM 1709 C CA . ILE A 1 215 ? 0.639 7.435 6.715 1.00 94.50 215 ILE A CA 1
ATOM 1710 C C . ILE A 1 215 ? 1.715 8.505 6.925 1.00 94.50 215 ILE A C 1
ATOM 1712 O O . ILE A 1 215 ? 2.882 8.144 7.070 1.00 94.50 215 ILE A O 1
ATOM 1716 N N . ARG A 1 216 ? 1.346 9.791 7.025 1.00 92.19 216 ARG A N 1
ATOM 1717 C CA . ARG A 1 216 ? 2.243 10.940 7.295 1.00 92.19 216 ARG A CA 1
ATOM 1718 C C . ARG A 1 216 ? 3.577 10.854 6.524 1.00 92.19 216 ARG A C 1
ATOM 1720 O O . ARG A 1 216 ? 3.561 10.728 5.304 1.00 92.19 216 ARG A O 1
ATOM 1727 N N . ALA A 1 217 ? 4.716 10.933 7.210 1.00 94.31 217 ALA A N 1
ATOM 1728 C CA . ALA A 1 217 ? 6.045 10.809 6.619 1.00 94.31 217 ALA A CA 1
ATOM 1729 C C . ALA A 1 217 ? 6.521 9.350 6.618 1.00 94.31 217 ALA A C 1
ATOM 1731 O O . ALA A 1 217 ? 6.286 8.611 7.578 1.00 94.31 217 ALA A O 1
ATOM 1732 N N . GLY A 1 218 ? 7.254 8.955 5.581 1.00 94.50 218 GLY A N 1
ATOM 1733 C CA . GLY A 1 218 ? 7.857 7.630 5.490 1.00 94.50 218 GLY A CA 1
ATOM 1734 C C . GLY A 1 218 ? 8.908 7.514 4.401 1.00 94.50 218 GLY A C 1
ATOM 1735 O O . GLY A 1 218 ? 9.471 8.520 3.965 1.00 94.50 218 GLY A O 1
ATOM 1736 N N . PHE A 1 219 ? 9.160 6.285 3.953 1.00 92.50 219 PHE A N 1
ATOM 1737 C CA . PHE A 1 219 ? 10.230 5.973 3.003 1.00 92.50 219 PHE A CA 1
ATOM 1738 C C . PHE A 1 219 ? 9.804 4.979 1.934 1.00 92.50 219 PHE A C 1
ATOM 1740 O O . PHE A 1 219 ? 8.895 4.184 2.144 1.00 92.50 219 PHE A O 1
ATOM 1747 N N . SER A 1 220 ? 10.504 4.993 0.803 1.00 92.31 220 SER A N 1
ATOM 1748 C CA . SER A 1 220 ? 10.442 3.939 -0.207 1.00 92.31 220 SER A CA 1
ATOM 1749 C C . SER A 1 220 ? 11.663 3.029 -0.117 1.00 92.31 220 SER A C 1
ATOM 1751 O O . SER A 1 220 ? 12.793 3.519 -0.115 1.00 92.31 220 SER A O 1
ATOM 1753 N N . THR A 1 221 ? 11.462 1.713 -0.143 1.00 91.94 221 THR A N 1
ATOM 1754 C CA . THR A 1 221 ? 12.560 0.732 -0.131 1.00 91.94 221 THR A CA 1
ATOM 1755 C C . THR A 1 221 ? 12.824 0.158 -1.518 1.00 91.94 221 THR A C 1
ATOM 1757 O O . THR A 1 221 ? 12.022 0.292 -2.448 1.00 91.94 221 THR A O 1
ATOM 1760 N N . ASN A 1 222 ? 13.989 -0.459 -1.669 1.00 91.31 222 ASN A N 1
ATOM 1761 C CA . ASN A 1 222 ? 14.440 -1.219 -2.831 1.00 91.31 222 ASN A CA 1
ATOM 1762 C C . ASN A 1 222 ? 14.602 -2.715 -2.522 1.00 91.31 222 ASN A C 1
ATOM 1764 O O . ASN A 1 222 ? 15.115 -3.451 -3.370 1.00 91.31 222 ASN A O 1
ATOM 1768 N N . TRP A 1 223 ? 14.158 -3.188 -1.353 1.00 92.25 223 TRP A N 1
ATOM 1769 C CA . TRP A 1 223 ? 14.267 -4.593 -0.953 1.00 92.25 223 TRP A CA 1
ATOM 1770 C C . TRP A 1 223 ? 13.712 -5.535 -2.023 1.00 92.25 223 TRP A C 1
ATOM 1772 O O . TRP A 1 223 ? 14.379 -6.486 -2.409 1.00 92.25 223 TRP A O 1
ATOM 1782 N N . PHE A 1 224 ? 12.550 -5.218 -2.600 1.00 93.94 224 PHE A N 1
ATOM 1783 C CA . PHE A 1 224 ? 11.904 -6.030 -3.637 1.00 93.94 224 PHE A CA 1
ATOM 1784 C C . PHE A 1 224 ? 12.278 -5.635 -5.075 1.00 93.94 224 PHE A C 1
ATOM 1786 O O . PHE A 1 224 ? 11.573 -5.989 -6.021 1.00 93.94 224 PHE A O 1
ATOM 1793 N N . LYS A 1 225 ? 13.419 -4.957 -5.263 1.00 91.81 225 LYS A N 1
ATOM 1794 C CA . LYS A 1 225 ? 14.048 -4.739 -6.579 1.00 91.81 225 LYS A CA 1
ATOM 1795 C C . LYS A 1 225 ? 15.142 -5.764 -6.904 1.00 91.81 225 LYS A C 1
ATOM 1797 O O . LYS A 1 225 ? 15.974 -5.526 -7.774 1.00 91.81 225 LYS A O 1
ATOM 1802 N N . THR A 1 226 ? 15.168 -6.888 -6.193 1.00 89.88 226 THR A N 1
ATOM 1803 C CA . THR A 1 226 ? 16.086 -8.013 -6.413 1.00 89.88 226 THR A CA 1
ATOM 1804 C C . THR A 1 226 ? 15.354 -9.338 -6.194 1.00 89.88 226 THR A C 1
ATOM 1806 O O . THR A 1 226 ? 14.327 -9.382 -5.519 1.00 89.88 226 THR A O 1
ATOM 1809 N N . GLU A 1 227 ? 15.890 -10.432 -6.734 1.00 86.62 227 GLU A N 1
ATOM 1810 C CA . GLU A 1 227 ? 15.353 -11.788 -6.543 1.00 86.62 227 GLU A CA 1
ATOM 1811 C C . GLU A 1 227 ? 15.569 -12.334 -5.122 1.00 86.62 227 GLU A C 1
ATOM 1813 O O . GLU A 1 227 ? 14.976 -13.343 -4.735 1.00 86.62 227 GLU A O 1
ATOM 1818 N N . LYS A 1 228 ? 16.431 -11.677 -4.335 1.00 89.25 228 LYS A N 1
ATOM 1819 C CA . LYS A 1 228 ? 16.763 -12.048 -2.953 1.00 89.25 228 LYS A CA 1
ATOM 1820 C C . LYS A 1 228 ? 16.440 -10.895 -1.989 1.00 89.25 228 LYS A C 1
ATOM 1822 O O . LYS A 1 228 ? 17.358 -10.351 -1.375 1.00 89.25 228 LYS A O 1
ATOM 1827 N N . PRO A 1 229 ? 15.161 -10.498 -1.840 1.00 89.19 229 PRO A N 1
ATOM 1828 C CA . PRO A 1 229 ? 14.786 -9.315 -1.058 1.00 89.19 229 PRO A CA 1
ATOM 1829 C C . PRO A 1 229 ? 15.233 -9.396 0.405 1.00 89.19 229 PRO A C 1
ATOM 1831 O O . PRO A 1 229 ? 15.670 -8.405 0.987 1.00 89.19 229 PRO A O 1
ATOM 1834 N N . MET A 1 230 ? 15.225 -10.605 0.968 1.00 91.88 230 MET A N 1
ATOM 1835 C CA . MET A 1 230 ? 15.609 -10.860 2.357 1.00 91.88 230 MET A CA 1
ATOM 1836 C C . MET A 1 230 ? 17.100 -10.642 2.648 1.00 91.88 230 MET A C 1
ATOM 1838 O O . MET A 1 230 ? 17.467 -10.569 3.810 1.00 91.88 230 MET A O 1
ATOM 1842 N N . ASN A 1 231 ? 17.957 -10.490 1.631 1.00 90.94 231 ASN A N 1
ATOM 1843 C CA . ASN A 1 231 ? 19.366 -10.143 1.852 1.00 90.94 231 ASN A CA 1
ATOM 1844 C C . ASN A 1 231 ? 19.547 -8.683 2.290 1.00 90.94 231 ASN A C 1
ATOM 1846 O O . ASN A 1 231 ? 20.569 -8.349 2.878 1.00 90.94 231 ASN A O 1
ATOM 1850 N N . LYS A 1 232 ? 18.587 -7.810 1.958 1.00 85.56 232 LYS A N 1
ATOM 1851 C CA . LYS A 1 232 ? 18.613 -6.381 2.306 1.00 85.56 232 LYS A CA 1
ATOM 1852 C C . LYS A 1 232 ? 17.684 -6.028 3.465 1.00 85.56 232 LYS A C 1
ATOM 1854 O O . LYS A 1 232 ? 17.754 -4.921 3.980 1.00 85.56 232 LYS A O 1
ATOM 1859 N N . TYR A 1 233 ? 16.786 -6.941 3.823 1.00 90.75 233 TYR A N 1
ATOM 1860 C CA . TYR A 1 233 ? 15.725 -6.701 4.787 1.00 90.75 233 TYR A CA 1
ATOM 1861 C C . TYR A 1 233 ? 16.045 -7.312 6.152 1.00 90.75 233 TYR A C 1
ATOM 1863 O O . TYR A 1 233 ? 16.387 -8.489 6.254 1.00 90.75 233 TYR A O 1
ATOM 1871 N N . SER A 1 234 ? 15.805 -6.535 7.205 1.00 91.88 234 SER A N 1
ATOM 1872 C CA . SER A 1 234 ? 15.698 -6.991 8.588 1.00 91.88 234 SER A CA 1
ATOM 1873 C C . SER A 1 234 ? 14.457 -6.383 9.247 1.00 91.88 234 SER A C 1
ATOM 1875 O O . SER A 1 234 ? 14.089 -5.241 8.969 1.00 91.88 234 SER A O 1
ATOM 1877 N N . GLU A 1 235 ? 13.828 -7.105 10.184 1.00 92.31 235 GLU A N 1
ATOM 1878 C CA . GLU A 1 235 ? 12.744 -6.547 11.013 1.00 92.31 235 GLU A CA 1
ATOM 1879 C C . GLU A 1 235 ? 13.215 -5.302 11.786 1.00 92.31 235 GLU A C 1
ATOM 1881 O O . GLU A 1 235 ? 12.417 -4.397 12.027 1.00 92.31 235 GLU A O 1
ATOM 1886 N N . GLN A 1 236 ? 14.515 -5.206 12.101 1.00 91.94 236 GLN A N 1
ATOM 1887 C CA . GLN A 1 236 ? 15.092 -4.025 12.742 1.00 91.94 236 GLN A CA 1
ATOM 1888 C C . GLN A 1 236 ? 14.914 -2.758 11.897 1.00 91.94 236 GLN A C 1
ATOM 1890 O O . GLN A 1 236 ? 14.614 -1.711 12.456 1.00 91.94 236 GLN A O 1
ATOM 1895 N N . ASN A 1 237 ? 14.970 -2.846 10.561 1.00 90.81 237 ASN A N 1
ATOM 1896 C CA . ASN A 1 237 ? 14.766 -1.670 9.710 1.00 90.81 237 ASN A CA 1
ATOM 1897 C C . ASN A 1 237 ? 13.369 -1.060 9.899 1.00 90.81 237 ASN A C 1
ATOM 1899 O O . ASN A 1 237 ? 13.213 0.154 9.833 1.00 90.81 237 ASN A O 1
ATOM 1903 N N . ILE A 1 238 ? 12.352 -1.890 10.154 1.00 93.19 238 ILE A N 1
ATOM 1904 C CA . ILE A 1 238 ? 10.986 -1.422 10.420 1.00 93.19 238 ILE A CA 1
ATOM 1905 C C . ILE A 1 238 ? 10.913 -0.707 11.770 1.00 93.19 238 ILE A C 1
ATOM 1907 O O . ILE A 1 238 ? 10.292 0.351 11.867 1.00 93.19 238 ILE A O 1
ATOM 1911 N N . LYS A 1 239 ? 11.556 -1.272 12.798 1.00 92.31 239 LYS A N 1
ATOM 1912 C CA . LYS A 1 239 ? 11.635 -0.647 14.123 1.00 92.31 239 LYS A CA 1
ATOM 1913 C C . LYS A 1 239 ? 12.333 0.705 14.037 1.00 92.31 239 LYS A C 1
ATOM 1915 O O . LYS A 1 239 ? 11.776 1.693 14.487 1.00 92.31 239 LYS A O 1
ATOM 1920 N N . ASP A 1 240 ? 13.462 0.779 13.336 1.00 91.19 240 ASP A N 1
ATOM 1921 C CA . ASP A 1 240 ? 14.213 2.025 13.161 1.00 91.19 240 ASP A CA 1
ATOM 1922 C C . ASP A 1 240 ? 13.395 3.107 12.436 1.00 91.19 240 ASP A C 1
ATOM 1924 O O . ASP A 1 240 ? 13.506 4.292 12.752 1.00 91.19 240 ASP A O 1
ATOM 1928 N N . VAL A 1 241 ? 12.569 2.721 11.453 1.00 90.50 241 VAL A N 1
ATOM 1929 C CA . VAL A 1 241 ? 11.633 3.635 10.775 1.00 90.50 241 VAL A CA 1
ATOM 1930 C C . VAL A 1 241 ? 10.616 4.187 11.777 1.00 90.50 241 VAL A C 1
ATOM 1932 O O . VAL A 1 241 ? 10.428 5.403 11.845 1.00 90.50 241 VAL A O 1
ATOM 1935 N N . HIS A 1 242 ? 10.000 3.316 12.577 1.00 92.38 242 HIS A N 1
ATOM 1936 C CA . HIS A 1 242 ? 9.038 3.714 13.603 1.00 92.38 242 HIS A CA 1
ATOM 1937 C C . HIS A 1 242 ? 9.670 4.611 14.680 1.00 92.38 242 HIS A C 1
ATOM 1939 O O . HIS A 1 242 ? 9.138 5.679 14.985 1.00 92.38 242 HIS A O 1
ATOM 1945 N N . ASP A 1 243 ? 10.826 4.217 15.213 1.00 92.44 243 ASP A N 1
ATOM 1946 C CA . ASP A 1 243 ? 11.510 4.895 16.318 1.00 92.44 243 ASP A CA 1
ATOM 1947 C C . ASP A 1 243 ? 12.024 6.284 15.913 1.00 92.44 243 ASP A C 1
ATOM 1949 O O . ASP A 1 243 ? 12.077 7.201 16.730 1.00 92.44 243 ASP A O 1
ATOM 1953 N N . ARG A 1 244 ? 12.315 6.487 14.620 1.00 91.00 244 ARG A N 1
ATOM 1954 C CA . ARG A 1 244 ? 12.620 7.806 14.039 1.00 91.00 244 ARG A CA 1
ATOM 1955 C C . ARG A 1 244 ? 11.376 8.656 13.737 1.00 91.00 244 ARG A C 1
ATOM 1957 O O . ARG A 1 244 ? 11.502 9.748 13.186 1.00 91.00 244 ARG A O 1
ATOM 1964 N N . GLY A 1 245 ? 10.182 8.181 14.090 1.00 90.00 245 GLY A N 1
ATOM 1965 C CA . GLY A 1 245 ? 8.923 8.917 13.972 1.00 90.00 245 GLY A CA 1
ATOM 1966 C C . GLY A 1 245 ? 8.247 8.831 12.601 1.00 90.00 245 GLY A C 1
ATOM 1967 O O . GLY A 1 245 ? 7.313 9.594 12.334 1.00 90.00 245 GLY A O 1
ATOM 1968 N N . PHE A 1 246 ? 8.683 7.920 11.730 1.00 93.75 246 PHE A N 1
ATOM 1969 C CA . PHE A 1 246 ? 8.051 7.683 10.434 1.00 93.75 246 PHE A CA 1
ATOM 1970 C C . PHE A 1 246 ? 6.952 6.625 10.549 1.00 93.75 246 PHE A C 1
ATOM 1972 O O . PHE A 1 246 ? 7.012 5.716 11.372 1.00 93.75 246 PHE A O 1
ATOM 1979 N N . SER A 1 247 ? 5.920 6.745 9.718 1.00 94.56 247 SER A N 1
ATOM 1980 C CA . SER A 1 247 ? 4.698 5.940 9.842 1.00 94.56 247 SER A CA 1
ATOM 1981 C C . SER A 1 247 ? 4.299 5.189 8.582 1.00 94.56 247 SER A C 1
ATOM 1983 O O . SER A 1 247 ? 3.334 4.433 8.629 1.00 94.56 247 SER A O 1
ATOM 1985 N N . ASN A 1 248 ? 5.016 5.347 7.469 1.00 96.19 248 ASN A N 1
ATOM 1986 C CA . ASN A 1 248 ? 4.759 4.564 6.262 1.00 96.19 248 ASN A CA 1
ATOM 1987 C C . ASN A 1 248 ? 6.036 4.008 5.627 1.00 96.19 248 ASN A C 1
ATOM 1989 O O . ASN A 1 248 ? 7.131 4.548 5.800 1.00 96.19 248 ASN A O 1
ATOM 1993 N N . LEU A 1 249 ? 5.859 2.926 4.874 1.00 95.56 249 LEU A N 1
ATOM 1994 C CA . LEU A 1 249 ? 6.909 2.286 4.101 1.00 95.56 249 LEU A CA 1
ATOM 1995 C C . LEU A 1 249 ? 6.360 1.817 2.752 1.00 95.56 249 LEU A C 1
ATOM 1997 O O . LEU A 1 249 ? 5.572 0.873 2.677 1.00 95.56 249 LEU A O 1
ATOM 2001 N N . ARG A 1 250 ? 6.793 2.463 1.671 1.00 96.88 250 ARG A N 1
ATOM 2002 C CA . ARG A 1 250 ? 6.459 2.082 0.301 1.00 96.88 250 ARG A CA 1
ATOM 2003 C C . ARG A 1 250 ? 7.404 0.987 -0.188 1.00 96.88 250 ARG A C 1
ATOM 2005 O O . ARG A 1 250 ? 8.599 1.203 -0.385 1.00 96.88 250 ARG A O 1
ATOM 2012 N N . ILE A 1 251 ? 6.858 -0.202 -0.397 1.00 96.00 251 ILE A N 1
ATOM 2013 C CA . ILE A 1 251 ? 7.577 -1.399 -0.827 1.00 96.00 251 ILE A CA 1
ATOM 2014 C C . ILE A 1 251 ? 7.513 -1.468 -2.354 1.00 96.00 251 ILE A C 1
ATOM 2016 O O . ILE A 1 251 ? 6.471 -1.779 -2.935 1.00 96.00 251 ILE A O 1
ATOM 2020 N N . ARG A 1 252 ? 8.626 -1.155 -3.020 1.00 94.88 252 ARG A N 1
ATOM 2021 C CA . ARG A 1 252 ? 8.709 -1.159 -4.486 1.00 94.88 252 ARG A CA 1
ATOM 2022 C C . ARG A 1 252 ? 9.060 -2.537 -5.017 1.00 94.88 252 ARG A C 1
ATOM 2024 O O . ARG A 1 252 ? 10.186 -3.004 -4.840 1.00 94.88 252 ARG A O 1
ATOM 2031 N N . CYS A 1 253 ? 8.099 -3.172 -5.676 1.00 95.75 253 CYS A N 1
ATOM 2032 C CA . CYS A 1 253 ? 8.215 -4.544 -6.145 1.00 95.75 253 CYS A CA 1
ATOM 2033 C C . CYS A 1 253 ? 8.471 -4.583 -7.652 1.00 95.75 253 CYS A C 1
ATOM 2035 O O . CYS A 1 253 ? 7.606 -4.215 -8.442 1.00 95.75 253 CYS A O 1
ATOM 2037 N N . ARG A 1 254 ? 9.649 -5.070 -8.052 1.00 93.50 254 ARG A N 1
ATOM 2038 C CA . ARG A 1 254 ? 9.989 -5.338 -9.456 1.00 93.50 254 ARG A CA 1
ATOM 2039 C C . ARG A 1 254 ? 9.347 -6.651 -9.904 1.00 93.50 254 ARG A C 1
ATOM 2041 O O . ARG A 1 254 ? 9.872 -7.729 -9.636 1.00 93.50 254 ARG A O 1
ATOM 2048 N N . ALA A 1 255 ? 8.186 -6.555 -10.541 1.00 91.88 255 ALA A N 1
ATOM 2049 C CA . ALA A 1 255 ? 7.422 -7.692 -11.043 1.00 91.88 255 ALA A CA 1
ATOM 2050 C C . ALA A 1 255 ? 8.079 -8.372 -12.254 1.00 91.88 255 ALA A C 1
ATOM 2052 O O . ALA A 1 255 ? 7.909 -9.571 -12.443 1.00 91.88 255 ALA A O 1
ATOM 2053 N N . ASP A 1 256 ? 8.869 -7.629 -13.025 1.00 88.38 256 ASP A N 1
ATOM 2054 C CA . ASP A 1 256 ? 9.664 -8.104 -14.165 1.00 88.38 256 ASP A CA 1
ATOM 2055 C C . ASP A 1 256 ? 10.826 -9.037 -13.783 1.00 88.38 256 ASP A C 1
ATOM 2057 O O . ASP A 1 256 ? 11.371 -9.725 -14.640 1.00 88.38 256 ASP A O 1
ATOM 2061 N N . LEU A 1 257 ? 11.203 -9.103 -12.500 1.00 88.69 257 LEU A N 1
ATOM 2062 C CA . LEU A 1 257 ? 12.146 -10.116 -12.003 1.00 88.69 257 LEU A CA 1
ATOM 2063 C C . LEU A 1 257 ? 11.524 -11.516 -11.930 1.00 88.69 257 LEU A C 1
ATOM 2065 O O . LEU A 1 257 ? 12.213 -12.490 -11.617 1.00 88.69 257 LEU A O 1
ATOM 2069 N N . TYR A 1 258 ? 10.226 -11.630 -12.183 1.00 82.69 258 TYR A N 1
ATOM 2070 C CA . TYR A 1 258 ? 9.472 -12.872 -12.148 1.00 82.69 258 TYR A CA 1
ATOM 2071 C C . TYR A 1 258 ? 8.901 -13.146 -13.540 1.00 82.69 258 TYR A C 1
ATOM 2073 O O . TYR A 1 258 ? 8.654 -12.227 -14.318 1.00 82.69 258 TYR A O 1
ATOM 2081 N N . SER A 1 259 ? 8.709 -14.421 -13.878 1.00 78.44 259 SER A N 1
ATOM 2082 C CA . SER A 1 259 ? 8.014 -14.785 -15.112 1.00 78.44 259 SER A CA 1
ATOM 2083 C C . SER A 1 259 ? 6.601 -14.205 -15.121 1.00 78.44 259 SER A C 1
ATOM 2085 O O . SER A 1 259 ? 5.981 -14.073 -14.069 1.00 78.44 259 SER A O 1
ATOM 2087 N N . TYR A 1 260 ? 6.060 -13.962 -16.317 1.00 81.69 260 TYR A N 1
ATOM 2088 C CA . TYR A 1 260 ? 4.636 -13.658 -16.498 1.00 81.69 260 TYR A CA 1
ATOM 2089 C C . TYR A 1 260 ? 3.718 -14.760 -15.926 1.00 81.69 260 TYR A C 1
ATOM 2091 O O . TYR A 1 260 ? 2.565 -14.500 -15.600 1.00 81.69 260 TYR A O 1
ATOM 2099 N N . ASP A 1 261 ? 4.233 -15.989 -15.793 1.00 80.38 261 ASP A N 1
ATOM 2100 C CA . ASP A 1 261 ? 3.580 -17.061 -15.048 1.00 80.38 261 ASP A CA 1
ATOM 2101 C C . ASP A 1 261 ? 3.790 -16.883 -13.535 1.00 80.38 261 ASP A C 1
ATOM 2103 O O . ASP A 1 261 ? 4.842 -17.218 -12.978 1.00 80.38 261 ASP A O 1
ATOM 2107 N N . TYR A 1 262 ? 2.755 -16.368 -12.875 1.00 81.12 262 TYR A N 1
ATOM 2108 C CA . TYR A 1 262 ? 2.702 -16.153 -11.429 1.00 81.12 262 TYR A CA 1
ATOM 2109 C C . TYR A 1 262 ? 2.255 -17.389 -10.634 1.00 81.12 262 TYR A C 1
ATOM 2111 O O . TYR A 1 262 ? 2.110 -17.325 -9.414 1.00 81.12 262 TYR A O 1
ATOM 2119 N N . SER A 1 263 ? 2.097 -18.547 -11.279 1.00 73.56 263 SER A N 1
ATOM 2120 C CA . SER A 1 263 ? 1.977 -19.832 -10.578 1.00 73.56 263 SER A CA 1
ATOM 2121 C C . SER A 1 263 ? 3.343 -20.394 -10.152 1.00 73.56 263 SER A C 1
ATOM 2123 O O . SER A 1 263 ? 3.423 -21.252 -9.262 1.00 73.56 263 SER A O 1
ATOM 2125 N N . ALA A 1 264 ? 4.424 -19.868 -10.739 1.00 81.88 264 ALA A N 1
ATOM 2126 C CA . ALA A 1 264 ? 5.783 -20.334 -10.536 1.00 81.88 264 ALA A CA 1
ATOM 2127 C C . ALA A 1 264 ? 6.237 -20.253 -9.068 1.00 81.88 264 ALA A C 1
ATOM 2129 O O . ALA A 1 264 ? 5.946 -19.308 -8.327 1.00 81.88 264 ALA A O 1
ATOM 2130 N N . VAL A 1 265 ? 7.059 -21.226 -8.660 1.00 86.00 265 VAL A N 1
ATOM 2131 C CA . VAL A 1 265 ? 7.613 -21.337 -7.296 1.00 86.00 265 VAL A CA 1
ATOM 2132 C C . VAL A 1 265 ? 8.323 -20.051 -6.857 1.00 86.00 265 VAL A C 1
ATOM 2134 O O . VAL A 1 265 ? 8.194 -19.628 -5.707 1.00 86.00 265 VAL A O 1
ATOM 2137 N N . LYS A 1 266 ? 9.040 -19.395 -7.778 1.00 87.62 266 LYS A N 1
ATOM 2138 C CA . LYS A 1 266 ? 9.748 -18.136 -7.514 1.00 87.62 266 LYS A CA 1
ATOM 2139 C C . LYS A 1 266 ? 8.788 -17.016 -7.100 1.00 87.62 266 LYS A C 1
ATOM 2141 O O . LYS A 1 266 ? 9.082 -16.291 -6.152 1.00 87.62 266 LYS A O 1
ATOM 2146 N N . PHE A 1 267 ? 7.631 -16.914 -7.752 1.00 90.62 267 PHE A N 1
ATOM 2147 C CA . PHE A 1 267 ? 6.629 -15.909 -7.412 1.00 90.62 267 PHE A CA 1
ATOM 2148 C C . PHE A 1 267 ? 5.919 -16.221 -6.091 1.00 90.62 267 PHE A C 1
ATOM 2150 O O . PHE A 1 267 ? 5.769 -15.337 -5.251 1.00 90.62 267 PHE A O 1
ATOM 2157 N N . LYS A 1 268 ? 5.589 -17.494 -5.828 1.00 91.12 268 LYS A N 1
ATOM 2158 C CA . LYS A 1 268 ? 5.063 -17.915 -4.515 1.00 91.12 268 LYS A CA 1
ATOM 2159 C C . LYS A 1 268 ? 6.022 -17.560 -3.374 1.00 91.12 268 LYS A C 1
ATOM 2161 O O . LYS A 1 268 ? 5.595 -17.093 -2.320 1.00 91.12 268 LYS A O 1
ATOM 2166 N N . ARG A 1 269 ? 7.333 -17.719 -3.591 1.00 92.12 269 ARG A N 1
ATOM 2167 C CA . ARG A 1 269 ? 8.363 -17.302 -2.629 1.00 92.12 269 ARG A CA 1
ATOM 2168 C C . ARG A 1 269 ? 8.382 -15.783 -2.430 1.00 92.12 269 ARG A C 1
ATOM 2170 O O . ARG A 1 269 ? 8.465 -15.332 -1.291 1.00 92.12 269 ARG A O 1
ATOM 2177 N N . PHE A 1 270 ? 8.270 -15.008 -3.511 1.00 94.06 270 PHE A N 1
ATOM 2178 C CA . PHE A 1 270 ? 8.117 -13.552 -3.444 1.00 94.06 270 PHE A CA 1
ATOM 2179 C C . PHE A 1 270 ? 6.899 -13.140 -2.607 1.00 94.06 270 PHE A C 1
ATOM 2181 O O . PHE A 1 270 ? 7.049 -12.322 -1.704 1.00 94.06 270 PHE A O 1
ATOM 2188 N N . LEU A 1 271 ? 5.732 -13.752 -2.834 1.00 95.06 271 LEU A N 1
ATOM 2189 C CA . LEU A 1 271 ? 4.516 -13.494 -2.055 1.00 95.06 271 LEU A CA 1
ATOM 2190 C C . LEU A 1 271 ? 4.705 -13.809 -0.565 1.00 95.06 271 LEU A C 1
ATOM 2192 O O . LEU A 1 271 ? 4.254 -13.044 0.290 1.00 95.06 271 LEU A O 1
ATOM 2196 N N . GLY A 1 272 ? 5.413 -14.897 -0.246 1.00 95.12 272 GLY A N 1
ATOM 2197 C CA . GLY A 1 272 ? 5.784 -15.237 1.128 1.00 95.12 272 GLY A CA 1
ATOM 2198 C C . GLY A 1 272 ? 6.639 -14.152 1.786 1.00 95.12 272 GLY A C 1
ATOM 2199 O O . GLY A 1 272 ? 6.294 -13.664 2.859 1.00 95.12 272 GLY A O 1
ATOM 2200 N N . PHE A 1 273 ? 7.705 -13.707 1.114 1.00 96.12 273 PHE A N 1
ATOM 2201 C CA . PHE A 1 273 ? 8.559 -12.623 1.612 1.00 96.12 273 PHE A CA 1
ATOM 2202 C C . PHE A 1 273 ? 7.803 -11.301 1.767 1.00 96.12 273 PHE A C 1
ATOM 2204 O O . PHE A 1 273 ? 7.956 -10.617 2.777 1.00 96.12 273 PHE A O 1
ATOM 2211 N N . LEU A 1 274 ? 6.959 -10.955 0.795 1.00 96.94 274 LEU A N 1
ATOM 2212 C CA . LEU A 1 274 ? 6.124 -9.759 0.843 1.00 96.94 274 LEU A CA 1
ATOM 2213 C C . LEU A 1 274 ? 5.174 -9.799 2.043 1.00 96.94 274 LEU A C 1
ATOM 2215 O O . LEU A 1 274 ? 5.068 -8.813 2.768 1.00 96.94 274 LEU A O 1
ATOM 2219 N N . THR A 1 275 ? 4.558 -10.955 2.303 1.00 97.81 275 THR A N 1
ATOM 2220 C CA . THR A 1 275 ? 3.694 -11.174 3.472 1.00 97.81 275 THR A CA 1
ATOM 2221 C C . THR A 1 275 ? 4.458 -10.936 4.775 1.00 97.81 275 THR A C 1
ATOM 2223 O O . THR A 1 275 ? 3.976 -10.199 5.630 1.00 97.81 275 THR A O 1
ATOM 2226 N N . THR A 1 276 ? 5.675 -11.476 4.910 1.00 96.69 276 THR A N 1
ATOM 2227 C CA . THR A 1 276 ? 6.521 -11.255 6.095 1.00 96.69 276 THR A CA 1
ATOM 2228 C C . THR A 1 276 ? 6.797 -9.770 6.338 1.00 96.69 276 THR A C 1
ATOM 2230 O O . THR A 1 276 ? 6.600 -9.282 7.449 1.00 96.69 276 THR A O 1
ATOM 2233 N N . VAL A 1 277 ? 7.209 -9.026 5.306 1.00 96.44 277 VAL A N 1
ATOM 2234 C CA . VAL A 1 277 ? 7.524 -7.593 5.443 1.00 96.44 277 VAL A CA 1
ATOM 2235 C C . VAL A 1 277 ? 6.275 -6.767 5.763 1.00 96.44 277 VAL A C 1
ATOM 2237 O O . VAL A 1 277 ? 6.351 -5.841 6.574 1.00 96.44 277 VAL A O 1
ATOM 2240 N N . VAL A 1 278 ? 5.122 -7.110 5.181 1.00 98.00 278 VAL A N 1
ATOM 2241 C CA . VAL A 1 278 ? 3.828 -6.478 5.486 1.00 98.00 278 VAL A CA 1
ATOM 2242 C C . VAL A 1 278 ? 3.431 -6.724 6.940 1.00 98.00 278 VAL A C 1
ATOM 2244 O O . VAL A 1 278 ? 3.096 -5.774 7.648 1.00 98.00 278 VAL A O 1
ATOM 2247 N N . ASP A 1 279 ? 3.514 -7.969 7.407 1.00 95.12 279 ASP A N 1
ATOM 2248 C CA . ASP A 1 279 ? 3.115 -8.343 8.765 1.00 95.12 279 ASP A CA 1
ATOM 2249 C C . ASP A 1 279 ? 4.030 -7.687 9.809 1.00 95.12 279 ASP A C 1
ATOM 2251 O O . ASP A 1 279 ? 3.549 -7.143 10.804 1.00 95.12 279 ASP A O 1
ATOM 2255 N N . HIS A 1 280 ? 5.340 -7.634 9.551 1.00 96.12 280 HIS A N 1
ATOM 2256 C CA . HIS A 1 280 ? 6.292 -6.926 10.410 1.00 96.12 280 HIS A CA 1
ATOM 2257 C C . HIS A 1 280 ? 6.059 -5.408 10.412 1.00 96.12 280 HIS A C 1
ATOM 2259 O O . HIS A 1 280 ? 6.071 -4.800 11.481 1.00 96.12 280 HIS A O 1
ATOM 2265 N N . SER A 1 281 ? 5.789 -4.801 9.250 1.00 96.19 281 SER A N 1
ATOM 2266 C CA . SER A 1 281 ? 5.413 -3.381 9.150 1.00 96.19 281 SER A CA 1
ATOM 2267 C C . SER A 1 281 ? 4.203 -3.072 10.036 1.00 96.19 281 SER A C 1
ATOM 2269 O O . SER A 1 281 ? 4.274 -2.228 10.930 1.00 96.19 281 SER A O 1
ATOM 2271 N N . LEU A 1 282 ? 3.113 -3.826 9.864 1.00 94.31 282 LEU A N 1
ATOM 2272 C CA . LEU A 1 282 ? 1.865 -3.620 10.603 1.00 94.31 282 LEU A CA 1
ATOM 2273 C C . LEU A 1 282 ? 2.014 -3.854 12.113 1.00 94.31 282 LEU A C 1
ATOM 2275 O O . LEU A 1 282 ? 1.412 -3.108 12.896 1.00 94.31 282 LEU A O 1
ATOM 2279 N N . LYS A 1 283 ? 2.809 -4.859 12.510 1.00 92.88 283 LYS A N 1
ATOM 2280 C CA . LYS A 1 283 ? 3.152 -5.180 13.907 1.00 92.88 283 LYS A CA 1
ATOM 2281 C C . LYS A 1 283 ? 3.837 -4.008 14.607 1.00 92.88 283 LYS A C 1
ATOM 2283 O O . LYS A 1 283 ? 3.481 -3.698 15.739 1.00 92.88 283 LYS A O 1
ATOM 2288 N N . HIS A 1 284 ? 4.759 -3.333 13.923 1.00 92.50 284 HIS A N 1
ATOM 2289 C CA . HIS A 1 284 ? 5.502 -2.176 14.446 1.00 92.50 284 HIS A CA 1
ATOM 2290 C C . HIS A 1 284 ? 4.869 -0.832 14.075 1.00 92.50 284 HIS A C 1
ATOM 2292 O O . HIS A 1 284 ? 5.524 0.201 14.109 1.00 92.50 284 HIS A O 1
ATOM 2298 N N . ASN A 1 285 ? 3.582 -0.833 13.714 1.00 91.31 285 ASN A N 1
ATOM 2299 C CA . ASN A 1 285 ? 2.813 0.373 13.408 1.00 91.31 285 ASN A CA 1
ATOM 2300 C C . ASN A 1 285 ? 3.402 1.246 12.277 1.00 91.31 285 ASN A C 1
ATOM 2302 O O . ASN A 1 285 ? 3.162 2.452 12.222 1.00 91.31 285 ASN A O 1
ATOM 2306 N N . VAL A 1 286 ? 4.111 0.617 11.340 1.00 95.88 286 VAL A N 1
ATOM 2307 C CA . VAL A 1 286 ? 4.543 1.209 10.073 1.00 95.88 286 VAL A CA 1
ATOM 2308 C C . VAL A 1 286 ? 3.585 0.740 8.985 1.00 95.88 286 VAL A C 1
ATOM 2310 O O . VAL A 1 286 ? 3.318 -0.449 8.839 1.00 95.88 286 VAL A O 1
ATOM 2313 N N . ILE A 1 287 ? 3.024 1.671 8.224 1.00 97.88 287 ILE A N 1
ATOM 2314 C CA . ILE A 1 287 ? 1.984 1.375 7.242 1.00 97.88 287 ILE A CA 1
ATOM 2315 C C . ILE A 1 287 ? 2.617 0.961 5.905 1.00 97.88 287 ILE A C 1
ATOM 2317 O O . ILE A 1 287 ? 3.249 1.803 5.264 1.00 97.88 287 ILE A O 1
ATOM 2321 N N . PRO A 1 288 ? 2.453 -0.300 5.456 1.00 98.00 288 PRO A N 1
ATOM 2322 C CA . PRO A 1 288 ? 3.019 -0.748 4.193 1.00 98.00 288 PRO A CA 1
ATOM 2323 C C . PRO A 1 288 ? 2.173 -0.276 3.002 1.00 98.00 288 PRO A C 1
ATOM 2325 O O . PRO A 1 288 ? 0.950 -0.444 2.983 1.00 98.00 288 PRO A O 1
ATOM 2328 N N . ILE A 1 289 ? 2.844 0.264 1.986 1.00 98.50 289 ILE A N 1
ATOM 2329 C CA . ILE A 1 289 ? 2.261 0.654 0.696 1.00 98.50 289 ILE A CA 1
ATOM 2330 C C . ILE A 1 289 ? 2.949 -0.181 -0.382 1.00 98.50 289 ILE A C 1
ATOM 2332 O O . ILE A 1 289 ? 4.117 0.042 -0.694 1.00 98.50 289 ILE A O 1
ATOM 2336 N N . ILE A 1 290 ? 2.265 -1.175 -0.941 1.00 98.50 290 ILE A N 1
ATOM 2337 C CA . ILE A 1 290 ? 2.863 -2.036 -1.972 1.00 98.50 290 ILE A CA 1
ATOM 2338 C C . ILE A 1 290 ? 2.760 -1.324 -3.309 1.00 98.50 290 ILE A C 1
ATOM 2340 O O . ILE A 1 290 ? 1.690 -0.828 -3.644 1.00 98.50 290 ILE A O 1
ATOM 2344 N N . SER A 1 291 ? 3.845 -1.290 -4.077 1.00 97.00 291 SER A N 1
ATOM 2345 C CA . SER A 1 291 ? 3.843 -0.705 -5.417 1.00 97.00 291 SER A CA 1
ATOM 2346 C C . SER A 1 291 ? 4.488 -1.614 -6.451 1.00 97.00 291 SER A C 1
ATOM 2348 O O . SER A 1 291 ? 5.331 -2.450 -6.115 1.00 97.00 291 SER A O 1
ATOM 2350 N N . TRP A 1 292 ? 4.059 -1.455 -7.699 1.00 96.81 292 TRP A N 1
ATOM 2351 C CA . TRP A 1 292 ? 4.420 -2.322 -8.814 1.00 96.81 292 TRP A CA 1
ATOM 2352 C C . TRP A 1 292 ? 5.352 -1.624 -9.806 1.00 96.81 292 TRP A C 1
ATOM 2354 O O . TRP A 1 292 ? 5.108 -0.481 -10.190 1.00 96.81 292 TRP A O 1
ATOM 2364 N N . ILE A 1 293 ? 6.395 -2.338 -10.235 1.00 94.69 293 ILE A N 1
ATOM 2365 C CA . ILE A 1 293 ? 7.339 -1.910 -11.271 1.00 94.69 293 ILE A CA 1
ATOM 2366 C C . ILE A 1 293 ? 7.507 -3.032 -12.286 1.00 94.69 293 ILE A C 1
ATOM 2368 O O . ILE A 1 293 ? 7.819 -4.164 -11.910 1.00 94.69 293 ILE A O 1
ATOM 2372 N N . HIS A 1 294 ? 7.417 -2.704 -13.568 1.00 93.56 294 HIS A N 1
ATOM 2373 C CA . HIS A 1 294 ? 7.818 -3.586 -14.656 1.00 93.56 294 HIS A CA 1
ATOM 2374 C C . HIS A 1 294 ? 8.225 -2.752 -15.875 1.00 93.56 294 HIS A C 1
ATOM 2376 O O . HIS A 1 294 ? 7.426 -2.496 -16.776 1.00 93.56 294 HIS A O 1
ATOM 2382 N N . HIS A 1 295 ? 9.502 -2.378 -15.955 1.00 91.19 295 HIS A N 1
ATOM 2383 C CA . HIS A 1 295 ? 9.980 -1.373 -16.914 1.00 91.19 295 HIS A CA 1
ATOM 2384 C C . HIS A 1 295 ? 9.614 -1.657 -18.379 1.00 91.19 295 HIS A C 1
ATOM 2386 O O . HIS A 1 295 ? 9.203 -0.755 -19.102 1.00 91.19 295 HIS A O 1
ATOM 2392 N N . ARG A 1 296 ? 9.680 -2.924 -18.810 1.00 90.69 296 ARG A N 1
ATOM 2393 C CA . ARG A 1 296 ? 9.256 -3.317 -20.163 1.00 90.69 296 ARG A CA 1
ATOM 2394 C C . ARG A 1 296 ? 7.755 -3.093 -20.402 1.00 90.69 296 ARG A C 1
ATOM 2396 O O . ARG A 1 296 ? 7.372 -2.591 -21.451 1.00 90.69 296 ARG A O 1
ATOM 2403 N N . ALA A 1 297 ? 6.914 -3.473 -19.445 1.00 91.00 297 ALA A N 1
ATOM 2404 C CA . ALA A 1 297 ? 5.464 -3.374 -19.568 1.00 91.00 297 ALA A CA 1
ATOM 2405 C C . ALA A 1 297 ? 5.024 -1.907 -19.554 1.00 91.00 297 ALA A C 1
ATOM 2407 O O . ALA A 1 297 ? 4.161 -1.520 -20.331 1.00 91.00 297 ALA A O 1
ATOM 2408 N N . GLU A 1 298 ? 5.672 -1.083 -18.730 1.00 91.88 298 GLU A N 1
ATOM 2409 C CA . GLU A 1 298 ? 5.467 0.367 -18.697 1.00 91.88 298 GLU A CA 1
ATOM 2410 C C . GLU A 1 298 ? 5.842 1.030 -20.032 1.00 91.88 298 GLU A C 1
ATOM 2412 O O . GLU A 1 298 ? 5.110 1.896 -20.509 1.00 91.88 298 GLU A O 1
ATOM 2417 N N . ALA A 1 299 ? 6.943 0.595 -20.657 1.00 90.94 299 ALA A N 1
ATOM 2418 C CA . ALA A 1 299 ? 7.465 1.171 -21.895 1.00 90.94 299 ALA A CA 1
ATOM 2419 C C . ALA A 1 299 ? 6.726 0.725 -23.171 1.00 90.94 299 ALA A C 1
ATOM 2421 O O . ALA A 1 299 ? 6.663 1.501 -24.121 1.00 90.94 299 ALA A O 1
ATOM 2422 N N . TYR A 1 300 ? 6.182 -0.497 -23.211 1.00 90.62 300 TYR A N 1
ATOM 2423 C CA . TYR A 1 300 ? 5.588 -1.071 -24.432 1.00 90.62 300 TYR A CA 1
ATOM 2424 C C . TYR A 1 300 ? 4.091 -1.392 -24.335 1.00 90.62 300 TYR A C 1
ATOM 2426 O O . TYR A 1 300 ? 3.430 -1.492 -25.367 1.00 90.62 300 TYR A O 1
ATOM 2434 N N . ALA A 1 301 ? 3.560 -1.591 -23.124 1.00 93.06 301 ALA A N 1
ATOM 2435 C CA . ALA A 1 301 ? 2.141 -1.812 -22.842 1.00 93.06 301 ALA A CA 1
ATOM 2436 C C . ALA A 1 301 ? 1.440 -2.803 -23.797 1.00 93.06 301 ALA A C 1
ATOM 2438 O O . ALA A 1 301 ? 0.392 -2.497 -24.385 1.00 93.06 301 ALA A O 1
ATOM 2439 N N . THR A 1 302 ? 2.022 -3.992 -23.995 1.00 93.44 302 THR A N 1
ATOM 2440 C CA . THR A 1 302 ? 1.408 -5.017 -24.851 1.00 93.44 302 THR A CA 1
ATOM 2441 C C . THR A 1 302 ? 0.235 -5.698 -24.142 1.00 93.44 302 THR A C 1
ATOM 2443 O O . THR A 1 302 ? 0.121 -5.662 -22.917 1.00 93.44 302 THR A O 1
ATOM 2446 N N . LYS A 1 303 ? -0.629 -6.394 -24.892 1.00 93.94 303 LYS A N 1
ATOM 2447 C CA . LYS A 1 303 ? -1.723 -7.184 -24.298 1.00 93.94 303 LYS A CA 1
ATOM 2448 C C . LYS A 1 303 ? -1.212 -8.250 -23.316 1.00 93.94 303 LYS A C 1
ATOM 2450 O O . LYS A 1 303 ? -1.797 -8.453 -22.263 1.00 93.94 303 LYS A O 1
ATOM 2455 N N . LYS A 1 304 ? -0.084 -8.893 -23.626 1.00 93.31 304 LYS A N 1
ATOM 2456 C CA . LYS A 1 304 ? 0.537 -9.870 -22.721 1.00 93.31 304 LYS A CA 1
ATOM 2457 C C . LYS A 1 304 ? 0.980 -9.221 -21.408 1.00 93.31 304 LYS A C 1
ATOM 2459 O O . LYS A 1 304 ? 0.829 -9.821 -20.348 1.00 93.31 304 LYS A O 1
ATOM 2464 N N . ASP A 1 305 ? 1.524 -8.008 -21.487 1.00 94.31 305 ASP A N 1
ATOM 2465 C CA . ASP A 1 305 ? 1.931 -7.255 -20.304 1.00 94.31 305 ASP A CA 1
ATOM 2466 C C . ASP A 1 305 ? 0.721 -6.860 -19.446 1.00 94.31 305 ASP A C 1
ATOM 2468 O O . ASP A 1 305 ? 0.787 -6.968 -18.225 1.00 94.31 305 ASP A O 1
ATOM 2472 N N . HIS A 1 306 ? -0.391 -6.476 -20.083 1.00 96.06 306 HIS A N 1
ATOM 2473 C CA . HIS A 1 306 ? -1.660 -6.191 -19.410 1.00 96.06 306 HIS A CA 1
ATOM 2474 C C . HIS A 1 306 ? -2.170 -7.401 -18.622 1.00 96.06 306 HIS A C 1
ATOM 2476 O O . HIS A 1 306 ? -2.429 -7.310 -17.422 1.00 96.06 306 HIS A O 1
ATOM 2482 N N . ASP A 1 307 ? -2.293 -8.548 -19.290 1.00 95.31 307 ASP A N 1
ATOM 2483 C CA . ASP A 1 307 ? -2.877 -9.746 -18.685 1.00 95.31 307 ASP A CA 1
ATOM 2484 C C . ASP A 1 307 ? -2.034 -10.211 -17.489 1.00 95.31 307 ASP A C 1
ATOM 2486 O O . ASP A 1 307 ? -2.558 -10.596 -16.441 1.00 95.31 307 ASP A O 1
ATOM 2490 N N . ALA A 1 308 ? -0.712 -10.085 -17.602 1.00 94.81 308 ALA A N 1
ATOM 2491 C CA . ALA A 1 308 ? 0.190 -10.342 -16.497 1.00 94.81 308 ALA A CA 1
ATOM 2492 C C . ALA A 1 308 ? 0.096 -9.301 -15.377 1.00 94.81 308 ALA A C 1
ATOM 2494 O O . ALA A 1 308 ? 0.094 -9.669 -14.206 1.00 94.81 308 ALA A O 1
ATOM 2495 N N . TYR A 1 309 ? -0.012 -8.015 -15.697 1.00 96.69 309 TYR A N 1
ATOM 2496 C CA . TYR A 1 309 ? -0.213 -6.966 -14.700 1.00 96.69 309 TYR A CA 1
ATOM 2497 C C . TYR A 1 309 ? -1.445 -7.247 -13.826 1.00 96.69 309 TYR A C 1
ATOM 2499 O O . TYR A 1 309 ? -1.358 -7.231 -12.593 1.00 96.69 309 TYR A O 1
ATOM 2507 N N . VAL A 1 310 ? -2.568 -7.601 -14.458 1.00 97.69 310 VAL A N 1
ATOM 2508 C CA . VAL A 1 310 ? -3.804 -7.975 -13.761 1.00 97.69 310 VAL A CA 1
ATOM 2509 C C . VAL A 1 310 ? -3.613 -9.256 -12.944 1.00 97.69 310 VAL A C 1
ATOM 2511 O O . VAL A 1 310 ? -4.021 -9.304 -11.779 1.00 97.69 310 VAL A O 1
ATOM 2514 N N . ALA A 1 311 ? -2.956 -10.280 -13.498 1.00 96.31 311 ALA A N 1
ATOM 2515 C CA . ALA A 1 311 ? -2.684 -11.531 -12.788 1.00 96.31 311 ALA A CA 1
ATOM 2516 C C . ALA A 1 311 ? -1.784 -11.329 -11.553 1.00 96.31 311 ALA A C 1
ATOM 2518 O O . ALA A 1 311 ? -2.068 -11.882 -10.487 1.00 96.31 311 ALA A O 1
ATOM 2519 N N . TRP A 1 312 ? -0.745 -10.496 -11.663 1.00 97.50 312 TRP A N 1
ATOM 2520 C CA . TRP A 1 312 ? 0.169 -10.167 -10.568 1.00 97.50 312 TRP A CA 1
ATOM 2521 C C . TRP A 1 312 ? -0.579 -9.525 -9.402 1.00 97.50 312 TRP A C 1
ATOM 2523 O O . TRP A 1 312 ? -0.498 -9.996 -8.265 1.00 97.50 312 TRP A O 1
ATOM 2533 N N . TRP A 1 313 ? -1.354 -8.475 -9.688 1.00 98.31 313 TRP A N 1
ATOM 2534 C CA . TRP A 1 313 ? -2.119 -7.764 -8.666 1.00 98.31 313 TRP A CA 1
ATOM 2535 C C . TRP A 1 313 ? -3.222 -8.626 -8.069 1.00 98.31 313 TRP A C 1
ATOM 2537 O O . TRP A 1 313 ? -3.440 -8.567 -6.861 1.00 98.31 313 TRP A O 1
ATOM 2547 N N . THR A 1 314 ? -3.871 -9.470 -8.874 1.00 98.06 314 THR A N 1
ATOM 2548 C CA . THR A 1 314 ? -4.861 -10.436 -8.382 1.00 98.06 314 THR A CA 1
ATOM 2549 C C . THR A 1 314 ? -4.229 -11.394 -7.375 1.00 98.06 314 THR A C 1
ATOM 2551 O O . THR A 1 314 ? -4.782 -11.592 -6.294 1.00 98.06 314 THR A O 1
ATOM 2554 N N . ALA A 1 315 ? -3.046 -11.935 -7.673 1.00 97.06 315 ALA A N 1
ATOM 2555 C CA . ALA A 1 315 ? -2.343 -12.846 -6.775 1.00 97.06 315 ALA A CA 1
ATOM 2556 C C . ALA A 1 315 ? -1.864 -12.154 -5.485 1.00 97.06 315 ALA A C 1
ATOM 2558 O O . ALA A 1 315 ? -2.042 -12.694 -4.392 1.00 97.06 315 ALA A O 1
ATOM 2559 N N . VAL A 1 316 ? -1.317 -10.934 -5.579 1.00 98.12 316 VAL A N 1
ATOM 2560 C CA . VAL A 1 316 ? -0.937 -10.128 -4.401 1.00 98.12 316 VAL A CA 1
ATOM 2561 C C . VAL A 1 316 ? -2.160 -9.806 -3.539 1.00 98.12 316 VAL A C 1
ATOM 2563 O O . VAL A 1 316 ? -2.121 -9.966 -2.317 1.00 98.12 316 VAL A O 1
ATOM 2566 N N . ALA A 1 317 ? -3.266 -9.401 -4.165 1.00 98.50 317 ALA A N 1
ATOM 2567 C CA . ALA A 1 317 ? -4.516 -9.109 -3.483 1.00 98.50 317 ALA A CA 1
ATOM 2568 C C . ALA A 1 317 ? -5.077 -10.356 -2.785 1.00 98.50 317 ALA A C 1
ATOM 2570 O O . ALA A 1 317 ? -5.448 -10.270 -1.618 1.00 98.50 317 ALA A O 1
ATOM 2571 N N . GLN A 1 318 ? -5.087 -11.520 -3.439 1.00 97.94 318 GLN A N 1
ATOM 2572 C CA . GLN A 1 318 ? -5.523 -12.780 -2.828 1.00 97.94 318 GLN A CA 1
ATOM 2573 C C . GLN A 1 318 ? -4.654 -13.171 -1.625 1.00 97.94 318 GLN A C 1
ATOM 2575 O O . GLN A 1 318 ? -5.194 -13.486 -0.565 1.00 97.94 318 GLN A O 1
ATOM 2580 N N . GLN A 1 319 ? -3.326 -13.084 -1.751 1.00 97.44 319 GLN A N 1
ATOM 2581 C CA . GLN A 1 319 ? -2.389 -13.406 -0.669 1.00 97.44 319 GLN A CA 1
ATOM 2582 C C . GLN A 1 319 ? -2.607 -12.527 0.574 1.00 97.44 319 GLN A C 1
ATOM 2584 O O . GLN A 1 319 ? -2.496 -12.996 1.707 1.00 97.44 319 GLN A O 1
ATOM 2589 N N . LEU A 1 320 ? -2.911 -11.242 0.372 1.00 97.75 320 LEU A N 1
ATOM 2590 C CA . LEU A 1 320 ? -3.020 -10.241 1.438 1.00 97.75 320 LEU A CA 1
ATOM 2591 C C . LEU A 1 320 ? -4.472 -9.840 1.746 1.00 97.75 320 LEU A C 1
ATOM 2593 O O . LEU A 1 320 ? -4.710 -8.825 2.407 1.00 97.75 320 LEU A O 1
ATOM 2597 N N . LYS A 1 321 ? -5.439 -10.646 1.293 1.00 96.56 321 LYS A N 1
ATOM 2598 C CA . LYS A 1 321 ? -6.871 -10.322 1.244 1.00 96.56 321 LYS A CA 1
ATOM 2599 C C . LYS A 1 321 ? -7.424 -9.739 2.537 1.00 96.56 321 LYS A C 1
ATOM 2601 O O . LYS A 1 321 ? -8.040 -8.676 2.509 1.00 96.56 321 LYS A O 1
ATOM 2606 N N . ASP A 1 322 ? -7.139 -10.389 3.660 1.00 91.25 322 ASP A N 1
ATOM 2607 C CA . ASP A 1 322 ? -7.724 -10.051 4.963 1.00 91.25 322 ASP A CA 1
ATOM 2608 C C . ASP A 1 322 ? -6.751 -9.329 5.909 1.00 91.25 322 ASP A C 1
ATOM 2610 O O . ASP A 1 322 ? -7.038 -9.129 7.095 1.00 91.25 322 ASP A O 1
ATOM 2614 N N . ARG A 1 323 ? -5.604 -8.870 5.386 1.00 93.75 323 ARG A N 1
ATOM 2615 C CA . ARG A 1 323 ? -4.676 -8.017 6.142 1.00 93.75 323 ARG A CA 1
ATOM 2616 C C . ARG A 1 323 ? -5.293 -6.655 6.446 1.00 93.75 323 ARG A C 1
ATOM 2618 O O . ARG A 1 323 ? -6.150 -6.174 5.706 1.00 93.75 323 ARG A O 1
ATOM 2625 N N . ASP A 1 324 ? -4.843 -6.056 7.545 1.00 94.31 324 ASP A N 1
ATOM 2626 C CA . ASP A 1 324 ? -5.272 -4.758 8.089 1.00 94.31 324 ASP A CA 1
ATOM 2627 C C . ASP A 1 324 ? -5.545 -3.705 6.994 1.00 94.31 324 ASP A C 1
ATOM 2629 O O . ASP A 1 324 ? -4.812 -3.626 6.005 1.00 94.31 324 ASP A O 1
ATOM 2633 N N . TYR A 1 325 ? -6.593 -2.891 7.155 1.00 96.25 325 TYR A N 1
ATOM 2634 C CA . TYR A 1 325 ? -6.955 -1.841 6.192 1.00 96.25 325 TYR A CA 1
ATOM 2635 C C . TYR A 1 325 ? -5.884 -0.751 6.033 1.00 96.25 325 TYR A C 1
ATOM 2637 O O . TYR A 1 325 ? -5.933 0.008 5.067 1.00 96.25 325 TYR A O 1
ATOM 2645 N N . ARG A 1 326 ? -4.901 -0.680 6.941 1.00 96.19 326 ARG A N 1
ATOM 2646 C CA . ARG A 1 326 ? -3.700 0.151 6.794 1.00 96.19 326 ARG A CA 1
ATOM 2647 C C . ARG A 1 326 ? -2.843 -0.273 5.594 1.00 96.19 326 ARG A C 1
ATOM 2649 O O . ARG A 1 326 ? -2.226 0.577 4.964 1.00 96.19 326 ARG A O 1
ATOM 2656 N N . LEU A 1 327 ? -2.807 -1.553 5.227 1.00 98.12 327 LEU A N 1
ATOM 2657 C CA . LEU A 1 327 ? -2.124 -1.970 3.999 1.00 98.12 327 LEU A CA 1
ATOM 2658 C C . LEU A 1 327 ? -2.848 -1.385 2.776 1.00 98.12 327 LEU A C 1
ATOM 2660 O O . LEU A 1 327 ? -4.049 -1.615 2.618 1.00 98.12 327 LEU A O 1
ATOM 2664 N N . SER A 1 328 ? -2.116 -0.707 1.892 1.00 98.44 328 SER A N 1
ATOM 2665 C CA . SER A 1 328 ? -2.641 -0.167 0.630 1.00 98.44 328 SER A CA 1
ATOM 2666 C C . SER A 1 328 ? -1.849 -0.640 -0.586 1.00 98.44 328 SER A C 1
ATOM 2668 O O . SER A 1 328 ? -0.709 -1.107 -0.476 1.00 98.44 328 SER A O 1
ATOM 2670 N N . PHE A 1 329 ? -2.482 -0.523 -1.753 1.00 98.75 329 PHE A N 1
ATOM 2671 C CA . PHE A 1 329 ? -1.913 -0.918 -3.038 1.00 98.75 329 PHE A CA 1
ATOM 2672 C C . PHE A 1 329 ? -1.785 0.297 -3.944 1.00 98.75 329 PHE A C 1
ATOM 2674 O O . PHE A 1 329 ? -2.776 0.884 -4.367 1.00 98.75 329 PHE A O 1
ATOM 2681 N N . ASN A 1 330 ? -0.553 0.665 -4.249 1.00 98.44 330 ASN A N 1
ATOM 2682 C CA . ASN A 1 330 ? -0.230 1.679 -5.225 1.00 98.44 330 ASN A CA 1
ATOM 2683 C C . ASN A 1 330 ? 0.039 1.018 -6.577 1.00 98.44 330 ASN A C 1
ATOM 2685 O O . ASN A 1 330 ? 1.059 0.365 -6.779 1.00 98.44 330 ASN A O 1
ATOM 2689 N N . LEU A 1 331 ? -0.928 1.166 -7.479 1.00 98.06 331 LEU A N 1
ATOM 2690 C CA . LEU A 1 331 ? -1.101 0.315 -8.657 1.00 98.06 331 LEU A CA 1
ATOM 2691 C C . LEU A 1 331 ? 0.079 0.359 -9.636 1.00 98.06 331 LEU A C 1
ATOM 2693 O O . LEU A 1 331 ? 0.334 -0.630 -10.325 1.00 98.06 331 LEU A O 1
ATOM 2697 N N . PHE A 1 332 ? 0.828 1.460 -9.629 1.00 96.25 332 PHE A N 1
ATOM 2698 C CA . PHE A 1 332 ? 2.112 1.624 -10.302 1.00 96.25 332 PHE A CA 1
ATOM 2699 C C . PHE A 1 332 ? 3.054 2.410 -9.388 1.00 96.25 332 PHE A C 1
ATOM 2701 O O . PHE A 1 332 ? 2.600 3.252 -8.618 1.00 96.25 332 PHE A O 1
ATOM 2708 N N . THR A 1 333 ? 4.361 2.154 -9.452 1.00 90.62 333 THR A N 1
ATOM 2709 C CA . THR A 1 333 ? 5.333 2.990 -8.736 1.00 90.62 333 THR A CA 1
ATOM 2710 C C . THR A 1 333 ? 5.608 4.295 -9.484 1.00 90.62 333 THR A C 1
ATOM 2712 O O . THR A 1 333 ? 5.590 5.369 -8.903 1.00 90.62 333 THR A O 1
ATOM 2715 N N . GLU A 1 334 ? 5.957 4.188 -10.760 1.00 84.75 334 GLU A N 1
ATOM 2716 C CA . GLU A 1 334 ? 6.139 5.294 -11.695 1.00 84.75 334 GLU A CA 1
ATOM 2717 C C . GLU A 1 334 ? 6.090 4.704 -13.103 1.00 84.75 334 GLU A C 1
ATOM 2719 O O . GLU A 1 334 ? 6.601 3.608 -13.316 1.00 84.75 334 GLU A O 1
ATOM 2724 N N . LEU A 1 335 ? 5.508 5.407 -14.073 1.00 87.25 335 LEU A N 1
ATOM 2725 C CA . LEU A 1 335 ? 5.497 4.921 -15.454 1.00 87.25 335 LEU A CA 1
ATOM 2726 C C . LEU A 1 335 ? 6.829 5.268 -16.131 1.00 87.25 335 LEU A C 1
ATOM 2728 O O . LEU A 1 335 ? 7.093 6.420 -16.499 1.00 87.25 335 LEU A O 1
ATOM 2732 N N . GLY A 1 336 ? 7.715 4.277 -16.222 1.00 82.31 336 GLY A N 1
ATOM 2733 C CA . GLY A 1 336 ? 9.021 4.400 -16.854 1.00 82.31 336 GLY A CA 1
ATOM 2734 C C . GLY A 1 336 ? 8.955 4.376 -18.382 1.00 82.31 336 GLY A C 1
ATOM 2735 O O . GLY A 1 336 ? 8.228 3.590 -18.977 1.00 82.31 336 GLY A O 1
ATOM 2736 N N . ILE A 1 337 ? 9.779 5.213 -19.017 1.00 84.00 337 ILE A N 1
ATOM 2737 C CA . ILE A 1 337 ? 10.056 5.181 -20.469 1.00 84.00 337 ILE A CA 1
ATOM 2738 C C . ILE A 1 337 ? 11.551 4.978 -20.750 1.00 84.00 337 ILE A C 1
ATOM 2740 O O . ILE A 1 337 ? 12.022 5.163 -21.865 1.00 84.00 337 ILE A O 1
ATOM 2744 N N . ASP A 1 338 ? 12.326 4.644 -19.718 1.00 81.19 338 ASP A N 1
ATOM 2745 C CA . ASP A 1 338 ? 13.780 4.543 -19.825 1.00 81.19 338 ASP A CA 1
ATOM 2746 C C . ASP A 1 338 ? 14.185 3.363 -20.710 1.00 81.19 338 ASP A C 1
ATOM 2748 O O . ASP A 1 338 ? 15.088 3.496 -21.522 1.00 81.19 338 ASP A O 1
ATOM 2752 N N . THR A 1 339 ? 13.464 2.242 -20.629 1.00 84.38 339 THR A N 1
ATOM 2753 C CA . THR A 1 339 ? 13.769 1.031 -21.401 1.00 84.38 339 THR A CA 1
ATOM 2754 C C . THR A 1 339 ? 13.676 1.249 -22.909 1.00 84.38 339 THR A C 1
ATOM 2756 O O . THR A 1 339 ? 14.611 0.906 -23.622 1.00 84.38 339 THR A O 1
ATOM 2759 N N . CYS A 1 340 ? 12.595 1.853 -23.414 1.00 84.19 340 CYS A N 1
ATOM 2760 C CA . CYS A 1 340 ? 12.479 2.136 -24.850 1.00 84.19 340 CYS A CA 1
ATOM 2761 C C . CYS A 1 340 ? 13.533 3.155 -25.312 1.00 84.19 340 CYS A C 1
ATOM 2763 O O . CYS A 1 340 ? 14.103 2.983 -26.386 1.00 84.19 340 CYS A O 1
ATOM 2765 N N . LYS A 1 341 ? 13.881 4.146 -24.475 1.00 84.31 341 LYS A N 1
ATOM 2766 C CA . LYS A 1 341 ? 14.964 5.100 -24.767 1.00 84.31 341 LYS A CA 1
ATOM 2767 C C . LYS A 1 341 ? 16.341 4.440 -24.832 1.00 84.31 341 LYS A C 1
ATOM 2769 O O . LYS A 1 341 ? 17.084 4.697 -25.771 1.00 84.31 341 LYS A O 1
ATOM 2774 N N . GLU A 1 342 ? 16.677 3.605 -23.852 1.00 85.06 342 GLU A N 1
ATOM 2775 C CA . GLU A 1 342 ? 17.950 2.875 -23.786 1.00 85.06 342 GLU A CA 1
ATOM 2776 C C . GLU A 1 342 ? 18.087 1.877 -24.947 1.00 85.06 342 GLU A C 1
ATOM 2778 O O . GLU A 1 342 ? 19.177 1.699 -25.481 1.00 85.06 342 GLU A O 1
ATOM 2783 N N . GLU A 1 343 ? 16.978 1.283 -25.396 1.00 87.00 343 GLU A N 1
ATOM 2784 C CA . GLU A 1 343 ? 16.932 0.413 -26.578 1.00 87.00 343 GLU A CA 1
ATOM 2785 C C . GLU A 1 343 ? 16.882 1.177 -27.918 1.00 87.00 343 GLU A C 1
ATOM 2787 O O . GLU A 1 343 ? 16.847 0.541 -28.972 1.00 87.00 343 GLU A O 1
ATOM 2792 N N . GLY A 1 344 ? 16.848 2.516 -27.909 1.00 84.88 344 GLY A N 1
ATOM 2793 C CA . GLY A 1 344 ? 16.745 3.336 -29.122 1.00 84.88 344 GLY A CA 1
ATOM 2794 C C . GLY A 1 344 ? 15.428 3.159 -29.890 1.00 84.88 344 GLY A C 1
ATOM 2795 O O . GLY A 1 344 ? 15.379 3.391 -31.097 1.00 84.88 344 GLY A O 1
ATOM 2796 N N . LYS A 1 345 ? 14.363 2.719 -29.213 1.00 88.00 345 LYS A N 1
ATOM 2797 C CA . LYS A 1 345 ? 13.035 2.468 -29.788 1.00 88.00 345 LYS A CA 1
ATOM 2798 C C . LYS A 1 345 ? 12.058 3.588 -29.443 1.00 88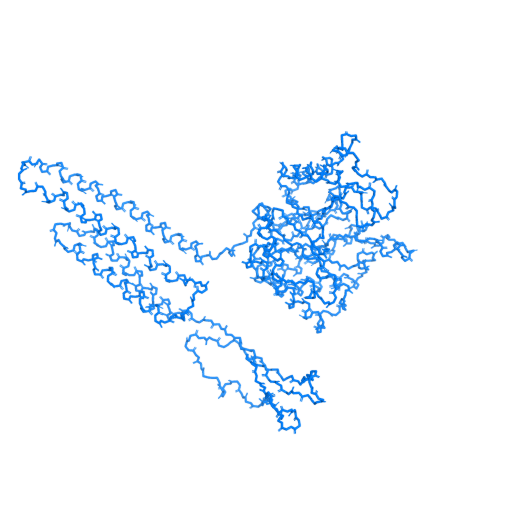.00 345 LYS A C 1
ATOM 2800 O O . LYS A 1 345 ? 12.233 4.319 -28.469 1.00 88.00 345 LYS A O 1
ATOM 2805 N N . SER A 1 346 ? 10.985 3.687 -30.229 1.00 88.44 346 SER A N 1
ATOM 2806 C CA . SER A 1 346 ? 9.874 4.584 -29.906 1.00 88.44 346 SER A CA 1
ATOM 2807 C C . SER A 1 346 ? 9.207 4.183 -28.579 1.00 88.44 346 SER A C 1
ATOM 2809 O O . SER A 1 346 ? 9.030 2.998 -28.284 1.00 88.44 346 SER A O 1
ATOM 2811 N N . CYS A 1 347 ? 8.832 5.194 -27.792 1.00 87.00 347 CYS A N 1
ATOM 2812 C CA . CYS A 1 347 ? 8.082 5.067 -26.543 1.00 87.00 347 CYS A CA 1
ATOM 2813 C C . CYS A 1 347 ? 6.594 5.430 -26.710 1.00 87.00 347 CYS A C 1
ATOM 2815 O O . CYS A 1 347 ? 5.899 5.618 -25.707 1.00 87.00 347 CYS A O 1
ATOM 2817 N N . ASP A 1 348 ? 6.105 5.548 -27.949 1.00 92.06 348 ASP A N 1
ATOM 2818 C CA . ASP A 1 348 ? 4.747 6.026 -28.255 1.00 92.06 348 ASP A CA 1
ATOM 2819 C C . ASP A 1 348 ? 3.657 5.101 -27.707 1.00 92.06 348 ASP A C 1
ATOM 2821 O O . ASP A 1 348 ? 2.546 5.540 -27.438 1.00 92.06 348 ASP A O 1
ATOM 2825 N N . GLU A 1 349 ? 3.989 3.826 -27.491 1.00 90.62 349 GLU A N 1
ATOM 2826 C CA . GLU A 1 349 ? 3.086 2.817 -26.932 1.00 90.62 349 GLU A CA 1
ATOM 2827 C C . GLU A 1 349 ? 3.176 2.686 -25.405 1.00 90.62 349 GLU A C 1
ATOM 2829 O O . GLU A 1 349 ? 2.453 1.882 -24.816 1.00 90.62 349 GLU A O 1
ATOM 2834 N N . SER A 1 350 ? 4.040 3.462 -24.746 1.00 93.25 350 SER A N 1
ATOM 2835 C CA . SER A 1 350 ? 4.212 3.401 -23.293 1.00 93.25 350 SER A CA 1
ATOM 2836 C C . SER A 1 350 ? 2.954 3.845 -22.551 1.00 93.25 350 SER A C 1
ATOM 2838 O O . SER A 1 350 ? 2.235 4.735 -23.002 1.00 93.25 350 SER A O 1
ATOM 2840 N N . LEU A 1 351 ? 2.725 3.304 -21.351 1.00 94.31 351 LEU A N 1
ATOM 2841 C CA . LEU A 1 351 ? 1.600 3.708 -20.494 1.00 94.31 351 LEU A CA 1
ATOM 2842 C C . LEU A 1 351 ? 1.657 5.196 -20.104 1.00 94.31 351 LEU A C 1
ATOM 2844 O O . LEU A 1 351 ? 0.637 5.783 -19.761 1.00 94.31 351 LEU A O 1
ATOM 2848 N N . ARG A 1 352 ? 2.846 5.811 -20.160 1.00 91.69 352 ARG A N 1
ATOM 2849 C CA . ARG A 1 352 ? 3.038 7.243 -19.898 1.00 91.69 352 ARG A CA 1
ATOM 2850 C C . ARG A 1 352 ? 2.528 8.130 -21.035 1.00 91.69 352 ARG A C 1
ATOM 2852 O O . ARG A 1 352 ? 2.096 9.244 -20.770 1.00 91.69 352 ARG A O 1
ATOM 2859 N N . VAL A 1 353 ? 2.625 7.660 -22.279 1.00 90.81 353 VAL A N 1
ATOM 2860 C CA . VAL A 1 353 ? 2.168 8.392 -23.474 1.00 90.81 353 VAL A CA 1
ATOM 2861 C C . VAL A 1 353 ? 0.720 8.019 -23.806 1.00 90.81 353 VAL A C 1
ATOM 2863 O O . VAL A 1 353 ? -0.099 8.884 -24.102 1.00 90.81 353 VAL A O 1
ATOM 2866 N N . ARG A 1 354 ? 0.378 6.732 -23.696 1.00 94.31 354 ARG A N 1
ATOM 2867 C CA . ARG A 1 354 ? -0.955 6.169 -23.940 1.00 94.31 354 ARG A CA 1
ATOM 2868 C C . ARG A 1 354 ? -1.784 6.156 -22.664 1.00 94.31 354 ARG A C 1
ATOM 2870 O O . ARG A 1 354 ? -1.977 5.111 -22.035 1.00 94.31 354 ARG A O 1
ATOM 2877 N N . THR A 1 355 ? -2.289 7.329 -22.289 1.00 92.88 355 THR A N 1
ATOM 2878 C CA . THR A 1 355 ? -3.165 7.494 -21.117 1.00 92.88 355 THR A CA 1
ATOM 2879 C C . THR A 1 355 ? -4.450 6.669 -21.235 1.00 92.88 355 THR A C 1
ATOM 2881 O O . THR A 1 355 ? -4.965 6.191 -20.229 1.00 92.88 355 THR A O 1
ATOM 2884 N N . ASP A 1 356 ? -4.925 6.395 -22.453 1.00 95.50 356 ASP A N 1
ATOM 2885 C CA . ASP A 1 356 ? -6.026 5.467 -22.728 1.00 95.50 356 ASP A CA 1
ATOM 2886 C C . ASP A 1 356 ? -5.710 4.036 -22.259 1.00 95.50 356 ASP A C 1
ATOM 2888 O O . ASP A 1 356 ? -6.509 3.427 -21.541 1.00 95.50 356 ASP A O 1
ATOM 2892 N N . LYS A 1 357 ? -4.514 3.520 -22.578 1.00 96.12 357 LYS A N 1
ATOM 2893 C CA . LYS A 1 357 ? -4.057 2.204 -22.106 1.00 96.12 357 LYS A CA 1
ATOM 2894 C C . LYS A 1 357 ? -3.852 2.191 -20.598 1.00 96.12 357 LYS A C 1
ATOM 2896 O O . LYS A 1 357 ? -4.311 1.259 -19.944 1.00 96.12 357 LYS A O 1
ATOM 2901 N N . TYR A 1 358 ? -3.210 3.219 -20.042 1.00 97.12 358 TYR A N 1
ATOM 2902 C CA . TYR A 1 358 ? -3.059 3.362 -18.591 1.00 97.12 358 TYR A CA 1
ATOM 2903 C C . TYR A 1 358 ? -4.415 3.292 -17.877 1.00 97.12 358 TYR A C 1
ATOM 2905 O O . TYR A 1 358 ? -4.581 2.518 -16.931 1.00 97.12 358 TYR A O 1
ATOM 2913 N N . ASN A 1 359 ? -5.400 4.055 -18.355 1.00 98.12 359 ASN A N 1
ATOM 2914 C CA . ASN A 1 359 ? -6.728 4.097 -17.757 1.00 98.12 359 ASN A CA 1
ATOM 2915 C C . ASN A 1 359 ? -7.438 2.742 -17.890 1.00 98.12 359 ASN A C 1
ATOM 2917 O O . ASN A 1 359 ? -8.034 2.278 -16.918 1.00 98.12 359 ASN A O 1
ATOM 2921 N N . GLN A 1 360 ? -7.315 2.059 -19.033 1.00 98.19 360 GLN A N 1
ATOM 2922 C CA . GLN A 1 360 ? -7.865 0.711 -19.212 1.00 98.19 360 GLN A CA 1
ATOM 2923 C C . GLN A 1 360 ? -7.247 -0.300 -18.233 1.00 98.19 360 GLN A C 1
ATOM 2925 O O . GLN A 1 360 ? -7.976 -0.972 -17.505 1.00 98.19 360 GLN A O 1
ATOM 2930 N N . TRP A 1 361 ? -5.915 -0.350 -18.140 1.00 98.19 361 TRP A N 1
ATOM 2931 C CA . TRP A 1 361 ? -5.206 -1.242 -17.214 1.00 98.19 361 TRP A CA 1
ATOM 2932 C C . TRP A 1 361 ? -5.607 -0.977 -15.763 1.00 98.19 361 TRP A C 1
ATOM 2934 O O . TRP A 1 361 ? -5.818 -1.905 -14.983 1.00 98.19 361 TRP A O 1
ATOM 2944 N N . THR A 1 362 ? -5.740 0.300 -15.406 1.00 98.31 362 THR A N 1
ATOM 2945 C CA . THR A 1 362 ? -6.111 0.731 -14.057 1.00 98.31 362 THR A CA 1
ATOM 2946 C C . THR A 1 362 ? -7.549 0.330 -13.708 1.00 98.31 362 THR A C 1
ATOM 2948 O O . THR A 1 362 ? -7.804 -0.118 -12.587 1.00 98.31 362 THR A O 1
ATOM 2951 N N . LYS A 1 363 ? -8.493 0.420 -14.657 1.00 98.50 363 LYS A N 1
ATOM 2952 C CA . LYS A 1 363 ? -9.875 -0.066 -14.480 1.00 98.50 363 LYS A CA 1
ATOM 2953 C C . LYS A 1 363 ? -9.911 -1.577 -14.270 1.00 98.50 363 LYS A C 1
ATOM 2955 O O . LYS A 1 363 ? -10.528 -2.050 -13.311 1.00 98.50 363 LYS A O 1
ATOM 2960 N N . ASP A 1 364 ? -9.219 -2.321 -15.127 1.00 98.62 364 ASP A N 1
ATOM 2961 C CA . ASP A 1 364 ? -9.236 -3.783 -15.113 1.00 98.62 364 ASP A CA 1
ATOM 2962 C C . ASP A 1 364 ? -8.592 -4.342 -13.842 1.00 98.62 364 ASP A C 1
ATOM 2964 O O . ASP A 1 364 ? -9.175 -5.201 -13.171 1.00 98.62 364 ASP A O 1
ATOM 2968 N N . VAL A 1 365 ? -7.447 -3.793 -13.427 1.00 98.62 365 VAL A N 1
ATOM 2969 C CA . VAL A 1 365 ? -6.791 -4.211 -12.184 1.00 98.62 365 VAL A CA 1
ATOM 2970 C C . VAL A 1 365 ? -7.585 -3.811 -10.943 1.00 98.62 365 VAL A C 1
ATOM 2972 O O . VAL A 1 365 ? -7.672 -4.592 -9.997 1.00 98.62 365 VAL A O 1
ATOM 2975 N N . THR A 1 366 ? -8.218 -2.633 -10.943 1.00 98.62 366 THR A N 1
ATOM 2976 C CA . THR A 1 366 ? -9.092 -2.201 -9.844 1.00 98.62 366 THR A CA 1
ATOM 2977 C C . THR A 1 366 ? -10.239 -3.189 -9.687 1.00 98.62 366 THR A C 1
ATOM 2979 O O . THR A 1 366 ? -10.471 -3.701 -8.590 1.00 98.62 366 THR A O 1
ATOM 2982 N N . LYS A 1 367 ? -10.914 -3.533 -10.791 1.00 98.50 367 LYS A N 1
ATOM 2983 C CA . LYS A 1 367 ? -11.992 -4.526 -10.797 1.00 98.50 367 LYS A CA 1
ATOM 2984 C C . LYS A 1 367 ? -11.502 -5.885 -10.298 1.00 98.50 367 LYS A C 1
ATOM 2986 O O . LYS A 1 367 ? -12.175 -6.498 -9.471 1.00 98.50 367 LYS A O 1
ATOM 2991 N N . ALA A 1 368 ? -10.330 -6.334 -10.744 1.00 98.69 368 ALA A N 1
ATOM 2992 C CA . ALA A 1 368 ? -9.751 -7.605 -10.325 1.00 98.69 368 ALA A CA 1
ATOM 2993 C C . ALA A 1 368 ? -9.436 -7.634 -8.819 1.00 98.69 368 ALA A C 1
ATOM 2995 O O . ALA A 1 368 ? -9.859 -8.555 -8.119 1.00 98.69 368 ALA A O 1
ATOM 2996 N N . ILE A 1 369 ? -8.781 -6.592 -8.290 1.00 98.75 369 ILE A N 1
ATOM 2997 C CA . ILE A 1 369 ? -8.475 -6.463 -6.858 1.00 98.75 369 ILE A CA 1
ATOM 2998 C C . ILE A 1 369 ? -9.767 -6.443 -6.036 1.00 98.75 369 ILE A C 1
ATOM 3000 O O . ILE A 1 369 ? -9.883 -7.199 -5.068 1.00 98.75 369 ILE A O 1
ATOM 3004 N N . ARG A 1 370 ? -10.758 -5.627 -6.416 1.00 98.25 370 ARG A N 1
ATOM 3005 C CA . ARG A 1 370 ? -12.059 -5.565 -5.725 1.00 98.25 370 ARG A CA 1
ATOM 3006 C C . ARG A 1 370 ? -12.790 -6.909 -5.772 1.00 98.25 370 ARG A C 1
ATOM 3008 O O . ARG A 1 370 ? -13.330 -7.338 -4.753 1.00 98.25 370 ARG A O 1
ATOM 3015 N N . GLY A 1 371 ? -12.724 -7.611 -6.905 1.00 97.94 371 GLY A N 1
ATOM 3016 C CA . GLY A 1 371 ? -13.306 -8.938 -7.112 1.00 97.94 371 GLY A CA 1
ATOM 3017 C C . GLY A 1 371 ? -12.738 -10.034 -6.206 1.00 97.94 371 GLY A C 1
ATOM 3018 O O . GLY A 1 371 ? -13.419 -11.022 -5.947 1.00 97.94 371 GLY A O 1
ATOM 3019 N N . THR A 1 372 ? -11.537 -9.854 -5.640 1.00 98.00 372 THR A N 1
ATOM 3020 C CA . THR A 1 372 ? -10.994 -10.804 -4.648 1.00 98.00 372 THR A CA 1
ATOM 3021 C C . THR A 1 372 ? -11.776 -10.820 -3.322 1.00 98.00 372 THR A C 1
ATOM 3023 O O . THR A 1 372 ? -11.689 -11.796 -2.569 1.00 98.00 372 THR A O 1
ATOM 3026 N N . GLY A 1 373 ? -12.573 -9.781 -3.037 1.00 94.88 373 GLY A N 1
ATOM 3027 C CA . GLY A 1 373 ? -13.426 -9.672 -1.851 1.00 94.88 373 GLY A CA 1
ATOM 3028 C C . GLY A 1 373 ? -12.656 -9.460 -0.540 1.00 94.88 373 GLY A C 1
ATOM 3029 O O . GLY A 1 373 ? -11.513 -9.008 -0.531 1.00 94.88 373 GLY A O 1
ATOM 3030 N N . GLY A 1 374 ? -13.277 -9.793 0.597 1.00 94.81 374 GLY A N 1
ATOM 3031 C CA . GLY A 1 374 ? -12.674 -9.575 1.922 1.00 94.81 374 GLY A CA 1
ATOM 3032 C C . GLY A 1 374 ? -12.373 -8.094 2.164 1.00 94.81 374 GLY A C 1
ATOM 3033 O O . GLY A 1 374 ? -13.129 -7.223 1.723 1.00 94.81 374 GLY A O 1
ATOM 3034 N N . LYS A 1 375 ? -11.245 -7.781 2.810 1.00 96.19 375 LYS A N 1
ATOM 3035 C CA . LYS A 1 375 ? -10.855 -6.375 3.031 1.00 96.19 375 LYS A CA 1
ATOM 3036 C C . LYS A 1 375 ? -10.446 -5.653 1.744 1.00 96.19 375 LYS A C 1
ATOM 3038 O O . LYS A 1 375 ? -10.542 -4.429 1.684 1.00 96.19 375 LYS A O 1
ATOM 3043 N N . ASN A 1 376 ? -10.079 -6.368 0.678 1.00 98.19 376 ASN A N 1
ATOM 3044 C CA . ASN A 1 376 ? -9.743 -5.742 -0.607 1.00 98.19 376 ASN A CA 1
ATOM 3045 C C . ASN A 1 376 ? -10.927 -5.036 -1.266 1.00 98.19 376 ASN A C 1
ATOM 3047 O O . ASN A 1 376 ? -10.699 -4.100 -2.026 1.00 98.19 376 ASN A O 1
ATOM 3051 N N . ALA A 1 377 ? -12.170 -5.406 -0.940 1.00 96.94 377 ALA A N 1
ATOM 3052 C CA . ALA A 1 377 ? -13.360 -4.712 -1.434 1.00 96.94 377 ALA A CA 1
ATOM 3053 C C . ALA A 1 377 ? -13.400 -3.228 -1.022 1.00 96.94 377 ALA A C 1
ATOM 3055 O O . ALA A 1 377 ? -14.051 -2.427 -1.682 1.00 96.94 377 ALA A O 1
ATOM 3056 N N . LYS A 1 378 ? -12.711 -2.862 0.069 1.00 97.38 378 LYS A N 1
ATOM 3057 C CA . LYS A 1 378 ? -12.687 -1.501 0.630 1.00 97.38 378 LYS A CA 1
ATOM 3058 C C . LYS A 1 378 ? -11.279 -1.054 1.054 1.00 97.38 378 LYS A C 1
ATOM 3060 O O . LYS A 1 378 ? -11.119 -0.196 1.919 1.00 97.38 378 LYS A O 1
ATOM 3065 N N . ARG A 1 379 ? -10.241 -1.684 0.497 1.00 97.88 379 ARG A N 1
ATOM 3066 C CA . ARG A 1 379 ? -8.834 -1.336 0.748 1.00 97.88 379 ARG A CA 1
ATOM 3067 C C . ARG A 1 379 ? -8.470 -0.077 -0.028 1.00 97.88 379 ARG A C 1
ATOM 3069 O O . ARG A 1 379 ? -8.890 0.059 -1.174 1.00 97.88 379 ARG A O 1
ATOM 3076 N N . ILE A 1 380 ? -7.649 0.795 0.554 1.00 98.56 380 ILE A N 1
ATOM 3077 C CA . ILE A 1 380 ? -7.133 1.957 -0.173 1.00 98.56 380 ILE A CA 1
ATOM 3078 C C . ILE A 1 380 ? -6.320 1.492 -1.388 1.00 98.56 380 ILE A C 1
ATOM 3080 O O . ILE A 1 380 ? -5.337 0.758 -1.234 1.00 98.56 380 ILE A O 1
ATOM 3084 N N . LEU A 1 381 ? -6.737 1.926 -2.578 1.00 98.75 381 LEU A N 1
ATOM 3085 C CA . LEU A 1 381 ? -5.955 1.819 -3.809 1.00 98.75 381 LEU A CA 1
ATOM 3086 C C . LEU A 1 381 ? -5.449 3.211 -4.191 1.00 98.75 381 LEU A C 1
ATOM 3088 O O . LEU A 1 381 ? -6.158 4.204 -4.035 1.00 98.75 381 LEU A O 1
ATOM 3092 N N . ILE A 1 382 ? -4.203 3.279 -4.650 1.00 98.62 382 ILE A N 1
ATOM 3093 C CA . ILE A 1 382 ? -3.506 4.529 -4.947 1.00 98.62 382 ILE A CA 1
ATOM 3094 C C . ILE A 1 382 ? -3.132 4.542 -6.431 1.00 98.62 382 ILE A C 1
ATOM 3096 O O . ILE A 1 382 ? -2.315 3.731 -6.883 1.00 98.62 382 ILE A O 1
ATOM 3100 N N . LEU A 1 383 ? -3.733 5.470 -7.170 1.00 98.06 383 LEU A N 1
ATOM 3101 C CA . LEU A 1 383 ? -3.561 5.669 -8.607 1.00 98.06 383 LEU A CA 1
ATOM 3102 C C . LEU A 1 383 ? -2.303 6.501 -8.871 1.00 98.06 383 LEU A C 1
ATOM 3104 O O . LEU A 1 383 ? -2.147 7.573 -8.296 1.00 98.06 383 LEU A O 1
ATOM 3108 N N . ALA A 1 384 ? -1.405 6.025 -9.726 1.00 95.81 384 ALA A N 1
ATOM 3109 C CA . ALA A 1 384 ? -0.189 6.763 -10.064 1.00 95.81 384 ALA A CA 1
ATOM 3110 C C . ALA A 1 384 ? -0.465 7.844 -11.107 1.00 95.81 384 ALA A C 1
ATOM 3112 O O . ALA A 1 384 ? -1.181 7.588 -12.071 1.00 95.81 384 ALA A O 1
ATOM 3113 N N . SER A 1 385 ? 0.137 9.020 -10.973 1.00 95.44 385 SER A N 1
ATOM 3114 C CA . SER A 1 385 ? 0.093 10.032 -12.028 1.00 95.44 385 SER A CA 1
ATOM 3115 C C . SER A 1 385 ? 0.744 9.506 -13.322 1.00 95.44 385 SER A C 1
ATOM 3117 O O . SER A 1 385 ? 1.921 9.120 -13.277 1.00 95.44 385 SER A O 1
ATOM 3119 N N . PRO A 1 386 ? 0.047 9.511 -14.480 1.00 92.06 386 PRO A N 1
ATOM 3120 C CA . PRO A 1 386 ? 0.595 8.993 -15.733 1.00 92.06 386 PRO A CA 1
ATOM 3121 C C . PRO A 1 386 ? 1.923 9.647 -16.133 1.00 92.06 386 PRO A C 1
ATOM 3123 O O . PRO A 1 386 ? 2.901 8.964 -16.446 1.00 92.06 386 PRO A O 1
ATOM 3126 N N . GLY A 1 387 ? 2.010 10.975 -16.032 1.00 88.00 387 GLY A N 1
ATOM 3127 C CA . GLY A 1 387 ? 3.225 11.734 -16.333 1.00 88.00 387 GLY A CA 1
ATOM 3128 C C . GLY A 1 387 ? 4.234 11.831 -15.182 1.00 88.00 387 GLY A C 1
ATOM 3129 O O . GLY A 1 387 ? 5.260 12.501 -15.336 1.00 88.00 387 GLY A O 1
ATOM 3130 N N . LYS A 1 388 ? 4.011 11.102 -14.077 1.00 88.06 388 LYS A N 1
ATOM 3131 C CA . LYS A 1 388 ? 4.754 11.099 -12.799 1.00 88.06 388 LYS A CA 1
ATOM 3132 C C . LYS A 1 388 ? 4.527 12.314 -11.904 1.00 88.06 388 LYS A C 1
ATOM 3134 O O . LYS A 1 388 ? 4.692 12.192 -10.693 1.00 88.06 388 LYS A O 1
ATOM 3139 N N . THR A 1 389 ? 4.190 13.478 -12.451 1.00 91.00 389 THR A N 1
ATOM 3140 C CA . THR A 1 389 ? 4.095 14.718 -11.667 1.00 91.00 389 THR A CA 1
ATOM 3141 C C . THR A 1 389 ? 2.657 15.030 -11.278 1.00 91.00 389 THR A C 1
ATOM 3143 O O . THR A 1 389 ? 1.711 14.477 -11.832 1.00 91.00 389 THR A O 1
ATOM 3146 N N . ALA A 1 390 ? 2.458 15.948 -10.335 1.00 93.75 390 ALA A N 1
ATOM 3147 C CA . ALA A 1 390 ? 1.114 16.376 -9.958 1.00 93.75 390 ALA A CA 1
ATOM 3148 C C . ALA A 1 390 ? 0.330 17.030 -11.114 1.00 93.75 390 ALA A C 1
ATOM 3150 O O . ALA A 1 390 ? -0.900 17.012 -11.098 1.00 93.75 390 ALA A O 1
ATOM 3151 N N . LYS A 1 391 ? 1.027 17.598 -12.107 1.00 94.19 391 LYS A N 1
ATOM 3152 C CA . LYS A 1 391 ? 0.419 18.252 -13.273 1.00 94.19 391 LYS A CA 1
ATOM 3153 C C . LYS A 1 391 ? -0.369 17.274 -14.145 1.00 94.19 391 LYS A C 1
ATOM 3155 O O . LYS A 1 391 ? -1.357 17.680 -14.744 1.00 94.19 391 LYS A O 1
ATOM 3160 N N . ASP A 1 392 ? 0.040 16.008 -14.157 1.00 95.19 392 ASP A N 1
ATOM 3161 C CA . ASP A 1 392 ? -0.525 14.961 -15.016 1.00 95.19 392 ASP A CA 1
ATOM 3162 C C . ASP A 1 392 ? -1.620 14.140 -14.299 1.00 95.19 392 ASP A C 1
ATOM 3164 O O . ASP A 1 392 ? -2.221 13.242 -14.877 1.00 95.19 392 ASP A O 1
ATOM 3168 N N . LEU A 1 393 ? -1.935 14.457 -13.034 1.00 97.12 393 LEU A N 1
ATOM 3169 C CA . LEU A 1 393 ? -3.053 13.839 -12.303 1.00 97.12 393 LEU A CA 1
ATOM 3170 C C . LEU A 1 393 ? -4.419 13.958 -13.015 1.00 97.12 393 LEU A C 1
ATOM 3172 O O . LEU A 1 393 ? -5.196 13.006 -12.928 1.00 97.12 393 LEU A O 1
ATOM 3176 N N . PRO A 1 394 ? -4.752 15.068 -13.710 1.00 97.38 394 PRO A N 1
ATOM 3177 C CA . PRO A 1 394 ? -6.001 15.181 -14.464 1.00 97.38 394 PRO A CA 1
ATOM 3178 C C . PRO A 1 394 ? -6.167 14.166 -15.603 1.00 97.38 394 PRO A C 1
ATOM 3180 O O . PRO A 1 394 ? -7.293 13.994 -16.060 1.00 97.38 394 PRO A O 1
ATOM 3183 N N . ASP A 1 395 ? -5.097 13.490 -16.034 1.00 96.88 395 ASP A N 1
ATOM 3184 C CA . ASP A 1 395 ? -5.151 12.475 -17.096 1.00 96.88 395 ASP A CA 1
ATOM 3185 C C . ASP A 1 395 ? -5.724 11.129 -16.606 1.00 96.88 395 ASP A C 1
ATOM 3187 O O . ASP A 1 395 ? -6.009 10.229 -17.405 1.00 96.88 395 ASP A O 1
ATOM 3191 N N . ILE A 1 396 ? -5.903 10.977 -15.287 1.00 97.69 396 ILE A N 1
ATOM 3192 C CA . ILE A 1 396 ? -6.568 9.824 -14.680 1.00 97.69 396 ILE A CA 1
ATOM 3193 C C . ILE A 1 396 ? -8.074 9.930 -14.928 1.00 97.69 396 ILE A C 1
ATOM 3195 O O . ILE A 1 396 ? -8.732 10.867 -14.467 1.00 97.69 396 ILE A O 1
ATOM 3199 N N . ASP A 1 397 ? -8.631 8.920 -15.591 1.00 97.75 397 ASP A N 1
ATOM 3200 C CA . ASP A 1 397 ? -10.053 8.856 -15.915 1.00 97.75 397 ASP A CA 1
ATOM 3201 C C . ASP A 1 397 ? -10.927 8.849 -14.636 1.00 97.75 397 ASP A C 1
ATOM 3203 O O . ASP A 1 397 ? -10.812 7.925 -13.816 1.00 97.75 397 ASP A O 1
ATOM 3207 N N . PRO A 1 398 ? -11.836 9.833 -14.457 1.00 97.38 398 PRO A N 1
ATOM 3208 C CA . PRO A 1 398 ? -12.761 9.889 -13.327 1.00 97.38 398 PRO A CA 1
ATOM 3209 C C . PRO A 1 398 ? -13.617 8.640 -13.124 1.00 97.38 398 PRO A C 1
ATOM 3211 O O . PRO A 1 398 ? -13.990 8.343 -11.988 1.00 97.38 398 PRO A O 1
ATOM 3214 N N . GLU A 1 399 ? -13.898 7.868 -14.178 1.00 97.44 399 GLU A N 1
ATOM 3215 C CA . GLU A 1 399 ? -14.654 6.615 -14.081 1.00 97.44 399 GLU A CA 1
ATOM 3216 C C . GLU A 1 399 ? -13.998 5.589 -13.145 1.00 97.44 399 GLU A C 1
ATOM 3218 O O . GLU A 1 399 ? -14.691 4.736 -12.594 1.00 97.44 399 GLU A O 1
ATOM 3223 N N . ILE A 1 400 ? -12.679 5.678 -12.930 1.00 97.25 400 ILE A N 1
ATOM 3224 C CA . ILE A 1 400 ? -11.932 4.773 -12.045 1.00 97.25 400 ILE A CA 1
ATOM 3225 C C . ILE A 1 400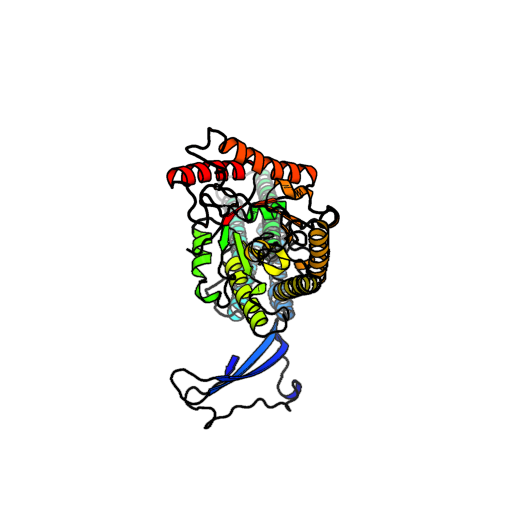 ? -12.286 5.011 -10.572 1.00 97.25 400 ILE A C 1
ATOM 3227 O O . ILE A 1 400 ? -12.357 4.058 -9.798 1.00 97.25 400 ILE A O 1
ATOM 3231 N N . TYR A 1 401 ? -12.496 6.270 -10.171 1.00 96.12 401 TYR A N 1
ATOM 3232 C CA . TYR A 1 401 ? -12.595 6.646 -8.756 1.00 96.12 401 TYR A CA 1
ATOM 3233 C C . TYR A 1 401 ? -13.924 7.287 -8.351 1.00 96.12 401 TYR A C 1
ATOM 3235 O O . TYR A 1 401 ? -14.240 7.296 -7.165 1.00 96.12 401 TYR A O 1
ATOM 3243 N N . LYS A 1 402 ? -14.748 7.778 -9.287 1.00 95.00 402 LYS A N 1
ATOM 3244 C CA . LYS A 1 402 ? -15.999 8.488 -8.954 1.00 95.00 402 LYS A CA 1
ATOM 3245 C C . LYS A 1 402 ? -16.980 7.663 -8.107 1.00 95.00 402 LYS A C 1
ATOM 3247 O O . LYS A 1 402 ? -17.724 8.228 -7.313 1.00 95.00 402 LYS A O 1
ATOM 3252 N N . ASN A 1 403 ? -16.961 6.336 -8.266 1.00 94.56 403 ASN A N 1
ATOM 3253 C CA . ASN A 1 403 ? -17.849 5.394 -7.577 1.00 94.56 403 ASN A CA 1
ATOM 3254 C C . ASN A 1 403 ? -17.120 4.536 -6.523 1.00 94.56 403 ASN A C 1
ATOM 3256 O O . ASN A 1 403 ? -17.731 3.637 -5.947 1.00 94.56 403 ASN A O 1
ATOM 3260 N N . ASP A 1 404 ? -15.831 4.786 -6.269 1.00 96.75 404 ASP A N 1
ATOM 3261 C CA . ASP A 1 404 ? -15.042 4.061 -5.269 1.00 96.75 404 ASP A CA 1
ATOM 3262 C C . ASP A 1 404 ? -14.476 5.043 -4.226 1.00 96.75 404 ASP A C 1
ATOM 3264 O O . ASP A 1 404 ? -13.493 5.741 -4.488 1.00 96.75 404 ASP A O 1
ATOM 3268 N N . PRO A 1 405 ? -15.057 5.101 -3.011 1.00 96.50 405 PRO A N 1
ATOM 3269 C CA . PRO A 1 405 ? -14.636 6.049 -1.982 1.00 96.50 405 PRO A CA 1
ATOM 3270 C C . PRO A 1 405 ? -13.309 5.668 -1.303 1.00 96.50 405 PRO A C 1
ATOM 3272 O O . PRO A 1 405 ? -12.866 6.378 -0.400 1.00 96.50 405 PRO A O 1
ATOM 3275 N N . TYR A 1 406 ? -12.675 4.554 -1.689 1.00 97.94 406 TYR A N 1
ATOM 3276 C CA . TYR A 1 406 ? -11.417 4.050 -1.128 1.00 97.94 406 TYR A CA 1
ATOM 3277 C C . TYR A 1 406 ? -10.247 4.234 -2.102 1.00 97.94 406 TYR A C 1
ATOM 3279 O O . TYR A 1 406 ? -9.342 3.398 -2.175 1.00 97.94 406 TYR A O 1
ATOM 3287 N N . MET A 1 407 ? -10.271 5.337 -2.846 1.00 98.06 407 MET A N 1
ATOM 3288 C CA . MET A 1 407 ? -9.248 5.716 -3.814 1.00 98.06 407 MET A CA 1
ATOM 3289 C C . MET A 1 407 ? -8.421 6.905 -3.320 1.00 98.06 407 MET A C 1
ATOM 3291 O O . MET A 1 407 ? -8.908 7.789 -2.613 1.00 98.06 407 MET A O 1
ATOM 3295 N N . MET A 1 408 ? -7.154 6.924 -3.715 1.00 98.19 408 MET A N 1
ATOM 3296 C CA . MET A 1 408 ? -6.230 8.050 -3.582 1.00 98.19 408 MET A CA 1
ATOM 3297 C C . MET A 1 408 ? -5.384 8.152 -4.850 1.00 98.19 408 MET A C 1
ATOM 3299 O O . MET A 1 408 ? -5.357 7.221 -5.651 1.00 98.19 408 MET A O 1
ATOM 3303 N N . ALA A 1 409 ? -4.659 9.253 -5.020 1.00 97.88 409 ALA A N 1
ATOM 3304 C CA . ALA A 1 409 ? -3.690 9.395 -6.102 1.00 97.88 409 ALA A CA 1
ATOM 3305 C C . ALA A 1 409 ? -2.280 9.673 -5.575 1.00 97.88 409 ALA A C 1
ATOM 3307 O O . ALA A 1 409 ? -2.104 10.199 -4.474 1.00 97.88 409 ALA A O 1
ATOM 3308 N N . GLU A 1 410 ? -1.270 9.336 -6.364 1.00 96.31 410 GLU A N 1
ATOM 3309 C CA . GLU A 1 410 ? 0.120 9.641 -6.064 1.00 96.31 410 GLU A CA 1
ATOM 3310 C C . GLU A 1 410 ? 0.865 10.290 -7.220 1.00 96.31 410 GLU A C 1
ATOM 3312 O O . GLU A 1 410 ? 0.489 10.174 -8.386 1.00 96.31 410 GLU A O 1
ATOM 3317 N N . TRP A 1 411 ? 1.899 11.034 -6.853 1.00 95.31 411 TRP A N 1
ATOM 3318 C CA . TRP A 1 411 ? 2.782 11.759 -7.752 1.00 95.31 411 TRP A CA 1
ATOM 3319 C C . TRP A 1 411 ? 4.167 11.900 -7.114 1.00 95.31 411 TRP A C 1
ATOM 3321 O O . TRP A 1 411 ? 4.338 11.678 -5.911 1.00 95.31 411 TRP A O 1
ATOM 3331 N N . HIS A 1 412 ? 5.162 12.278 -7.914 1.00 91.38 412 HIS A N 1
ATOM 3332 C CA . HIS A 1 412 ? 6.566 12.392 -7.520 1.00 91.38 412 HIS A CA 1
ATOM 3333 C C . HIS A 1 412 ? 7.126 13.807 -7.761 1.00 91.38 412 HIS A C 1
ATOM 3335 O O . HIS A 1 412 ? 6.666 14.531 -8.647 1.00 91.38 412 HIS A O 1
ATOM 3341 N N . LEU A 1 413 ? 8.175 14.176 -7.011 1.00 86.94 413 LEU A N 1
ATOM 3342 C CA . LEU A 1 413 ? 8.950 15.409 -7.219 1.00 86.94 413 LEU A CA 1
ATOM 3343 C C . LEU A 1 413 ? 10.427 15.220 -6.847 1.00 86.94 413 LEU A C 1
ATOM 3345 O O . LEU A 1 413 ? 10.735 14.666 -5.797 1.00 86.94 413 LEU A O 1
ATOM 3349 N N . TYR A 1 414 ? 11.350 15.737 -7.658 1.00 81.31 414 TYR A N 1
ATOM 3350 C CA . TYR A 1 414 ? 12.793 15.630 -7.412 1.00 81.31 414 TYR A CA 1
ATOM 3351 C C . TYR A 1 414 ? 13.476 16.994 -7.558 1.00 81.31 414 TYR A C 1
ATOM 3353 O O . TYR A 1 414 ? 13.261 17.682 -8.555 1.00 81.31 414 TYR A O 1
ATOM 3361 N N . ALA A 1 415 ? 14.324 17.372 -6.594 1.00 76.19 415 ALA A N 1
ATOM 3362 C CA . ALA A 1 415 ? 14.990 18.684 -6.558 1.00 76.19 415 ALA A CA 1
ATOM 3363 C C . ALA A 1 415 ? 15.933 18.948 -7.748 1.00 76.19 415 ALA A C 1
ATOM 3365 O O . ALA A 1 415 ? 16.158 20.088 -8.149 1.00 76.19 415 ALA A O 1
ATOM 3366 N N . SER A 1 416 ? 16.498 17.893 -8.326 1.00 70.56 416 SER A N 1
ATOM 3367 C CA . SER A 1 416 ? 17.347 17.949 -9.519 1.00 70.56 416 SER A CA 1
ATOM 3368 C C . SER A 1 416 ? 16.560 17.853 -10.828 1.00 70.56 416 SER A C 1
ATOM 3370 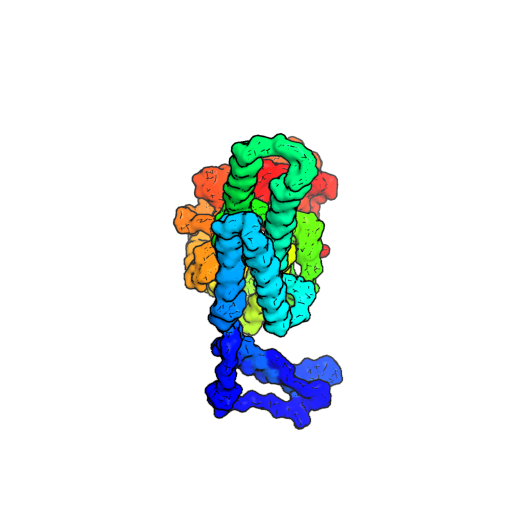O O . SER A 1 416 ? 17.159 17.852 -11.896 1.00 70.56 416 SER A O 1
ATOM 3372 N N . GLY A 1 417 ? 15.231 17.733 -10.758 1.00 65.06 417 GLY A N 1
ATOM 3373 C CA . GLY A 1 417 ? 14.413 17.270 -11.872 1.00 65.06 417 GLY A CA 1
ATOM 3374 C C . GLY A 1 417 ? 14.528 15.749 -12.084 1.00 65.06 417 GLY A C 1
ATOM 3375 O O . GLY A 1 417 ? 15.445 15.104 -11.575 1.00 65.06 417 GLY A O 1
ATOM 3376 N N . PRO A 1 418 ? 13.589 15.132 -12.821 1.00 56.34 418 PRO A N 1
ATOM 3377 C CA . PRO A 1 418 ? 13.573 13.687 -13.080 1.00 56.34 418 PRO A CA 1
ATOM 3378 C C . PRO A 1 418 ? 14.590 13.238 -14.151 1.00 56.34 418 PRO A C 1
ATOM 3380 O O . PRO A 1 418 ? 14.403 12.188 -14.767 1.00 56.34 418 PRO A O 1
ATOM 3383 N N . ASN A 1 419 ? 15.611 14.043 -14.454 1.00 54.56 419 ASN A N 1
ATOM 3384 C CA . ASN A 1 419 ? 16.405 13.897 -15.668 1.00 54.56 419 ASN A CA 1
ATOM 3385 C C . ASN A 1 419 ? 17.799 13.328 -15.357 1.00 54.56 419 ASN A C 1
ATOM 3387 O O . ASN A 1 419 ? 18.510 13.848 -14.508 1.00 54.56 419 ASN A O 1
ATOM 3391 N N . LYS A 1 420 ? 18.194 12.263 -16.065 1.00 53.88 420 LYS A N 1
ATOM 3392 C CA . LYS A 1 420 ? 19.456 11.525 -15.842 1.00 53.88 420 LYS A CA 1
ATOM 3393 C C . LYS A 1 420 ? 20.682 12.183 -16.505 1.00 53.88 420 LYS A C 1
ATOM 3395 O O . LYS A 1 420 ? 21.726 11.550 -16.644 1.00 53.88 420 LYS A O 1
ATOM 3400 N N . VAL A 1 421 ? 20.543 13.411 -17.008 1.00 57.72 421 VAL A N 1
ATOM 3401 C CA . VAL A 1 421 ? 21.584 14.105 -17.783 1.00 57.72 421 VAL A CA 1
ATOM 3402 C C . VAL A 1 421 ? 22.349 15.042 -16.853 1.00 57.72 421 VAL A C 1
ATOM 3404 O O . VAL A 1 421 ? 21.741 15.869 -16.180 1.00 57.72 421 VAL A O 1
ATOM 3407 N N . LYS A 1 422 ? 23.684 14.933 -16.853 1.00 54.09 422 LYS A N 1
ATOM 3408 C CA . LYS A 1 422 ? 24.613 15.599 -15.916 1.00 54.09 422 LYS A CA 1
ATOM 3409 C C . LYS A 1 422 ? 24.450 17.130 -15.813 1.00 54.09 422 LYS A C 1
ATOM 3411 O O . LYS A 1 422 ? 24.789 17.695 -14.778 1.00 54.09 422 LYS A O 1
ATOM 3416 N N . ASP A 1 423 ? 23.850 17.766 -16.820 1.00 55.94 423 ASP A N 1
ATOM 3417 C CA . ASP A 1 423 ? 23.648 19.220 -16.913 1.00 55.94 423 ASP A CA 1
ATOM 3418 C C . ASP A 1 423 ? 22.181 19.619 -17.166 1.00 55.94 423 ASP A C 1
ATOM 3420 O O . ASP A 1 423 ? 21.889 20.700 -17.675 1.00 55.94 423 ASP A O 1
ATOM 3424 N N . SER A 1 424 ? 21.225 18.744 -16.835 1.00 60.59 424 SER A N 1
ATOM 3425 C CA . SER A 1 424 ? 19.804 19.085 -16.949 1.00 60.59 424 SER A CA 1
ATOM 3426 C C . SER A 1 424 ? 19.389 20.208 -15.992 1.00 60.59 424 SER A C 1
ATOM 3428 O O . SER A 1 424 ? 20.010 20.415 -14.948 1.00 60.59 424 SER A O 1
ATOM 3430 N N . GLN A 1 425 ? 18.293 20.894 -16.328 1.00 61.75 425 GLN A N 1
ATOM 3431 C CA . GLN A 1 425 ? 17.718 21.981 -15.535 1.00 61.75 425 GLN A CA 1
ATOM 3432 C C . GLN A 1 425 ? 17.522 21.580 -14.061 1.00 61.75 425 GLN A C 1
ATOM 3434 O O . GLN A 1 425 ? 16.684 20.738 -13.738 1.00 61.75 425 GLN A O 1
ATOM 3439 N N . LYS A 1 426 ? 18.274 22.224 -13.160 1.00 69.94 426 LYS A N 1
ATOM 3440 C CA . LYS A 1 426 ? 18.080 22.109 -11.711 1.00 69.94 426 LYS A CA 1
ATOM 3441 C C . LYS A 1 426 ? 16.743 22.739 -11.322 1.00 69.94 426 LYS A C 1
ATOM 3443 O O . LYS A 1 426 ? 16.494 23.896 -11.648 1.00 69.94 426 LYS A O 1
ATOM 3448 N N . PHE A 1 427 ? 15.913 22.012 -10.575 1.00 74.06 427 PHE A N 1
ATOM 3449 C CA . PHE A 1 427 ? 14.660 22.555 -10.040 1.00 74.06 427 PHE A CA 1
ATOM 3450 C C . PHE A 1 427 ? 14.904 23.477 -8.832 1.00 74.06 427 PHE A C 1
ATOM 3452 O O . PHE A 1 427 ? 14.105 24.373 -8.564 1.00 74.06 427 PHE A O 1
ATOM 3459 N N . TRP A 1 428 ? 16.030 23.284 -8.130 1.00 84.38 428 TRP A N 1
ATOM 3460 C CA . TRP A 1 428 ? 16.465 24.073 -6.975 1.00 84.38 428 TRP A CA 1
ATOM 3461 C C . TRP A 1 428 ? 17.933 24.515 -7.089 1.00 84.38 428 TRP A C 1
ATOM 3463 O O . TRP A 1 428 ? 18.787 23.755 -7.547 1.00 84.38 428 TRP A O 1
ATOM 3473 N N . SER A 1 429 ? 18.253 25.739 -6.658 1.00 83.31 429 SER A N 1
ATOM 3474 C CA . SER A 1 429 ? 19.627 26.267 -6.585 1.00 83.31 429 SER A CA 1
ATOM 3475 C C . SER A 1 429 ? 19.787 27.246 -5.420 1.00 83.31 429 SER A C 1
ATOM 3477 O O . SER A 1 429 ? 18.870 28.012 -5.117 1.00 83.31 429 SER A O 1
ATOM 3479 N N . GLY A 1 430 ? 20.945 27.225 -4.758 1.00 85.06 430 GLY A N 1
ATOM 3480 C CA . GLY A 1 430 ? 21.259 28.078 -3.610 1.00 85.06 430 GLY A CA 1
ATOM 3481 C C . GLY A 1 430 ? 20.276 27.912 -2.442 1.00 85.06 430 GLY A C 1
ATOM 3482 O O . GLY A 1 430 ? 20.138 26.839 -1.852 1.00 85.06 430 GLY A O 1
ATOM 3483 N N . ASP A 1 431 ? 19.602 28.996 -2.060 1.00 85.00 431 ASP A N 1
ATOM 3484 C CA . ASP A 1 431 ? 18.536 28.987 -1.048 1.00 85.00 431 ASP A CA 1
ATOM 3485 C C . ASP A 1 431 ? 17.120 28.823 -1.628 1.00 85.00 431 ASP A C 1
ATOM 3487 O O . ASP A 1 431 ? 16.138 28.851 -0.883 1.00 85.00 431 ASP A O 1
ATOM 3491 N N . GLY A 1 432 ? 17.023 28.636 -2.945 1.00 85.31 432 GLY A N 1
ATOM 3492 C CA . GLY A 1 432 ? 15.775 28.481 -3.678 1.00 85.31 432 GLY A CA 1
ATOM 3493 C C . GLY A 1 432 ? 15.007 29.779 -3.919 1.00 85.31 432 GLY A C 1
ATOM 3494 O O . GLY A 1 432 ? 13.995 29.726 -4.613 1.00 85.31 432 GLY A O 1
ATOM 3495 N N . LYS A 1 433 ? 15.452 30.941 -3.414 1.00 88.88 433 LYS A N 1
ATOM 3496 C CA . LYS A 1 433 ? 14.717 32.207 -3.605 1.00 88.88 433 LYS A CA 1
ATOM 3497 C C . LYS A 1 433 ? 14.668 32.650 -5.065 1.00 88.88 433 LYS A C 1
ATOM 3499 O O . LYS A 1 433 ? 13.687 33.250 -5.488 1.00 88.88 433 LYS A O 1
ATOM 3504 N N . SER A 1 434 ? 15.676 32.291 -5.856 1.00 83.88 434 SER A N 1
ATOM 3505 C CA . SER A 1 434 ? 15.726 32.541 -7.302 1.00 83.88 434 SER A CA 1
ATOM 3506 C C . SER A 1 434 ? 14.872 31.538 -8.099 1.00 83.88 434 SER A C 1
ATOM 3508 O O . SER A 1 434 ? 15.363 30.894 -9.021 1.00 83.88 434 SER A O 1
ATOM 3510 N N . GLY A 1 435 ? 13.608 31.350 -7.709 1.00 84.12 435 GLY A N 1
ATOM 3511 C CA . GLY A 1 435 ? 12.614 30.541 -8.430 1.00 84.12 435 GLY A CA 1
ATOM 3512 C C . GLY A 1 435 ? 12.404 29.109 -7.924 1.00 84.12 435 GLY A C 1
ATOM 3513 O O . GLY A 1 435 ? 11.317 28.572 -8.096 1.00 84.12 435 GLY A O 1
ATOM 3514 N N . GLY A 1 436 ? 13.366 28.495 -7.228 1.00 87.00 436 GLY A N 1
ATOM 3515 C CA . GLY A 1 436 ? 13.226 27.119 -6.719 1.00 87.00 436 GLY A CA 1
ATOM 3516 C C . GLY A 1 436 ? 12.057 26.924 -5.743 1.00 87.00 436 GLY A C 1
ATOM 3517 O O . GLY A 1 436 ? 11.361 25.911 -5.806 1.00 87.00 436 GLY A O 1
ATOM 3518 N N . GLN A 1 437 ? 11.808 27.906 -4.872 1.00 91.31 437 GLN A N 1
ATOM 3519 C CA . GLN A 1 437 ? 10.658 27.920 -3.960 1.00 91.31 437 GLN A CA 1
ATOM 3520 C C . GLN A 1 437 ? 9.336 28.018 -4.727 1.00 91.31 437 GLN A C 1
ATOM 3522 O O . GLN A 1 437 ? 8.448 27.197 -4.507 1.00 91.31 437 GLN A O 1
ATOM 3527 N N . ALA A 1 438 ? 9.248 28.935 -5.696 1.00 91.38 438 ALA A N 1
ATOM 3528 C CA . ALA A 1 438 ? 8.071 29.084 -6.550 1.00 91.38 438 ALA A CA 1
ATOM 3529 C C . ALA A 1 438 ? 7.782 27.802 -7.350 1.00 91.38 438 ALA A C 1
ATOM 3531 O O . ALA A 1 438 ? 6.637 27.369 -7.417 1.00 91.38 438 ALA A O 1
ATOM 3532 N N . ASN A 1 439 ? 8.816 27.135 -7.872 1.00 88.38 439 ASN A N 1
ATOM 3533 C CA . ASN A 1 439 ? 8.672 25.860 -8.574 1.00 88.38 439 ASN A CA 1
ATOM 3534 C C . ASN A 1 439 ? 8.083 24.767 -7.657 1.00 88.38 439 ASN A C 1
ATOM 3536 O O . ASN A 1 439 ? 7.212 24.000 -8.068 1.00 88.38 439 ASN A O 1
ATOM 3540 N N . VAL A 1 440 ? 8.542 24.686 -6.400 1.00 90.12 440 VAL A N 1
ATOM 3541 C CA . VAL A 1 440 ? 7.997 23.754 -5.394 1.00 90.12 440 VAL A CA 1
ATOM 3542 C C . VAL A 1 440 ? 6.529 24.051 -5.102 1.00 90.12 440 VAL A C 1
ATOM 3544 O O . VAL A 1 440 ? 5.704 23.134 -5.106 1.00 90.12 440 VAL A O 1
ATOM 3547 N N . GLU A 1 441 ? 6.203 25.317 -4.851 1.00 93.69 441 GLU A N 1
ATOM 3548 C CA . GLU A 1 441 ? 4.837 25.757 -4.577 1.00 93.69 441 GLU A CA 1
ATOM 3549 C C . GLU A 1 441 ? 3.916 25.456 -5.761 1.00 93.69 441 GLU A C 1
ATOM 3551 O O . GLU A 1 441 ? 2.835 24.900 -5.568 1.00 93.69 441 GLU A O 1
ATOM 3556 N N . GLU A 1 442 ? 4.367 25.736 -6.986 1.00 92.56 442 GLU A N 1
ATOM 3557 C CA . GLU A 1 442 ? 3.646 25.434 -8.219 1.00 92.56 442 GLU A CA 1
ATOM 3558 C C . GLU A 1 442 ? 3.403 23.924 -8.355 1.00 92.56 442 GLU A C 1
ATOM 3560 O O . GLU A 1 442 ? 2.260 23.498 -8.541 1.00 92.56 442 GLU A O 1
ATOM 3565 N N . ALA A 1 443 ? 4.435 23.095 -8.168 1.00 90.81 443 ALA A N 1
ATOM 3566 C CA . ALA A 1 443 ? 4.316 21.640 -8.238 1.00 90.81 443 ALA A CA 1
ATOM 3567 C C . ALA A 1 443 ? 3.292 21.086 -7.231 1.00 90.81 443 ALA A C 1
ATOM 3569 O O . ALA A 1 443 ? 2.451 20.255 -7.582 1.00 90.81 443 ALA A O 1
ATOM 3570 N N . ILE A 1 444 ? 3.318 21.577 -5.988 1.00 94.94 444 ILE A N 1
ATOM 3571 C CA . ILE A 1 444 ? 2.351 21.207 -4.943 1.00 94.94 444 ILE A CA 1
ATOM 3572 C C . ILE A 1 444 ? 0.951 21.762 -5.267 1.00 94.94 444 ILE A C 1
ATOM 3574 O O . ILE A 1 444 ? -0.068 21.128 -4.957 1.00 94.94 444 ILE A O 1
ATOM 3578 N N . SER A 1 445 ? 0.866 22.930 -5.911 1.00 96.56 445 SER A N 1
ATOM 3579 C CA . SER A 1 445 ? -0.405 23.567 -6.265 1.00 96.56 445 SER A CA 1
ATOM 3580 C C . SER A 1 445 ? -1.239 22.699 -7.209 1.00 96.56 445 SER A C 1
ATOM 3582 O O . SER A 1 445 ? -2.448 22.585 -6.997 1.00 96.56 445 SER A O 1
ATOM 3584 N N . TYR A 1 446 ? -0.612 21.998 -8.163 1.00 97.38 446 TYR A N 1
ATOM 3585 C CA . TYR A 1 446 ? -1.308 21.067 -9.056 1.00 97.38 446 TYR A CA 1
ATOM 3586 C C . TYR A 1 446 ? -1.995 19.943 -8.268 1.00 97.38 446 TYR A C 1
ATOM 3588 O O . TYR A 1 446 ? -3.179 19.677 -8.476 1.00 97.38 446 TYR A O 1
ATOM 3596 N N . ALA A 1 447 ? -1.306 19.351 -7.284 1.00 96.81 447 ALA A N 1
ATOM 3597 C CA . ALA A 1 447 ? -1.859 18.276 -6.458 1.00 96.81 447 ALA A CA 1
ATOM 3598 C C . ALA A 1 447 ? -3.023 18.759 -5.580 1.00 96.81 447 ALA A C 1
ATOM 3600 O O . ALA A 1 447 ? -4.054 18.088 -5.461 1.00 96.81 447 ALA A O 1
ATOM 3601 N N . THR A 1 448 ? -2.884 19.939 -4.968 1.00 97.25 448 THR A N 1
ATOM 3602 C CA . THR A 1 448 ? -3.945 20.504 -4.118 1.00 97.25 448 THR A CA 1
ATOM 3603 C C . THR A 1 448 ? -5.155 20.968 -4.927 1.00 97.25 448 THR A C 1
ATOM 3605 O O . THR A 1 448 ? -6.286 20.770 -4.488 1.00 97.25 448 THR A O 1
ATOM 3608 N N . THR A 1 449 ? -4.944 21.524 -6.120 1.00 98.06 449 THR A N 1
ATOM 3609 C CA . THR A 1 449 ? -6.012 21.918 -7.049 1.00 98.06 449 THR A CA 1
ATOM 3610 C C . THR A 1 449 ? -6.767 20.694 -7.551 1.00 98.06 449 THR A C 1
ATOM 3612 O O . THR A 1 449 ? -7.996 20.666 -7.486 1.00 98.06 449 THR A O 1
ATOM 3615 N N . PHE A 1 450 ? -6.046 19.647 -7.959 1.00 97.88 450 PHE A N 1
ATOM 3616 C CA . PHE A 1 450 ? -6.637 18.368 -8.341 1.00 97.88 450 PHE A CA 1
ATOM 3617 C C . PHE A 1 450 ? -7.475 17.768 -7.204 1.00 97.88 450 PHE A C 1
ATOM 3619 O O . PHE A 1 450 ? -8.642 17.435 -7.417 1.00 97.88 450 PHE A O 1
ATOM 3626 N N . SER A 1 451 ? -6.927 17.715 -5.984 1.00 97.12 451 SER A N 1
ATOM 3627 C CA . SER A 1 451 ? -7.640 17.186 -4.811 1.00 97.12 451 SER A CA 1
ATOM 3628 C C . SER A 1 451 ? -8.907 17.992 -4.496 1.00 97.12 451 SER A C 1
ATOM 3630 O O . SER A 1 451 ? -9.943 17.411 -4.191 1.00 97.12 451 SER A O 1
ATOM 3632 N N . LYS A 1 452 ? -8.857 19.329 -4.599 1.00 96.94 452 LYS A N 1
ATOM 3633 C CA . LYS A 1 452 ? -10.026 20.205 -4.392 1.00 96.94 452 LYS A CA 1
ATOM 3634 C C . LYS A 1 452 ? -11.106 20.001 -5.455 1.00 96.94 452 LYS A C 1
ATOM 3636 O O . LYS A 1 452 ? -12.283 20.022 -5.121 1.00 96.94 452 LYS A O 1
ATOM 3641 N N . LYS A 1 453 ? -10.710 19.821 -6.719 1.00 97.19 453 LYS A N 1
ATOM 3642 C CA . LYS A 1 453 ? -11.633 19.658 -7.851 1.00 97.19 453 LYS A CA 1
ATOM 3643 C C . LYS A 1 453 ? -12.326 18.294 -7.850 1.00 97.19 453 LYS A C 1
ATOM 3645 O O . LYS A 1 453 ? -13.497 18.214 -8.196 1.00 97.19 453 LYS A O 1
ATOM 3650 N N . THR A 1 454 ? -11.599 17.233 -7.505 1.00 96.81 454 THR A N 1
ATOM 3651 C CA . THR A 1 454 ? -12.065 15.842 -7.662 1.00 96.81 454 THR A CA 1
ATOM 3652 C C . THR A 1 454 ? -12.503 15.188 -6.353 1.00 96.81 454 THR A C 1
ATOM 3654 O O . THR A 1 454 ? -13.202 14.180 -6.379 1.00 96.81 454 THR A O 1
ATOM 3657 N N . GLY A 1 455 ? -12.071 15.719 -5.206 1.00 94.50 455 GLY A N 1
ATOM 3658 C CA . GLY A 1 455 ? -12.201 15.062 -3.904 1.00 94.50 455 GLY A CA 1
ATOM 3659 C C . GLY A 1 455 ? -11.183 13.937 -3.666 1.00 94.50 455 GLY A C 1
ATOM 3660 O O . GLY A 1 455 ? -11.136 13.390 -2.562 1.00 94.50 455 GLY A O 1
ATOM 3661 N N . LEU A 1 456 ? -10.345 13.601 -4.655 1.00 96.25 456 LEU A N 1
ATOM 3662 C CA . LEU A 1 456 ? -9.357 12.534 -4.553 1.00 96.25 456 LEU A CA 1
ATOM 3663 C C . LEU A 1 456 ? -8.108 13.033 -3.818 1.00 96.25 456 LEU A C 1
ATOM 3665 O O . LEU A 1 456 ? -7.364 13.876 -4.318 1.00 96.25 456 LEU A O 1
ATOM 3669 N N . LEU A 1 457 ? -7.875 12.520 -2.609 1.00 97.38 457 LEU A N 1
ATOM 3670 C CA . LEU A 1 457 ? -6.714 12.914 -1.811 1.00 97.38 457 LEU A CA 1
ATOM 3671 C C . LEU A 1 457 ? -5.420 12.353 -2.395 1.00 97.38 457 LEU A C 1
ATOM 3673 O O . LEU A 1 457 ? -5.376 11.228 -2.897 1.00 97.38 457 LEU A O 1
ATOM 3677 N N . THR A 1 458 ? -4.353 13.138 -2.268 1.00 97.06 458 THR A N 1
ATOM 3678 C CA . THR A 1 458 ? -3.041 12.799 -2.816 1.00 97.06 458 THR A CA 1
ATOM 3679 C C . THR A 1 458 ? -2.034 12.388 -1.743 1.00 97.06 458 THR A C 1
ATOM 3681 O O . THR A 1 458 ? -2.143 12.746 -0.564 1.00 97.06 458 THR A O 1
ATOM 3684 N N . TYR A 1 459 ? -1.040 11.623 -2.182 1.00 95.81 459 TYR A N 1
ATOM 3685 C CA . TYR A 1 459 ? 0.133 11.186 -1.436 1.00 95.81 459 TYR A CA 1
ATOM 3686 C C . TYR A 1 459 ? 1.367 11.337 -2.336 1.00 95.81 459 TYR A C 1
ATOM 3688 O O . TYR A 1 459 ? 1.318 11.010 -3.516 1.00 95.81 459 TYR A O 1
ATOM 3696 N N . LEU A 1 460 ? 2.473 11.853 -1.806 1.00 95.50 460 LEU A N 1
ATOM 3697 C CA . LEU A 1 460 ? 3.710 12.008 -2.568 1.00 95.50 460 LEU A CA 1
ATOM 3698 C C . LEU A 1 460 ? 4.527 10.707 -2.499 1.00 95.50 460 LEU A C 1
ATOM 3700 O O . LEU A 1 460 ? 5.211 10.443 -1.505 1.00 95.50 460 LEU A O 1
ATOM 3704 N N . GLY A 1 461 ? 4.442 9.893 -3.554 1.00 91.81 461 GLY A N 1
ATOM 3705 C CA . GLY A 1 461 ? 4.968 8.526 -3.595 1.00 91.81 461 GLY A CA 1
ATOM 3706 C C . GLY A 1 461 ? 6.485 8.431 -3.501 1.00 91.81 461 GLY A C 1
ATOM 3707 O O . GLY A 1 461 ? 7.024 7.461 -2.959 1.00 91.81 461 GLY A O 1
ATOM 3708 N N . ALA A 1 462 ? 7.186 9.429 -4.024 1.00 88.31 462 ALA A N 1
ATOM 3709 C CA . ALA A 1 462 ? 8.626 9.540 -3.916 1.00 88.31 462 ALA A CA 1
ATOM 3710 C C . ALA A 1 462 ? 9.057 10.995 -4.076 1.00 88.31 462 ALA A C 1
ATOM 3712 O O . ALA A 1 462 ? 8.605 11.704 -4.977 1.00 88.31 462 ALA A O 1
ATOM 3713 N N . TRP A 1 463 ? 10.005 11.404 -3.241 1.00 87.94 463 TRP A N 1
ATOM 3714 C CA . TRP A 1 463 ? 10.785 12.609 -3.476 1.00 87.94 463 TRP A CA 1
ATOM 3715 C C . TRP A 1 463 ? 12.220 12.442 -3.019 1.00 87.94 463 TRP A C 1
ATOM 3717 O O . TRP A 1 463 ? 12.526 11.536 -2.240 1.00 87.94 463 TRP A O 1
ATOM 3727 N N . MET A 1 464 ? 13.102 13.305 -3.516 1.00 81.06 464 MET A N 1
ATOM 3728 C CA . MET A 1 464 ? 14.483 13.378 -3.051 1.00 81.06 464 MET A CA 1
ATOM 3729 C C . MET A 1 464 ? 15.009 14.805 -3.076 1.00 81.06 464 MET A C 1
ATOM 3731 O O . MET A 1 464 ? 14.697 15.554 -4.009 1.00 81.06 464 MET A O 1
ATOM 3735 N N . PRO A 1 465 ? 15.876 15.149 -2.114 1.00 78.50 465 PRO A N 1
ATOM 3736 C CA . PRO A 1 465 ? 16.631 16.389 -2.141 1.00 78.50 465 PRO A CA 1
ATOM 3737 C C . PRO A 1 465 ? 17.888 16.321 -3.018 1.00 78.50 465 PRO A C 1
ATOM 3739 O O . PRO A 1 465 ? 18.519 17.347 -3.241 1.00 78.50 465 PRO A O 1
ATOM 3742 N N . GLN A 1 466 ? 18.258 15.131 -3.501 1.00 71.56 466 GLN A N 1
ATOM 3743 C CA . GLN A 1 466 ? 19.433 14.872 -4.335 1.00 71.56 466 GLN A CA 1
ATOM 3744 C C . GLN A 1 466 ? 19.059 13.968 -5.518 1.00 71.56 466 GLN A C 1
ATOM 3746 O O . GLN A 1 466 ? 18.026 13.300 -5.496 1.00 71.56 466 GLN A O 1
ATOM 3751 N N . ASP A 1 467 ? 19.894 13.950 -6.553 1.00 63.88 467 ASP A N 1
ATOM 3752 C CA . ASP A 1 467 ? 19.717 13.084 -7.719 1.00 63.88 467 ASP A CA 1
ATOM 3753 C C . ASP A 1 467 ? 20.285 11.670 -7.479 1.00 63.88 467 ASP A C 1
ATOM 3755 O O . ASP A 1 467 ? 21.330 11.508 -6.852 1.00 63.88 467 ASP A O 1
ATOM 3759 N N . ASN A 1 468 ? 19.658 10.651 -8.073 1.00 54.03 468 ASN A N 1
ATOM 3760 C CA . ASN A 1 468 ? 20.141 9.265 -8.095 1.00 54.03 468 ASN A CA 1
ATOM 3761 C C . ASN A 1 468 ? 21.339 9.044 -9.042 1.00 54.03 468 ASN A C 1
ATOM 3763 O O . ASN A 1 468 ? 21.870 7.934 -9.089 1.00 54.03 468 ASN A O 1
ATOM 3767 N N . THR A 1 469 ? 21.755 10.052 -9.820 1.00 51.94 469 THR A N 1
ATOM 3768 C CA . THR A 1 469 ? 22.762 9.902 -10.888 1.00 51.94 469 THR A CA 1
ATOM 3769 C C . THR A 1 469 ? 23.969 10.845 -10.807 1.00 51.94 469 THR A C 1
ATOM 3771 O O . THR A 1 469 ? 24.611 11.099 -11.822 1.00 51.94 469 THR A O 1
ATOM 3774 N N . LYS A 1 470 ? 24.379 11.264 -9.596 1.00 53.62 470 LYS A N 1
ATOM 3775 C CA . LYS A 1 470 ? 25.506 12.205 -9.350 1.00 53.62 470 LYS A CA 1
ATOM 3776 C C . LYS A 1 470 ? 25.189 13.667 -9.721 1.00 53.62 470 LYS A C 1
ATOM 3778 O O . LYS A 1 470 ? 26.062 14.387 -10.202 1.00 53.62 470 LYS A O 1
ATOM 3783 N N . GLY A 1 471 ? 23.945 14.099 -9.524 1.00 55.78 471 GLY A N 1
ATOM 3784 C CA . GLY A 1 471 ? 23.509 15.467 -9.813 1.00 55.78 471 GLY A CA 1
ATOM 3785 C C . GLY A 1 471 ? 24.189 16.547 -8.958 1.00 55.78 471 GLY A C 1
ATOM 3786 O O . GLY A 1 471 ? 24.632 16.313 -7.837 1.00 55.78 471 GLY A O 1
ATOM 3787 N N . ASN A 1 472 ? 24.224 17.763 -9.506 1.00 67.19 472 ASN A N 1
ATOM 3788 C CA . ASN A 1 472 ? 24.963 18.935 -9.018 1.00 67.19 472 ASN A CA 1
ATOM 3789 C C . ASN A 1 472 ? 24.311 19.671 -7.814 1.00 67.19 472 ASN A C 1
ATOM 3791 O O . ASN A 1 472 ? 24.387 20.899 -7.765 1.00 67.19 472 ASN A O 1
ATOM 3795 N N . ILE A 1 473 ? 23.623 18.996 -6.883 1.00 75.69 473 ILE A N 1
ATOM 3796 C CA . ILE A 1 473 ? 23.067 19.648 -5.674 1.00 75.69 473 ILE A CA 1
ATOM 3797 C C . ILE A 1 473 ? 24.040 19.472 -4.506 1.00 75.69 473 ILE A C 1
ATOM 3799 O O . ILE A 1 473 ? 24.385 18.350 -4.141 1.00 75.69 473 ILE A O 1
ATOM 3803 N N . THR A 1 474 ? 24.470 20.581 -3.905 1.00 82.06 474 THR A N 1
ATOM 3804 C CA . THR A 1 474 ? 25.306 20.580 -2.695 1.00 82.06 474 THR A CA 1
ATOM 3805 C C . THR A 1 474 ? 24.509 20.138 -1.464 1.00 82.06 474 THR A C 1
ATOM 3807 O O . THR A 1 474 ? 23.288 20.285 -1.409 1.00 82.06 474 THR A O 1
ATOM 3810 N N . GLU A 1 475 ? 25.185 19.647 -0.422 1.00 84.88 475 GLU A N 1
ATOM 3811 C CA . GLU A 1 475 ? 24.529 19.269 0.840 1.00 84.88 475 GLU A CA 1
ATOM 3812 C C . GLU A 1 475 ? 23.709 20.427 1.439 1.00 84.88 475 GLU A C 1
ATOM 3814 O O . GLU A 1 475 ? 22.559 20.246 1.842 1.00 84.88 475 GLU A O 1
ATOM 3819 N N . THR A 1 476 ? 24.252 21.647 1.406 1.00 88.06 476 THR A N 1
ATOM 3820 C CA . THR A 1 476 ? 23.559 22.860 1.861 1.00 88.06 476 THR A CA 1
ATOM 3821 C C . THR A 1 476 ? 22.270 23.119 1.082 1.00 88.06 476 THR A C 1
ATOM 3823 O O . THR A 1 476 ? 21.240 23.437 1.680 1.00 88.06 476 THR A O 1
ATOM 3826 N N . GLU A 1 477 ? 22.297 22.984 -0.245 1.00 87.25 477 GLU A N 1
ATOM 3827 C CA . GLU A 1 477 ? 21.104 23.127 -1.086 1.00 87.25 477 GLU A CA 1
ATOM 3828 C C . GLU A 1 477 ? 20.075 22.034 -0.779 1.00 87.25 477 GLU A C 1
ATOM 3830 O O . GLU A 1 477 ? 18.897 22.345 -0.611 1.00 87.25 477 GLU A O 1
ATOM 3835 N N . ALA A 1 478 ? 20.514 20.782 -0.622 1.00 86.19 478 ALA A N 1
ATOM 3836 C CA . ALA A 1 478 ? 19.658 19.652 -0.269 1.00 86.19 478 ALA A CA 1
ATOM 3837 C C . ALA A 1 478 ? 18.954 19.859 1.085 1.00 86.19 478 ALA A C 1
ATOM 3839 O O . ALA A 1 478 ? 17.754 19.597 1.204 1.00 86.19 478 ALA A O 1
ATOM 3840 N N . ILE A 1 479 ? 19.664 20.376 2.097 1.00 88.94 479 ILE A N 1
ATOM 3841 C CA . ILE A 1 479 ? 19.092 20.706 3.412 1.00 88.94 479 ILE A CA 1
ATOM 3842 C C . ILE A 1 479 ? 18.058 21.830 3.285 1.00 88.94 479 ILE A C 1
ATOM 3844 O O . ILE A 1 479 ? 16.958 21.716 3.833 1.00 88.94 479 ILE A O 1
ATOM 3848 N N . LYS A 1 480 ? 18.383 22.911 2.563 1.00 90.75 480 LYS A N 1
ATOM 3849 C CA . LYS A 1 480 ? 17.474 24.056 2.379 1.00 90.75 480 LYS A CA 1
ATOM 3850 C C . LYS A 1 480 ? 16.211 23.659 1.616 1.00 90.75 480 LYS A C 1
ATOM 3852 O O . LYS A 1 480 ? 15.115 23.964 2.084 1.00 90.75 480 LYS A O 1
ATOM 3857 N N . PHE A 1 481 ? 16.361 22.920 0.517 1.00 89.56 481 PHE A N 1
ATOM 3858 C CA . PHE A 1 481 ? 15.244 22.346 -0.228 1.00 89.56 481 PHE A CA 1
ATOM 3859 C C . PHE A 1 481 ? 14.390 21.453 0.672 1.00 89.56 481 PHE A C 1
ATOM 3861 O O . PHE A 1 481 ? 13.188 21.664 0.760 1.00 89.56 481 PHE A O 1
ATOM 3868 N N . SER A 1 482 ? 14.997 20.505 1.397 1.00 91.25 482 SER A N 1
ATOM 3869 C CA . SER A 1 482 ? 14.259 19.570 2.260 1.00 91.25 482 SER A CA 1
ATOM 3870 C C . SER A 1 482 ? 13.423 20.286 3.317 1.00 91.25 482 SER A C 1
ATOM 3872 O O . SER A 1 482 ? 12.278 19.904 3.546 1.00 91.25 482 SER A O 1
ATOM 3874 N N . ARG A 1 483 ? 13.982 21.322 3.959 1.00 93.25 483 ARG A N 1
ATOM 3875 C CA . ARG A 1 483 ? 13.273 22.110 4.979 1.00 93.25 483 ARG A CA 1
ATOM 3876 C C . ARG A 1 483 ? 12.058 22.812 4.385 1.00 93.25 483 ARG A C 1
ATOM 3878 O O . ARG A 1 483 ? 10.958 22.606 4.885 1.00 93.25 483 ARG A O 1
ATOM 3885 N N . PHE A 1 484 ? 12.260 23.570 3.308 1.00 93.50 484 PHE A N 1
ATOM 3886 C CA . PHE A 1 484 ? 11.182 24.293 2.635 1.00 93.50 484 PHE A CA 1
ATOM 3887 C C . PHE A 1 484 ? 10.113 23.333 2.094 1.00 93.50 484 PHE A C 1
ATOM 3889 O O . PHE A 1 484 ? 8.925 23.491 2.355 1.00 93.50 484 PHE A O 1
ATOM 3896 N N . PHE A 1 485 ? 10.540 22.272 1.410 1.00 92.44 485 PHE A N 1
ATOM 3897 C CA . PHE A 1 485 ? 9.655 21.295 0.790 1.00 92.44 485 PHE A CA 1
ATOM 3898 C C . PHE A 1 485 ? 8.766 20.570 1.808 1.00 92.44 485 PHE A C 1
ATOM 3900 O O . PHE A 1 485 ? 7.551 20.484 1.632 1.00 92.44 485 PHE A O 1
ATOM 3907 N N . VAL A 1 486 ? 9.350 20.075 2.904 1.00 93.69 486 VAL A N 1
ATOM 3908 C CA . VAL A 1 486 ? 8.592 19.401 3.969 1.00 93.69 486 VAL A CA 1
ATOM 3909 C C . VAL A 1 486 ? 7.654 20.371 4.688 1.00 93.69 486 VAL A C 1
ATOM 3911 O O . VAL A 1 486 ? 6.555 19.972 5.079 1.00 93.69 486 VAL A O 1
ATOM 3914 N N . GLU A 1 487 ? 8.056 21.630 4.868 1.00 95.75 487 GLU A N 1
ATOM 3915 C CA . GLU A 1 487 ? 7.191 22.661 5.441 1.00 95.75 487 GLU A CA 1
ATOM 3916 C C . GLU A 1 487 ? 5.944 22.888 4.573 1.00 95.75 487 GLU A C 1
ATOM 3918 O O . GLU A 1 487 ? 4.824 22.845 5.090 1.00 95.75 487 GLU A O 1
ATOM 3923 N N . GLU A 1 488 ? 6.114 23.019 3.256 1.00 95.56 488 GLU A N 1
ATOM 3924 C CA . GLU A 1 488 ? 4.999 23.183 2.320 1.00 95.56 488 GLU A CA 1
ATOM 3925 C C . GLU A 1 488 ? 4.075 21.958 2.280 1.00 95.56 488 GLU A C 1
ATOM 3927 O O . GLU A 1 488 ? 2.850 22.097 2.365 1.00 95.56 488 GLU A O 1
ATOM 3932 N N . LEU A 1 489 ? 4.623 20.739 2.257 1.00 95.25 489 LEU A N 1
ATOM 3933 C CA . LEU A 1 489 ? 3.809 19.519 2.329 1.00 95.25 489 LEU A CA 1
ATOM 3934 C C . LEU A 1 489 ? 2.980 19.449 3.619 1.00 95.25 489 LEU A C 1
ATOM 3936 O O . LEU A 1 489 ? 1.797 19.096 3.575 1.00 95.25 489 LEU A O 1
ATOM 3940 N N . ARG A 1 490 ? 3.569 19.826 4.763 1.00 94.69 490 ARG A N 1
ATOM 3941 C CA . ARG A 1 490 ? 2.868 19.873 6.057 1.00 94.69 490 ARG A CA 1
ATOM 3942 C C . ARG A 1 490 ? 1.749 20.908 6.056 1.00 94.69 490 ARG A C 1
ATOM 3944 O O . ARG A 1 490 ? 0.642 20.570 6.467 1.00 94.69 490 ARG A O 1
ATOM 3951 N N . LYS A 1 491 ? 1.988 22.119 5.536 1.00 95.62 491 LYS A N 1
ATOM 3952 C CA . LYS A 1 491 ? 0.949 23.160 5.391 1.00 95.62 491 LYS A CA 1
ATOM 3953 C C . LYS A 1 491 ? -0.250 22.669 4.576 1.00 95.62 491 LYS A C 1
ATOM 3955 O O . LYS A 1 491 ? -1.381 23.074 4.840 1.00 95.62 491 LYS A O 1
ATOM 3960 N N . LYS A 1 492 ? -0.022 21.793 3.591 1.00 94.88 492 LYS A N 1
ATOM 3961 C CA . LYS A 1 492 ? -1.072 21.232 2.723 1.00 94.88 492 LYS A CA 1
ATOM 3962 C C . LYS A 1 492 ? -1.594 19.856 3.160 1.00 94.88 492 LYS A C 1
ATOM 3964 O O . LYS A 1 492 ? -2.456 19.313 2.475 1.00 94.88 492 LYS A O 1
ATOM 3969 N N . ASN A 1 493 ? -1.129 19.306 4.286 1.00 93.94 493 ASN A N 1
ATOM 3970 C CA . ASN A 1 493 ? -1.470 17.960 4.775 1.00 93.94 493 ASN A CA 1
ATOM 3971 C C . ASN A 1 493 ? -1.214 16.830 3.757 1.00 93.94 493 ASN A C 1
ATOM 3973 O O . ASN A 1 493 ? -1.930 15.829 3.742 1.00 93.94 493 ASN A O 1
ATOM 3977 N N . ILE A 1 494 ? -0.200 16.972 2.903 1.00 96.31 494 ILE A N 1
ATOM 3978 C CA . ILE A 1 494 ? 0.166 15.936 1.932 1.00 96.31 494 ILE A CA 1
ATOM 3979 C C . ILE A 1 494 ? 1.184 15.008 2.601 1.00 96.31 494 ILE A C 1
ATOM 3981 O O . ILE A 1 494 ? 2.248 15.487 2.981 1.00 96.31 494 ILE A O 1
ATOM 3985 N N . PRO A 1 495 ? 0.898 13.706 2.776 1.00 96.81 495 PRO A N 1
ATOM 3986 C CA . PRO A 1 495 ? 1.865 12.734 3.269 1.00 96.81 495 PRO A CA 1
ATOM 3987 C C . PRO A 1 495 ? 2.864 12.369 2.172 1.00 96.81 495 PRO A C 1
ATOM 3989 O O . PRO A 1 495 ? 2.574 12.513 0.984 1.00 96.81 495 PRO A O 1
ATOM 3992 N N . TRP A 1 496 ? 4.024 11.848 2.560 1.00 95.88 496 TRP A N 1
ATOM 3993 C CA . TRP A 1 496 ? 5.097 11.555 1.615 1.00 95.88 496 TRP A CA 1
ATOM 3994 C C . TRP A 1 496 ? 5.913 10.330 1.997 1.00 95.88 496 TRP A C 1
ATOM 3996 O O . TRP A 1 496 ? 5.997 9.945 3.168 1.00 95.88 496 TRP A O 1
ATOM 4006 N N . SER A 1 497 ? 6.596 9.786 0.995 1.00 94.38 497 SER A N 1
ATOM 4007 C CA . SER A 1 497 ? 7.725 8.888 1.192 1.00 94.38 497 SER A CA 1
ATOM 4008 C C . SER A 1 497 ? 8.987 9.463 0.567 1.00 94.38 497 SER A C 1
ATOM 4010 O O . SER A 1 497 ? 9.014 9.802 -0.615 1.00 94.38 497 SER A O 1
ATOM 4012 N N . LEU A 1 498 ? 10.056 9.551 1.356 1.00 90.50 498 LEU A N 1
ATOM 4013 C CA . LEU A 1 498 ? 11.382 9.849 0.828 1.00 90.50 498 LEU A CA 1
ATOM 4014 C C . LEU A 1 498 ? 11.877 8.643 0.017 1.00 90.50 498 LEU A C 1
ATOM 4016 O O . LEU A 1 498 ? 11.702 7.492 0.420 1.00 90.50 498 LEU A O 1
ATOM 4020 N N . ASN A 1 499 ? 12.457 8.883 -1.152 1.00 85.31 499 ASN A N 1
ATOM 4021 C CA . ASN A 1 499 ? 12.966 7.812 -2.000 1.00 85.31 499 ASN A CA 1
ATOM 4022 C C . ASN A 1 499 ? 14.248 7.209 -1.396 1.00 85.31 499 ASN A C 1
ATOM 4024 O O . ASN A 1 499 ? 15.141 7.955 -1.017 1.00 85.31 499 ASN A O 1
ATOM 4028 N N . VAL A 1 500 ? 14.353 5.876 -1.423 1.00 73.00 500 VAL A N 1
ATOM 4029 C CA . VAL A 1 500 ? 15.544 5.077 -1.069 1.00 73.00 500 VAL A CA 1
ATOM 4030 C C . VAL A 1 500 ? 15.982 5.204 0.399 1.00 73.00 500 VAL A C 1
ATOM 4032 O O . VAL A 1 500 ? 16.653 6.149 0.787 1.00 73.00 500 VAL A O 1
ATOM 4035 N N . LEU A 1 501 ? 15.676 4.176 1.195 1.00 59.09 501 LEU A N 1
ATOM 4036 C CA . LEU A 1 501 ? 16.210 3.980 2.554 1.00 59.09 501 LEU A CA 1
ATOM 4037 C C . LEU A 1 501 ? 17.404 2.995 2.599 1.00 59.09 501 LEU A C 1
ATOM 4039 O O . LEU A 1 501 ? 17.960 2.747 3.660 1.00 59.09 501 LEU A O 1
ATOM 4043 N N . ASP A 1 502 ? 17.785 2.416 1.457 1.00 58.75 502 ASP A N 1
ATOM 4044 C CA . ASP A 1 502 ? 18.573 1.174 1.388 1.00 58.75 502 ASP A CA 1
ATOM 4045 C C . ASP A 1 502 ? 20.054 1.374 0.995 1.00 58.75 502 ASP A C 1
ATOM 4047 O O . ASP A 1 502 ? 20.657 0.438 0.457 1.00 58.75 502 ASP A O 1
ATOM 4051 N N . ASN A 1 503 ? 20.605 2.581 1.165 1.00 49.34 503 ASN A N 1
ATOM 4052 C CA . ASN A 1 503 ? 22.020 2.847 0.871 1.00 49.34 503 ASN A CA 1
ATOM 4053 C C . ASN A 1 503 ? 22.930 2.463 2.033 1.00 49.34 503 ASN A C 1
ATOM 4055 O O . ASN A 1 503 ? 22.584 2.816 3.183 1.00 49.34 503 ASN A O 1
#

pLDDT: mean 82.79, std 15.33, range [37.09, 98.75]

Sequence (503 aa):
MKFGSWTHDESRLDMRILTNASSDDIYTEHGEWQLLGLEQKRTSKFYDCCPKPYVDITYTIHVRRKPLFYTLYLIVPAIIITAMVLVGFYLPPESGERMQLGITVLLAMIVFLQLVYQNLPSTSNSAPLLGKYYIVTMFLISLSLAATCLVLNFSYGRHCDGEMPIFFSCNLSKELTEKDMSRFLVLLSYSVLFMMSAAGGKDGPISPKKYQSQIRAGFSTNWFKTEKPMNKYSEQNIKDVHDRGFSNLRIRCRADLYSYDYSAVKFKRFLGFLTTVVDHSLKHNVIPIISWIHHRAEAYATKKDHDAYVAWWTAVAQQLKDRDYRLSFNLFTELGIDTCKEEGKSCDESLRVRTDKYNQWTKDVTKAIRGTGGKNAKRILILASPGKTAKDLPDIDPEIYKNDPYMMAEWHLYASGPNKVKDSQKFWSGDGKSGGQANVEEAISYATTFSKKTGLLTYLGAWMPQDNTKGNITETEAIKFSRFFVEELRKKNIPWSLNVLDN

Secondary structure (DSSP, 8-state):
-EEE-SS--TTT------TTS-HHHH-PPPSSEEEEEEEEEEEEE--TT-SS-EEEEEEEEEEEE--HHHIIIIIHHHHHHHHHHHHHHHS-GGGSHHHHHHHHHHHHHHHHHHHHHHHS---SSS--HHHHHHHHHHHHHHHHHHHHHHHHHHHHTT-SSS---HHHHHHHHHHHHHHHHHHHHHHHHHHHHHHHHHHS-S-SPPPHHHHHHHH-EEEEE-GGGSS-GGGT--HHHHHHHHHTT--EEEEEEEGGGS-S-TTSHHHHHHHHHHHHHHHHHHHTT-EEEEEEE-HHHHHH--HHHHHHHHHHHHHHHHHTTTS-TT-EEES-S----HHHHHTT---TTSTTT-HHHHHHHHHHHHHHHHHT-GGGGG--EEEEPTTSSGGGGGGS-GGGTTT-TTEEEEEEEETT-S--STT---S--TTSTTTHHHHHHHHHHHHHHHHHHH---EEEEEEESS-TT--S--HHHHHHHHHHHHHHHHHTT--EEEE----

Organism: Stylophora pistillata (NCBI:txid50429)